Protein 5V8K (pdb70)

Foldseek 3Di:
DVLVQDDPVCSVPDQDALQLVVLVVLLVLLVVLLVLLDLLAPQQFPDQVAFWRAGPPSLVSLLVCQLQQHDSARPDPVSNVSSVVSNVSSCVSNVVSPDGDVVVRVVSVVDFPQNVVLVVLQVLLVVLLVVLVCCQPFRTQDPVSGGDRFHADCPCPDDDGSRNLSPVSNVSSVVSVVVSVVCVPVPQCDPVRVCCRVDPLQVLLVVLQVVLVVLVVLLVQLLFVLPCNSGNVSSLDSQCDPNHRPQSNVVCVQFSQLVSLLVSLVSNLSSLVSNLVSLLSNLSVVVVCLVPPVNCVVCVPPCQNVLLVDQVSVCVVLVVLLVQLPPLQCVLVVLQALQQLCQVCDPDDDDDSYPDDRDKDWDVVCCVPPPATAILQCSSLVSQQSSLVSQLCSLSVCSRRPAFHYVVCVVVVHPTRPHQQDAFDDCPPNTGGQSHNVSSSLVSLVSNCSNSVSVLCVLQQARSSYQAFGHDVCVVRVVVRQVRCVVGPSSCSRHRRHRGHNVHVCVVLQVVCCPRPVNVLVVLLVVLVVQLVVLCVLQDPCQVVLQVVLVVQLVVCVVVPNNVVSVVSVGGQDNRRSSVVSSVSNSVSVSSNSVSSSSD/DDPVVVVVVVVVVVVVVVCVVVVPD

Structure (mmCIF, N/CA/C/O backbone):
data_5V8K
#
_entry.id   5V8K
#
_cell.length_a   131.358
_cell.length_b   89.714
_cell.length_c   111.637
_cell.angle_alpha   90.00
_cell.angle_beta   108.15
_cell.angle_gamma   90.00
#
_symmetry.space_group_name_H-M   'C 1 2 1'
#
loop_
_entity.id
_entity.type
_entity.pdbx_description
1 polymer 'p800 reaction center core protein'
2 polymer 'proteinsubunit pshX'
3 non-polymer "Bacteriochlorophyll g'"
4 non-polymer 'Bacteriochlorophyll g'
5 non-polymer '8(1)-OH-Chlorophyll aF'
6 non-polymer 'IRON/SULFUR CLUSTER'
7 non-polymer 1-[GLYCEROLYLPHOSPHONYL]-2-[8-(2-HEXYL-CYCLOPROPYL)-OCTANAL-1-YL]-3-[HEXADECANAL-1-YL]-GLYCEROL
8 non-polymer 'CALCIUM ION'
9 non-polymer DODECYL-BETA-D-MALTOSIDE
10 non-polymer "4,4'-Diaponeurosporene"
11 water water
#
loop_
_atom_site.group_PDB
_atom_site.id
_atom_site.type_symbol
_atom_site.label_atom_id
_atom_site.label_alt_id
_atom_site.label_comp_id
_atom_site.label_asym_id
_atom_site.label_entity_id
_atom_site.label_seq_id
_atom_site.pdbx_PDB_ins_code
_atom_site.Cartn_x
_atom_site.Cartn_y
_atom_site.Cartn_z
_atom_site.occupancy
_atom_site.B_iso_or_equiv
_atom_site.auth_seq_id
_atom_site.auth_comp_id
_atom_site.auth_asym_id
_atom_site.auth_atom_id
_atom_site.pdbx_PDB_model_num
ATOM 1 N N . ASN A 1 1 ? 151.369 55.215 26.364 1.00 81.31 9 ASN A N 1
ATOM 2 C CA . ASN A 1 1 ? 151.795 54.707 25.067 1.00 76.63 9 ASN A CA 1
ATOM 3 C C . ASN A 1 1 ? 151.103 55.529 23.996 1.00 71.91 9 ASN A C 1
ATOM 4 O O . ASN A 1 1 ? 150.287 55.021 23.225 1.00 70.44 9 ASN A O 1
ATOM 14 N N . PRO A 1 2 ? 151.464 56.807 23.952 1.00 68.71 10 PRO A N 1
ATOM 15 C CA . PRO A 1 2 ? 150.756 57.758 23.086 1.00 63.38 10 PRO A CA 1
ATOM 16 C C . PRO A 1 2 ? 150.664 57.333 21.638 1.00 64.75 10 PRO A C 1
ATOM 17 O O . PRO A 1 2 ? 149.683 57.678 20.969 1.00 63.28 10 PRO A O 1
ATOM 28 N N . ARG A 1 3 ? 151.666 56.622 21.120 1.00 66.71 11 ARG A N 1
ATOM 29 C CA . ARG A 1 3 ? 151.652 56.251 19.712 1.00 67.82 11 ARG A CA 1
ATOM 30 C C . ARG A 1 3 ? 150.466 55.364 19.397 1.00 68.87 11 ARG A C 1
ATOM 31 O O . ARG A 1 3 ? 150.001 55.342 18.255 1.00 70.62 11 ARG A O 1
ATOM 52 N N . ALA A 1 4 ? 149.963 54.629 20.388 1.00 59.51 12 ALA A N 1
ATOM 53 C CA . ALA A 1 4 ? 148.787 53.806 20.203 1.00 57.40 12 ALA A CA 1
ATOM 54 C C . ALA A 1 4 ? 147.493 54.582 20.414 1.00 61.03 12 ALA A C 1
ATOM 55 O O . ALA A 1 4 ? 146.416 54.040 20.170 1.00 62.23 12 ALA A O 1
ATOM 62 N N . GLN A 1 5 ? 147.564 55.834 20.844 1.00 63.83 13 GLN A N 1
ATOM 63 C CA . GLN A 1 5 ? 146.382 56.536 21.311 1.00 64.40 13 GLN A CA 1
ATOM 64 C C . GLN A 1 5 ? 146.083 57.767 20.482 1.00 63.68 13 GLN A C 1
ATOM 65 O O . GLN A 1 5 ? 145.314 58.617 20.920 1.00 66.90 13 GLN A O 1
ATOM 79 N N . VAL A 1 6 ? 146.688 57.885 19.305 1.00 56.99 14 VAL A N 1
ATOM 80 C CA . VAL A 1 6 ? 146.449 58.996 18.401 1.00 52.85 14 VAL A CA 1
ATOM 81 C C . VAL A 1 6 ? 145.983 58.444 17.064 1.00 52.93 14 VAL A C 1
ATOM 82 O O . VAL A 1 6 ? 146.155 57.270 16.748 1.00 55.48 14 VAL A O 1
ATOM 95 N N . PHE A 1 7 ? 145.425 59.330 16.253 1.00 51.75 15 PHE A N 1
ATOM 96 C CA . PHE A 1 7 ? 145.039 58.944 14.908 1.00 52.25 15 PHE A CA 1
ATOM 97 C C . PHE A 1 7 ? 146.256 58.531 14.088 1.00 54.19 15 PHE A C 1
ATOM 98 O O . PHE A 1 7 ? 147.380 58.996 14.309 1.00 53.82 15 PHE A O 1
ATOM 115 N N . GLU A 1 8 ? 145.990 57.693 13.089 1.00 56.12 16 GLU A N 1
ATOM 116 C CA . GLU A 1 8 ? 147.032 56.991 12.351 1.00 58.09 16 GLU A CA 1
ATOM 117 C C . GLU A 1 8 ? 148.115 57.937 11.872 1.00 54.67 16 GLU A C 1
ATOM 118 O O . GLU A 1 8 ? 149.306 57.690 12.072 1.00 59.12 16 GLU A O 1
ATOM 122 N N . TYR A 1 9 ? 147.711 59.050 11.270 1.00 55.19 17 TYR A N 1
ATOM 123 C CA . TYR A 1 9 ? 148.646 59.994 10.676 1.00 53.18 17 TYR A CA 1
ATOM 124 C C . TYR A 1 9 ? 149.666 60.537 11.673 1.00 55.01 17 TYR A C 1
ATOM 125 O O . TYR A 1 9 ? 150.734 61.003 11.265 1.00 55.18 17 TYR A O 1
ATOM 143 N N . PHE A 1 10 ? 149.345 60.526 12.959 1.00 51.46 18 PHE A N 1
ATOM 144 C CA . PHE A 1 10 ? 150.184 61.138 13.971 1.00 50.60 18 PHE A CA 1
ATOM 145 C C . PHE A 1 10 ? 150.984 60.119 14.797 1.00 50.82 18 PHE A C 1
ATOM 146 O O . PHE A 1 10 ? 151.746 60.522 15.670 1.00 53.58 18 PHE A O 1
ATOM 163 N N . LYS A 1 11 ? 150.817 58.823 14.562 1.00 57.17 19 LYS A N 1
ATOM 164 C CA . LYS A 1 11 ? 151.530 57.835 15.376 1.00 63.01 19 LYS A CA 1
ATOM 165 C C . LYS A 1 11 ? 153.045 57.996 15.254 1.00 63.82 19 LYS A C 1
ATOM 166 O O . LYS A 1 11 ? 153.756 57.937 16.257 1.00 67.62 19 LYS A O 1
ATOM 185 N N . LEU A 1 12 ? 153.536 58.281 14.049 1.00 73.70 20 LEU A N 1
ATOM 186 C CA . LEU A 1 12 ? 154.944 58.523 13.756 1.00 76.51 20 LEU A CA 1
ATOM 187 C C . LEU A 1 12 ? 155.410 59.951 14.053 1.00 74.74 20 LEU A C 1
ATOM 188 O O . LEU A 1 12 ? 156.564 60.277 13.771 1.00 79.25 20 LEU A O 1
ATOM 204 N N . LYS A 1 13 ? 154.558 60.824 14.578 1.00 56.80 21 LYS A N 1
ATOM 205 C CA . LYS A 1 13 ? 154.923 62.214 14.819 1.00 55.98 21 LYS A CA 1
ATOM 206 C C . LYS A 1 13 ? 154.706 62.675 16.246 1.00 56.72 21 LYS A C 1
ATOM 207 O O . LYS A 1 13 ? 155.203 63.739 16.604 1.00 58.61 21 LYS A O 1
ATOM 226 N N . VAL A 1 14 ? 153.947 61.944 17.051 1.00 54.89 22 VAL A N 1
ATOM 227 C CA . VAL A 1 14 ? 153.640 62.370 18.416 1.00 52.96 22 VAL A CA 1
ATOM 228 C C . VAL A 1 14 ? 154.825 62.031 19.318 1.00 55.96 22 VAL A C 1
ATOM 229 O O . VAL A 1 14 ? 155.387 60.938 19.192 1.00 59.48 22 VAL A O 1
ATOM 242 N N . PRO A 1 15 ? 155.251 62.923 20.226 1.00 57.14 23 PRO A N 1
ATOM 243 C CA . PRO A 1 15 ? 156.260 62.524 21.221 1.00 56.39 23 PRO A CA 1
ATOM 244 C C . PRO A 1 15 ? 155.860 61.247 21.941 1.00 60.58 23 PRO A C 1
ATOM 245 O O . PRO A 1 15 ? 154.804 61.202 22.577 1.00 60.94 23 PRO A O 1
ATOM 256 N N . ALA A 1 16 ? 156.696 60.212 21.847 1.00 62.96 24 ALA A N 1
ATOM 257 C CA . ALA A 1 16 ? 156.318 58.849 22.196 1.00 64.02 24 ALA A CA 1
ATOM 258 C C . ALA A 1 16 ? 156.785 58.393 23.576 1.00 64.86 24 ALA A C 1
ATOM 259 O O . ALA A 1 16 ? 156.463 57.272 23.973 1.00 64.91 24 ALA A O 1
ATOM 266 N N . THR A 1 17 ? 157.530 59.217 24.312 1.00 60.71 25 THR A N 1
ATOM 267 C CA . THR A 1 17 ? 158.050 58.837 25.622 1.00 59.61 25 THR A CA 1
ATOM 268 C C . THR A 1 17 ? 157.952 60.021 26.569 1.00 57.05 25 THR A C 1
ATOM 269 O O . THR A 1 17 ? 157.817 61.171 26.141 1.00 58.87 25 THR A O 1
ATOM 280 N N . ARG A 1 18 ? 158.025 59.728 27.868 1.00 61.14 26 ARG A N 1
ATOM 281 C CA . ARG A 1 18 ? 158.121 60.789 28.866 1.00 63.28 26 ARG A CA 1
ATOM 282 C C . ARG A 1 18 ? 159.180 61.808 28.467 1.00 59.87 26 ARG A C 1
ATOM 283 O O . ARG A 1 18 ? 158.925 63.013 28.424 1.00 59.41 26 ARG A O 1
ATOM 304 N N . GLY A 1 19 ? 160.387 61.332 28.171 1.00 57.93 27 GLY A N 1
ATOM 305 C CA . GLY A 1 19 ? 161.466 62.253 27.867 1.00 57.52 27 GLY A CA 1
ATOM 306 C C . GLY A 1 19 ? 161.172 63.113 26.660 1.00 57.74 27 GLY A C 1
ATOM 307 O O . GLY A 1 19 ? 161.412 64.321 26.680 1.00 57.22 27 GLY A O 1
ATOM 311 N N . ALA A 1 20 ? 160.658 62.502 25.590 1.00 56.73 28 ALA A N 1
ATOM 312 C CA . ALA A 1 20 ? 160.360 63.252 24.373 1.00 55.13 28 ALA A CA 1
ATOM 313 C C . ALA A 1 20 ? 159.287 64.305 24.605 1.00 56.34 28 ALA A C 1
ATOM 314 O O . ALA A 1 20 ? 159.309 65.369 23.968 1.00 57.20 28 ALA A O 1
ATOM 321 N N . VAL A 1 21 ? 158.323 64.020 25.484 1.00 53.86 29 VAL A N 1
ATOM 322 C CA . VAL A 1 21 ? 157.290 65.002 25.784 1.00 53.39 29 VAL A CA 1
ATOM 323 C C . VAL A 1 21 ? 157.903 66.204 26.479 1.00 53.17 29 VAL A C 1
ATOM 324 O O . VAL A 1 21 ? 157.654 67.360 26.107 1.00 52.95 29 VAL A O 1
ATOM 337 N N . LEU A 1 22 ? 158.742 65.947 27.481 1.00 51.17 30 LEU A N 1
ATOM 338 C CA . LEU A 1 22 ? 159.430 67.037 28.167 1.00 51.00 30 LEU A CA 1
ATOM 339 C C . LEU A 1 22 ? 160.252 67.861 27.194 1.00 50.26 30 LEU A C 1
ATOM 340 O O . LEU A 1 22 ? 160.258 69.092 27.268 1.00 52.91 30 LEU A O 1
ATOM 356 N N . LYS A 1 23 ? 160.946 67.208 26.266 1.00 51.08 31 LYS A N 1
ATOM 357 C CA . LYS A 1 23 ? 161.731 67.948 25.284 1.00 52.15 31 LYS A CA 1
ATOM 358 C C . LYS A 1 23 ? 160.838 68.811 24.409 1.00 48.70 31 LYS A C 1
ATOM 359 O O . LYS A 1 23 ? 161.195 69.940 24.070 1.00 49.20 31 LYS A O 1
ATOM 378 N N . ALA A 1 24 ? 159.664 68.297 24.044 1.00 45.86 32 ALA A N 1
ATOM 379 C CA . ALA A 1 24 ? 158.731 69.101 23.269 1.00 44.28 32 ALA A CA 1
ATOM 380 C C . ALA A 1 24 ? 158.288 70.319 24.061 1.00 43.32 32 ALA A C 1
ATOM 381 O O . ALA A 1 24 ? 158.193 71.417 23.508 1.00 43.96 32 ALA A O 1
ATOM 388 N N . HIS A 1 25 ? 158.041 70.150 25.364 1.00 45.70 33 HIS A N 1
ATOM 389 C CA . HIS A 1 25 ? 157.663 71.283 26.197 1.00 47.74 33 HIS A CA 1
ATOM 390 C C . HIS A 1 25 ? 158.782 72.316 26.274 1.00 45.00 33 HIS A C 1
ATOM 391 O O . HIS A 1 25 ? 158.529 73.518 26.187 1.00 48.45 33 HIS A O 1
ATOM 405 N N . ILE A 1 26 ? 160.020 71.863 26.472 1.00 47.77 34 ILE A N 1
ATOM 406 C CA . ILE A 1 26 ? 161.166 72.769 26.459 1.00 49.09 34 ILE A CA 1
ATOM 407 C C . ILE A 1 26 ? 161.219 73.533 25.141 1.00 46.52 34 ILE A C 1
ATOM 408 O O . ILE A 1 26 ? 161.339 74.764 25.128 1.00 49.97 34 ILE A O 1
ATOM 424 N N . ASN A 1 27 ? 161.123 72.818 24.010 1.00 44.93 35 ASN A N 1
ATOM 425 C CA . ASN A 1 27 ? 161.214 73.492 22.720 1.00 49.16 35 ASN A CA 1
ATOM 426 C C . ASN A 1 27 ? 160.064 74.461 22.541 1.00 47.16 35 ASN A C 1
ATOM 427 O O . ASN A 1 27 ? 160.224 75.509 21.909 1.00 45.98 35 ASN A O 1
ATOM 438 N N . HIS A 1 28 ? 158.900 74.145 23.109 1.00 47.08 36 HIS A N 1
ATOM 439 C CA . HIS A 1 28 ? 157.812 75.101 23.028 1.00 42.97 36 HIS A CA 1
ATOM 440 C C . HIS A 1 28 ? 158.144 76.383 23.793 1.00 43.82 36 HIS A C 1
ATOM 441 O O . HIS A 1 28 ? 157.820 77.477 23.334 1.00 41.94 36 HIS A O 1
ATOM 455 N N . LEU A 1 29 ? 158.790 76.272 24.958 1.00 45.03 37 LEU A N 1
ATOM 456 C CA . LEU A 1 29 ? 159.264 77.469 25.651 1.00 44.66 37 LEU A CA 1
ATOM 457 C C . LEU A 1 29 ? 160.249 78.260 24.784 1.00 46.41 37 LEU A C 1
ATOM 458 O O . LEU A 1 29 ? 160.174 79.494 24.713 1.00 50.29 37 LEU A O 1
ATOM 474 N N . GLY A 1 30 ? 161.162 77.563 24.103 1.00 45.10 38 GLY A N 1
ATOM 475 C CA . GLY A 1 30 ? 162.005 78.211 23.101 1.00 46.07 38 GLY A CA 1
ATOM 476 C C . GLY A 1 30 ? 161.218 78.983 22.045 1.00 47.99 38 GLY A C 1
ATOM 477 O O . GLY A 1 30 ? 161.618 80.072 21.620 1.00 47.33 38 GLY A O 1
ATOM 481 N N . ASN A 1 31 ? 160.096 78.428 21.596 1.00 48.31 39 ASN A N 1
ATOM 482 C CA . ASN A 1 31 ? 159.278 79.133 20.617 1.00 47.75 39 ASN A CA 1
ATOM 483 C C . ASN A 1 31 ? 158.706 80.417 21.204 1.00 46.26 39 ASN A C 1
ATOM 484 O O . ASN A 1 31 ? 158.636 81.449 20.528 1.00 45.95 39 ASN A O 1
ATOM 495 N N . VAL A 1 32 ? 158.276 80.363 22.459 1.00 41.48 40 VAL A N 1
ATOM 496 C CA . VAL A 1 32 ? 157.696 81.525 23.106 1.00 42.53 40 VAL A CA 1
ATOM 497 C C . VAL A 1 32 ? 158.739 82.628 23.193 1.00 43.36 40 VAL A C 1
ATOM 498 O O . VAL A 1 32 ? 158.539 83.747 22.710 1.00 43.39 40 VAL A O 1
ATOM 511 N N . ALA A 1 33 ? 159.891 82.317 23.785 1.00 43.51 41 ALA A N 1
ATOM 512 C CA . ALA A 1 33 ? 160.933 83.329 23.881 1.00 45.77 41 ALA A CA 1
ATOM 513 C C . ALA A 1 33 ? 161.340 83.835 22.496 1.00 45.21 41 ALA A C 1
ATOM 514 O O . ALA A 1 33 ? 161.624 85.025 22.323 1.00 48.17 41 ALA A O 1
ATOM 521 N N . ALA A 1 34 ? 161.365 82.957 21.494 1.00 45.67 42 ALA A N 1
ATOM 522 C CA . ALA A 1 34 ? 161.849 83.370 20.178 1.00 46.16 42 ALA A CA 1
ATOM 523 C C . ALA A 1 34 ? 160.887 84.347 19.498 1.00 46.57 42 ALA A C 1
ATOM 524 O O . ALA A 1 34 ? 161.320 85.287 18.810 1.00 45.86 42 ALA A O 1
ATOM 531 N N . MET A 1 35 ? 159.579 84.127 19.656 1.00 45.29 43 MET A N 1
ATOM 532 C CA . MET A 1 35 ? 158.611 85.040 19.064 1.00 47.54 43 MET A CA 1
ATOM 533 C C . MET A 1 35 ? 158.760 86.436 19.641 1.00 45.44 43 MET A C 1
ATOM 534 O O . MET A 1 35 ? 158.669 87.420 18.907 1.00 42.30 43 MET A O 1
ATOM 548 N N . VAL A 1 36 ? 158.959 86.532 20.957 1.00 44.59 44 VAL A N 1
ATOM 549 C CA . VAL A 1 36 ? 159.193 87.820 21.603 1.00 44.86 44 VAL A CA 1
ATOM 550 C C . VAL A 1 36 ? 160.417 88.507 21.005 1.00 43.67 44 VAL A C 1
ATOM 551 O O . VAL A 1 36 ? 160.385 89.705 20.713 1.00 46.76 44 VAL A O 1
ATOM 564 N N . SER A 1 37 ? 161.521 87.766 20.828 1.00 45.31 45 SER A N 1
ATOM 565 C CA . SER A 1 37 ? 162.737 88.382 20.303 1.00 45.85 45 SER A CA 1
ATOM 566 C C . SER A 1 37 ? 162.553 88.805 18.854 1.00 47.66 45 SER A C 1
ATOM 567 O O . SER A 1 37 ? 162.996 89.889 18.467 1.00 47.36 45 SER A O 1
ATOM 575 N N . PHE A 1 38 ? 161.848 87.989 18.054 1.00 44.60 46 PHE A N 1
ATOM 576 C CA . PHE A 1 38 ? 161.652 88.318 16.647 1.00 43.12 46 PHE A CA 1
ATOM 577 C C . PHE A 1 38 ? 160.810 89.587 16.493 1.00 46.35 46 PHE A C 1
ATOM 578 O O . PHE A 1 38 ? 161.168 90.506 15.740 1.00 46.42 46 PHE A O 1
ATOM 595 N N . ILE A 1 39 ? 159.696 89.664 17.231 1.00 46.04 47 ILE A N 1
ATOM 596 C CA . ILE A 1 39 ? 158.685 90.679 16.961 1.00 44.49 47 ILE A CA 1
ATOM 597 C C . ILE A 1 39 ? 159.038 92.040 17.551 1.00 44.75 47 ILE A C 1
ATOM 598 O O . ILE A 1 39 ? 158.451 93.047 17.144 1.00 45.04 47 ILE A O 1
ATOM 614 N N . LEU A 1 40 ? 160.009 92.122 18.465 1.00 41.02 48 LEU A N 1
ATOM 615 C CA . LEU A 1 40 ? 160.545 93.422 18.884 1.00 40.71 48 LEU A CA 1
ATOM 616 C C . LEU A 1 40 ? 161.511 94.036 17.872 1.00 42.60 48 LEU A C 1
ATOM 617 O O . LEU A 1 40 ? 161.826 95.229 17.983 1.00 42.27 48 LEU A O 1
ATOM 633 N N . VAL A 1 41 ? 161.951 93.276 16.874 1.00 44.69 49 VAL A N 1
ATOM 634 C CA . VAL A 1 41 ? 163.019 93.686 15.972 1.00 47.33 49 VAL A CA 1
ATOM 635 C C . VAL A 1 41 ? 162.551 93.764 14.525 1.00 48.33 49 VAL A C 1
ATOM 636 O O . VAL A 1 41 ? 162.938 94.680 13.800 1.00 50.73 49 VAL A O 1
ATOM 649 N N . HIS A 1 42 ? 161.763 92.794 14.073 1.00 40.54 50 HIS A N 1
ATOM 650 C CA . HIS A 1 42 ? 161.323 92.696 12.692 1.00 43.15 50 HIS A CA 1
ATOM 651 C C . HIS A 1 42 ? 159.812 92.926 12.605 1.00 41.66 50 HIS A C 1
ATOM 652 O O . HIS A 1 42 ? 159.096 92.858 13.600 1.00 38.89 50 HIS A O 1
ATOM 666 N N . HIS A 1 43 ? 159.334 93.211 11.402 1.00 39.16 51 HIS A N 1
ATOM 667 C CA . HIS A 1 43 ? 157.905 93.454 11.178 1.00 40.98 51 HIS A CA 1
ATOM 668 C C . HIS A 1 43 ? 157.381 94.605 12.034 1.00 40.02 51 HIS A C 1
ATOM 669 O O . HIS A 1 43 ? 156.310 94.507 12.634 1.00 36.08 51 HIS A O 1
ATOM 683 N N . LEU A 1 44 ? 158.154 95.682 12.129 1.00 37.34 52 LEU A N 1
ATOM 684 C CA . LEU A 1 44 ? 157.711 96.890 12.807 1.00 38.58 52 LEU A CA 1
ATOM 685 C C . LEU A 1 44 ? 157.008 97.838 11.840 1.00 39.38 52 LEU A C 1
ATOM 686 O O . LEU A 1 44 ? 155.906 98.321 12.114 1.00 38.86 52 LEU A O 1
ATOM 702 N N . SER A 1 45 ? 157.676 98.119 10.725 1.00 39.55 53 SER A N 1
ATOM 703 C CA . SER A 1 45 ? 157.232 99.005 9.650 1.00 39.65 53 SER A CA 1
ATOM 704 C C . SER A 1 45 ? 158.313 98.971 8.566 1.00 40.36 53 SER A C 1
ATOM 705 O O . SER A 1 45 ? 159.344 98.296 8.721 1.00 41.77 53 SER A O 1
ATOM 713 N N . TRP A 1 46 ? 158.084 99.642 7.444 1.00 42.15 54 TRP A N 1
ATOM 714 C CA . TRP A 1 46 ? 159.113 99.701 6.412 1.00 43.76 54 TRP A CA 1
ATOM 715 C C . TRP A 1 46 ? 160.298 100.548 6.861 1.00 45.04 54 TRP A C 1
ATOM 716 O O . TRP A 1 46 ? 161.423 100.305 6.429 1.00 46.09 54 TRP A O 1
ATOM 737 N N . ASP A 1 47 ? 160.064 101.563 7.690 1.00 45.38 55 ASP A N 1
ATOM 738 C CA . ASP A 1 47 ? 161.130 102.472 8.115 1.00 43.96 55 ASP A CA 1
ATOM 739 C C . ASP A 1 47 ? 160.853 102.935 9.523 1.00 43.81 55 ASP A C 1
ATOM 740 O O . ASP A 1 47 ? 160.257 104.001 9.741 1.00 43.93 55 ASP A O 1
ATOM 749 N N . PRO A 1 48 ? 161.281 102.163 10.518 1.00 46.50 56 PRO A N 1
ATOM 750 C CA . PRO A 1 48 ? 160.893 102.477 11.894 1.00 46.57 56 PRO A CA 1
ATOM 751 C C . PRO A 1 48 ? 161.376 103.829 12.403 1.00 49.93 56 PRO A C 1
ATOM 752 O O . PRO A 1 48 ? 160.669 104.424 13.228 1.00 49.87 56 PRO A O 1
ATOM 763 N N . ALA A 1 49 ? 162.500 104.378 11.901 1.00 49.47 57 ALA A N 1
ATOM 764 C CA . ALA A 1 49 ? 162.984 105.645 12.440 1.00 48.94 57 ALA A CA 1
ATOM 765 C C . ALA A 1 49 ? 161.972 106.754 12.224 1.00 51.04 57 ALA A C 1
ATOM 766 O O . ALA A 1 49 ? 161.919 107.720 13.004 1.00 50.32 57 ALA A O 1
ATOM 773 N N . THR A 1 50 ? 161.199 106.661 11.147 1.00 51.04 58 THR A N 1
ATOM 774 C CA . THR A 1 50 ? 160.185 107.654 10.845 1.00 51.03 58 THR A CA 1
ATOM 775 C C . THR A 1 50 ? 158.769 107.151 11.046 1.00 51.95 58 THR A C 1
ATOM 776 O O . THR A 1 50 ? 157.899 107.947 11.359 1.00 52.51 58 THR A O 1
ATOM 787 N N . GLN A 1 51 ? 158.510 105.856 10.900 1.00 47.61 59 GLN A N 1
ATOM 788 C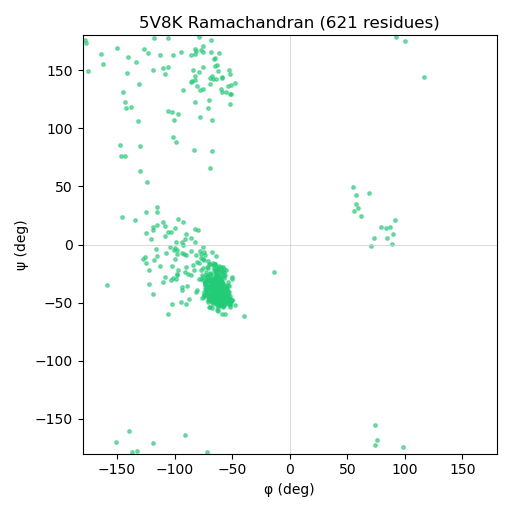 CA . GLN A 1 51 ? 157.143 105.372 10.967 1.00 47.86 59 GLN A CA 1
ATOM 789 C C . GLN A 1 51 ? 156.773 104.767 12.313 1.00 46.35 59 GLN A C 1
ATOM 790 O O . GLN A 1 51 ? 155.586 104.552 12.568 1.00 47.46 59 GLN A O 1
ATOM 804 N N . GLY A 1 52 ? 157.740 104.500 13.172 1.00 42.98 60 GLY A N 1
ATOM 805 C CA . GLY A 1 52 ? 157.478 103.886 14.456 1.00 44.68 60 GLY A CA 1
ATOM 806 C C . GLY A 1 52 ? 157.147 102.409 14.261 1.00 44.96 60 GLY A C 1
ATOM 807 O O . GLY A 1 52 ? 157.560 101.777 13.286 1.00 43.36 60 GLY A O 1
ATOM 811 N N . VAL A 1 53 ? 156.411 101.854 15.214 1.00 43.77 61 VAL A N 1
ATOM 812 C CA . VAL A 1 53 ? 155.883 100.501 15.124 1.00 44.18 61 VAL A CA 1
ATOM 813 C C . VAL A 1 53 ? 154.445 100.605 14.633 1.00 43.50 61 VAL A C 1
ATOM 814 O O . VAL A 1 53 ? 153.585 101.146 15.326 1.00 43.09 61 VAL A O 1
ATOM 827 N N . LEU A 1 54 ? 154.189 100.131 13.421 1.00 41.62 62 LEU A N 1
ATOM 828 C CA . LEU A 1 54 ? 152.882 100.247 12.781 1.00 42.70 62 LEU A CA 1
ATOM 829 C C . LEU A 1 54 ? 152.149 98.934 12.585 1.00 42.65 62 LEU A C 1
ATOM 830 O O . LEU A 1 54 ? 150.931 98.951 12.407 1.00 42.43 62 LEU A O 1
ATOM 846 N N . TRP A 1 55 ? 152.833 97.800 12.631 1.00 38.69 63 TRP A N 1
ATOM 847 C CA . TRP A 1 55 ? 152.264 96.568 12.122 1.00 37.51 63 TRP A CA 1
ATOM 848 C C . TRP A 1 55 ? 151.870 95.676 13.277 1.00 37.91 63 TRP A C 1
ATOM 849 O O . TRP A 1 55 ? 152.370 95.798 14.388 1.00 39.44 63 TRP A O 1
ATOM 870 N N . ALA A 1 56 ? 150.893 94.842 13.017 1.00 29.54 64 ALA A N 1
ATOM 871 C CA . ALA A 1 56 ? 150.392 93.911 13.996 1.00 38.98 64 ALA A CA 1
ATOM 872 C C . ALA A 1 56 ? 151.316 92.724 13.987 1.00 48.66 64 ALA A C 1
ATOM 873 O O . ALA A 1 56 ? 151.788 92.351 12.912 1.00 62.87 64 ALA A O 1
ATOM 880 N N . PRO A 1 57 ? 151.202 91.934 15.038 1.00 49.68 65 PRO A N 1
ATOM 881 C CA . PRO A 1 57 ? 151.514 91.798 16.452 1.00 42.05 65 PRO A CA 1
ATOM 882 C C . PRO A 1 57 ? 152.531 92.782 17.053 1.00 41.48 65 PRO A C 1
ATOM 883 O O . PRO A 1 57 ? 152.407 92.953 18.267 1.00 41.29 65 PRO A O 1
ATOM 894 N N . ALA A 1 58 ? 153.455 93.406 16.309 1.00 36.44 66 ALA A N 1
ATOM 895 C CA . ALA A 1 58 ? 154.525 94.157 16.975 1.00 37.10 66 ALA A CA 1
ATOM 896 C C . ALA A 1 58 ? 153.975 95.269 17.858 1.00 37.22 66 ALA A C 1
ATOM 897 O O . ALA A 1 58 ? 154.503 95.531 18.944 1.00 40.04 66 ALA A O 1
ATOM 904 N N . THR A 1 59 ? 152.912 95.935 17.408 1.00 36.48 67 THR A N 1
ATOM 905 C CA . THR A 1 59 ? 152.317 97.029 18.170 1.00 35.70 67 THR A CA 1
ATOM 906 C C . THR A 1 59 ? 151.932 96.605 19.578 1.00 39.37 67 THR A C 1
ATOM 907 O O . THR A 1 59 ? 152.070 97.387 20.531 1.00 39.11 67 THR A O 1
ATOM 918 N N . MET A 1 60 ? 151.400 95.392 19.730 1.00 42.46 68 MET A N 1
ATOM 919 C CA . MET A 1 60 ? 150.939 94.978 21.053 1.00 43.17 68 MET A CA 1
ATOM 920 C C . MET A 1 60 ? 152.120 94.763 21.987 1.00 43.41 68 MET A C 1
ATOM 921 O O . MET A 1 60 ? 152.048 95.073 23.179 1.00 43.41 68 MET A O 1
ATOM 935 N N . PHE A 1 61 ? 153.210 94.235 21.453 1.00 37.59 69 PHE A N 1
ATOM 936 C CA . PHE A 1 61 ? 154.387 93.949 22.270 1.00 38.44 69 PHE A CA 1
ATOM 937 C C . PHE A 1 61 ? 155.126 95.234 22.641 1.00 38.95 69 PHE A C 1
ATOM 938 O O . PHE A 1 61 ? 155.704 95.335 23.735 1.00 41.88 69 PHE A O 1
ATOM 955 N N . TYR A 1 62 ? 155.099 96.229 21.756 1.00 37.12 70 TYR A N 1
ATOM 956 C CA . TYR A 1 62 ? 155.671 97.522 22.114 1.00 37.80 70 TYR A CA 1
ATOM 957 C C . TYR A 1 62 ? 154.781 98.246 23.110 1.00 41.45 70 TYR A C 1
ATOM 958 O O . TYR A 1 62 ? 155.294 98.962 23.983 1.00 38.73 70 TYR A O 1
ATOM 976 N N . ALA A 1 63 ? 153.454 98.063 23.012 1.00 37.31 71 ALA A N 1
ATOM 977 C CA . ALA A 1 63 ? 152.576 98.585 24.052 1.00 37.56 71 ALA A CA 1
ATOM 978 C C . ALA A 1 63 ? 152.930 97.990 25.409 1.00 38.10 71 ALA A C 1
ATOM 979 O O . ALA A 1 63 ? 152.841 98.686 26.424 1.00 38.75 71 ALA A O 1
ATOM 986 N N . ARG A 1 64 ? 153.374 96.730 25.446 1.00 39.12 72 ARG A N 1
ATOM 987 C CA . ARG A 1 64 ? 153.845 96.162 26.704 1.00 39.78 72 ARG A CA 1
ATOM 988 C C . ARG A 1 64 ? 155.107 96.860 27.197 1.00 41.52 72 ARG A C 1
ATOM 989 O O . ARG A 1 64 ? 155.232 97.155 28.396 1.00 41.45 72 ARG A O 1
ATOM 1010 N N . LEU A 1 65 ? 156.065 97.138 26.295 1.00 44.77 73 LEU A N 1
ATOM 1011 C CA . LEU A 1 65 ? 157.280 97.833 26.726 1.00 45.53 73 LEU A CA 1
ATOM 1012 C C . LEU A 1 65 ? 156.908 99.140 27.392 1.00 46.05 73 LEU A C 1
ATOM 1013 O O . LEU A 1 65 ? 157.465 99.510 28.437 1.00 48.04 73 LEU A O 1
ATOM 1029 N N . TYR A 1 66 ? 155.985 99.864 26.760 1.00 44.62 74 TYR A N 1
ATOM 1030 C CA . TYR A 1 66 ? 155.468 101.113 27.288 1.00 45.11 74 TYR A CA 1
ATOM 1031 C C . TYR A 1 66 ? 154.921 100.943 28.698 1.00 49.91 74 TYR A C 1
ATOM 1032 O O . TYR A 1 66 ? 155.253 101.713 29.603 1.00 46.51 74 TYR A O 1
ATOM 1050 N N . GLN A 1 67 ? 154.066 99.942 28.897 1.00 44.64 75 GLN A N 1
ATOM 1051 C CA . GLN A 1 67 ? 153.476 99.710 30.209 1.00 45.12 75 GLN A CA 1
ATOM 1052 C C . GLN A 1 67 ? 154.539 99.351 31.243 1.00 46.05 75 GLN A C 1
ATOM 1053 O O . GLN A 1 67 ? 154.367 99.628 32.430 1.00 48.58 75 GLN A O 1
ATOM 1067 N N . LEU A 1 68 ? 155.638 98.729 30.824 1.00 44.12 76 LEU A N 1
ATOM 1068 C CA . LEU A 1 68 ? 156.704 98.402 31.766 1.00 45.11 76 LEU A CA 1
ATOM 1069 C C . LEU A 1 68 ? 157.543 99.611 32.166 1.00 49.42 76 LEU A C 1
ATOM 1070 O O . LEU A 1 68 ? 158.418 99.482 33.031 1.00 47.12 76 LEU A O 1
ATOM 1086 N N . GLY A 1 69 ? 157.265 100.779 31.615 1.00 46.43 77 GLY A N 1
ATOM 1087 C CA . GLY A 1 69 ? 158.084 101.944 31.905 1.00 47.98 77 GLY A CA 1
ATOM 1088 C C . GLY A 1 69 ? 159.388 102.019 31.143 1.00 48.15 77 GLY A C 1
ATOM 1089 O O . GLY A 1 69 ? 160.252 102.825 31.505 1.00 50.63 77 GLY A O 1
ATOM 1093 N N . LEU A 1 70 ? 159.543 101.240 30.087 1.00 52.30 78 LEU A N 1
ATOM 1094 C CA . LEU A 1 70 ? 160.743 101.245 29.277 1.00 52.58 78 LEU A CA 1
ATOM 1095 C C . LEU A 1 70 ? 160.576 102.189 28.089 1.00 51.56 78 LEU A C 1
ATOM 1096 O O . LEU A 1 70 ? 159.478 102.622 27.759 1.00 49.74 78 LEU A O 1
ATOM 1112 N N . ASP A 1 71 ? 161.693 102.518 27.445 1.00 48.21 79 ASP A N 1
ATOM 1113 C CA . ASP A 1 71 ? 161.676 103.301 26.217 1.00 47.96 79 ASP A CA 1
ATOM 1114 C C . ASP A 1 71 ? 161.036 102.454 25.136 1.00 46.72 79 ASP A C 1
ATOM 1115 O O . ASP A 1 71 ? 161.633 101.476 24.682 1.00 46.52 79 ASP A O 1
ATOM 1124 N N . ALA A 1 72 ? 159.805 102.792 24.748 1.00 43.57 80 ALA A N 1
ATOM 1125 C CA . ALA A 1 72 ? 159.077 102.001 23.761 1.00 42.43 80 ALA A CA 1
ATOM 1126 C C . ALA A 1 72 ? 159.198 102.575 22.362 1.00 42.44 80 ALA A C 1
ATOM 1127 O O . ALA A 1 72 ? 158.349 102.297 21.520 1.00 41.38 80 ALA A O 1
ATOM 1134 N N . VAL A 1 73 ? 160.237 103.370 22.103 1.00 40.98 81 VAL A N 1
ATOM 1135 C CA . VAL A 1 73 ? 160.574 103.740 20.734 1.00 40.96 81 VAL A CA 1
ATOM 1136 C C . VAL A 1 73 ? 160.973 102.496 19.952 1.00 40.44 81 VAL A C 1
ATOM 1137 O O . VAL A 1 73 ? 161.637 101.595 20.479 1.00 40.64 81 VAL A O 1
ATOM 1150 N N . ALA A 1 74 ? 160.581 102.450 18.678 1.00 41.49 82 ALA A N 1
ATOM 1151 C CA . ALA A 1 74 ? 160.993 101.353 17.825 1.00 41.14 82 ALA A CA 1
ATOM 1152 C C . ALA A 1 74 ? 162.498 101.158 17.887 1.00 42.62 82 ALA A C 1
ATOM 1153 O O . ALA A 1 74 ? 163.276 102.116 17.762 1.00 43.01 82 ALA A O 1
ATOM 1160 N N . LEU A 1 75 ? 162.902 99.914 18.126 1.00 44.04 83 LEU A N 1
ATOM 1161 C CA . LEU A 1 75 ? 164.301 99.509 18.124 1.00 46.56 83 LEU A CA 1
ATOM 1162 C C . LEU A 1 75 ? 165.124 100.288 19.148 1.00 46.04 83 LEU A C 1
ATOM 1163 O O . LEU A 1 75 ? 166.311 100.524 18.944 1.00 47.05 83 LEU A O 1
ATOM 1179 N N . SER A 1 76 ? 164.520 100.691 20.273 1.00 46.63 84 SER A N 1
ATOM 1180 C CA . SER A 1 76 ? 165.276 101.409 21.299 1.00 47.75 84 SER A CA 1
ATOM 1181 C C . SER A 1 76 ? 166.295 100.494 21.956 1.00 50.46 84 SER A C 1
ATOM 1182 O O . SER A 1 76 ? 166.222 99.268 21.824 1.00 47.95 84 SER A O 1
ATOM 1190 N N . PRO A 1 77 ? 167.261 101.068 22.692 1.00 47.99 85 PRO A N 1
ATOM 1191 C CA . PRO A 1 77 ? 168.185 100.205 23.439 1.00 48.75 85 PRO A CA 1
ATOM 1192 C C . PRO A 1 77 ? 167.466 99.268 24.399 1.00 48.19 85 PRO A C 1
ATOM 1193 O O . PRO A 1 77 ? 167.866 98.110 24.524 1.00 48.28 85 PRO A O 1
ATOM 1204 N N . ASP A 1 78 ? 166.384 99.704 25.048 1.00 51.91 86 ASP A N 1
ATOM 1205 C CA . ASP A 1 78 ? 165.630 98.798 25.909 1.00 51.83 86 ASP A CA 1
ATOM 1206 C C . ASP A 1 78 ? 165.019 97.649 25.102 1.00 52.50 86 ASP A C 1
ATOM 1207 O O . ASP A 1 78 ? 165.123 96.478 25.486 1.00 50.29 86 ASP A O 1
ATOM 1216 N N . ALA A 1 79 ? 164.357 97.982 23.986 1.00 47.53 87 ALA A N 1
ATOM 1217 C CA . ALA A 1 79 ? 163.714 96.966 23.162 1.00 48.36 87 ALA A CA 1
ATOM 1218 C C . ALA A 1 79 ? 164.727 95.942 22.664 1.00 50.01 87 ALA A C 1
ATOM 1219 O O . ALA A 1 79 ? 164.468 94.731 22.698 1.00 46.54 87 ALA A O 1
ATOM 1226 N N . LEU A 1 80 ? 165.895 96.412 22.211 1.00 46.83 88 LEU A N 1
ATOM 1227 C CA . LEU A 1 80 ? 166.920 95.498 21.709 1.00 48.66 88 LEU A CA 1
ATOM 1228 C C . LEU A 1 80 ? 167.487 94.641 22.832 1.00 48.13 88 LEU A C 1
ATOM 1229 O O . LEU A 1 80 ? 167.693 93.443 22.655 1.00 48.14 88 LEU A O 1
ATOM 1245 N N . PHE A 1 81 ? 167.745 95.220 23.996 1.00 51.20 89 PHE A N 1
ATOM 1246 C CA . PHE A 1 81 ? 168.233 94.391 25.086 1.00 51.97 89 PHE A CA 1
ATOM 1247 C C . PHE A 1 81 ? 167.221 93.309 25.433 1.00 51.14 89 PHE A C 1
ATOM 1248 O O . PHE A 1 81 ? 167.581 92.145 25.619 1.00 51.49 89 PHE A O 1
ATOM 1265 N N . VAL A 1 82 ? 165.944 93.668 25.515 1.00 47.90 90 VAL A N 1
ATOM 1266 C CA . VAL A 1 82 ? 164.918 92.662 25.786 1.00 47.13 90 VAL A CA 1
ATOM 1267 C C . VAL A 1 82 ? 164.892 91.617 24.676 1.00 51.72 90 VAL A C 1
ATOM 1268 O O . VAL A 1 82 ? 164.810 90.408 24.937 1.00 50.15 90 VAL A O 1
ATOM 1281 N N . ALA A 1 83 ? 164.953 92.052 23.422 1.00 46.26 91 ALA A N 1
ATOM 1282 C CA . ALA A 1 83 ? 164.832 91.092 22.333 1.00 49.22 91 ALA A CA 1
ATOM 1283 C C . ALA A 1 83 ? 166.017 90.134 22.306 1.00 50.27 91 ALA A C 1
ATOM 1284 O O . ALA A 1 83 ? 165.839 88.933 22.078 1.00 46.78 91 ALA A O 1
ATOM 1291 N N . ARG A 1 84 ? 167.228 90.639 22.565 1.00 50.14 92 ARG A N 1
ATOM 1292 C CA . ARG A 1 84 ? 168.430 89.815 22.486 1.00 51.84 92 ARG A CA 1
ATOM 1293 C C . ARG A 1 84 ? 168.528 88.847 23.650 1.00 50.25 92 ARG A C 1
ATOM 1294 O O . ARG A 1 84 ? 169.016 87.727 23.487 1.00 50.79 92 ARG A O 1
ATOM 1315 N N . MET A 1 85 ? 168.079 89.249 24.831 1.00 50.07 93 MET A N 1
ATOM 1316 C CA . MET A 1 85 ? 168.060 88.303 25.937 1.00 50.64 93 MET A CA 1
ATOM 1317 C C . MET A 1 85 ? 167.043 87.190 25.715 1.00 53.50 93 MET A C 1
ATOM 1318 O O . MET A 1 85 ? 167.278 86.053 26.125 1.00 50.41 93 MET A O 1
ATOM 1332 N N . HIS A 1 86 ? 165.902 87.492 25.096 1.00 46.33 94 HIS A N 1
ATOM 1333 C CA . HIS A 1 86 ? 164.936 86.430 24.833 1.00 45.61 94 HIS A CA 1
ATOM 1334 C C . HIS A 1 86 ? 165.413 85.495 23.743 1.00 50.28 94 HIS A C 1
ATOM 1335 O O . HIS A 1 86 ? 165.053 84.309 23.752 1.00 45.75 94 HIS A O 1
ATOM 1349 N N . LEU A 1 87 ? 166.188 86.014 22.790 1.00 49.16 95 LEU A N 1
ATOM 1350 C CA . LEU A 1 87 ? 166.797 85.161 21.782 1.00 51.40 95 LEU A CA 1
ATOM 1351 C C . LEU A 1 87 ? 167.806 84.219 22.423 1.00 52.88 95 LEU A C 1
ATOM 1352 O O . LEU A 1 87 ? 167.826 83.020 22.126 1.00 52.86 95 LEU A O 1
ATOM 1368 N N . LEU A 1 88 ? 168.672 84.758 23.290 1.00 51.76 96 LEU A N 1
ATOM 1369 C CA . LEU A 1 88 ? 169.588 83.923 24.051 1.00 52.80 96 LEU A CA 1
ATOM 1370 C C . LEU A 1 88 ? 168.838 82.800 24.750 1.00 54.37 96 LEU A C 1
ATOM 1371 O O . LEU A 1 88 ? 169.219 81.628 24.654 1.00 53.46 96 LEU A O 1
ATOM 1387 N N . ALA A 1 89 ? 167.756 83.152 25.460 1.00 48.77 97 ALA A N 1
ATOM 1388 C CA . ALA A 1 89 ? 166.931 82.154 26.144 1.00 49.52 97 ALA A CA 1
ATOM 1389 C C . ALA A 1 89 ? 166.379 81.124 25.164 1.00 48.14 97 ALA A C 1
ATOM 1390 O O . ALA A 1 89 ? 166.403 79.921 25.437 1.00 52.31 97 ALA A O 1
ATOM 1397 N N . ALA A 1 90 ? 165.913 81.575 24.001 1.00 51.38 98 ALA A N 1
ATOM 1398 C CA . ALA A 1 90 ? 165.382 80.642 23.012 1.00 54.21 98 ALA A CA 1
ATOM 1399 C C . ALA A 1 90 ? 166.448 79.650 22.554 1.00 56.71 98 ALA A C 1
ATOM 1400 O O . ALA A 1 90 ? 166.177 78.447 22.426 1.00 53.43 98 ALA A O 1
ATOM 1407 N N . ILE A 1 91 ? 167.660 80.136 22.292 1.00 57.02 99 ILE A N 1
ATOM 1408 C CA . ILE A 1 91 ? 168.712 79.257 21.794 1.00 58.80 99 ILE A CA 1
ATOM 1409 C C . ILE A 1 91 ? 169.114 78.252 22.863 1.00 59.24 99 ILE A C 1
ATOM 1410 O O . ILE A 1 91 ? 169.392 77.088 22.558 1.00 61.00 99 ILE A O 1
ATOM 1426 N N . ILE A 1 92 ? 169.159 78.685 24.128 1.00 56.59 100 ILE A N 1
ATOM 1427 C CA . ILE A 1 92 ? 169.506 77.785 25.225 1.00 55.92 100 ILE A CA 1
ATOM 1428 C C . ILE A 1 92 ? 168.429 76.717 25.393 1.00 58.74 100 ILE A C 1
ATOM 1429 O O . ILE A 1 92 ? 168.735 75.544 25.624 1.00 59.39 100 ILE A O 1
ATOM 1445 N N . LEU A 1 93 ? 167.149 77.117 25.300 1.00 54.02 101 LEU A N 1
ATOM 1446 C CA . LEU A 1 93 ? 166.038 76.179 25.447 1.00 53.74 101 LEU A CA 1
ATOM 1447 C C . LEU A 1 93 ? 165.977 75.208 24.280 1.00 55.12 101 LEU A C 1
ATOM 1448 O O . LEU A 1 93 ? 165.773 74.003 24.479 1.00 53.82 101 LEU A O 1
ATOM 1464 N N . TRP A 1 94 ? 166.109 75.713 23.049 1.00 55.18 102 TRP A N 1
ATOM 1465 C CA . TRP A 1 94 ? 166.123 74.804 21.905 1.00 56.92 102 TRP A CA 1
ATOM 1466 C C . TRP A 1 94 ? 167.355 73.902 21.931 1.00 57.27 102 TRP A C 1
ATOM 1467 O O . TRP A 1 94 ? 167.306 72.760 21.454 1.00 55.97 102 TRP A O 1
ATOM 1488 N N . GLY A 1 95 ? 168.471 74.414 22.429 1.00 55.27 103 GLY A N 1
ATOM 1489 C CA . GLY A 1 95 ? 169.679 73.628 22.545 1.00 57.04 103 GLY A CA 1
ATOM 1490 C C . GLY A 1 95 ? 169.414 72.421 23.406 1.00 64.79 103 GLY A C 1
ATOM 1491 O O . GLY A 1 95 ? 169.580 71.280 22.962 1.00 66.85 103 GLY A O 1
ATOM 1495 N N . PHE A 1 96 ? 169.003 72.673 24.650 1.00 62.39 104 PHE A N 1
ATOM 1496 C CA . PHE A 1 96 ? 168.653 71.589 25.558 1.00 62.33 104 PHE A CA 1
ATOM 1497 C C . PHE A 1 96 ? 167.518 70.735 24.993 1.00 63.23 104 PHE A C 1
ATOM 1498 O O . PHE A 1 96 ? 167.491 69.514 25.201 1.00 62.93 104 PHE A O 1
ATOM 1515 N N . GLY A 1 97 ? 166.585 71.356 24.262 1.00 59.82 105 GLY A N 1
ATOM 1516 C CA . GLY A 1 97 ? 165.422 70.647 23.752 1.00 58.08 105 GLY A CA 1
ATOM 1517 C C . GLY A 1 97 ? 165.726 69.649 22.649 1.00 59.33 105 GLY A C 1
ATOM 1518 O O . GLY A 1 97 ? 164.904 68.770 22.382 1.00 57.79 105 GLY A O 1
ATOM 1522 N N . HIS A 1 98 ? 166.897 69.743 22.023 1.00 63.23 106 HIS A N 1
ATOM 1523 C CA . HIS A 1 98 ? 167.244 68.857 20.922 1.00 64.60 106 HIS A CA 1
ATOM 1524 C C . HIS A 1 98 ? 168.420 67.947 21.243 1.00 67.90 106 HIS A C 1
ATOM 1525 O O . HIS A 1 98 ? 169.018 67.384 20.318 1.00 71.47 106 HIS A O 1
ATOM 1539 N N . VAL A 1 99 ? 168.776 67.798 22.514 1.00 72.40 107 VAL A N 1
ATOM 1540 C CA . VAL A 1 99 ? 169.746 66.800 22.951 1.00 75.66 107 VAL A CA 1
ATOM 1541 C C . VAL A 1 99 ? 169.045 65.848 23.908 1.00 80.36 107 VAL A C 1
ATOM 1542 O O . VAL A 1 99 ? 168.115 66.229 24.629 1.00 82.19 107 VAL A O 1
ATOM 1555 N N . LYS A 1 100 ? 169.502 64.606 23.926 1.00 83.44 108 LYS A N 1
ATOM 1556 C CA . LYS A 1 100 ? 168.917 63.603 24.793 1.00 83.22 108 LYS A CA 1
ATOM 1557 C C . LYS A 1 100 ? 169.562 63.705 26.169 1.00 82.25 108 LYS A C 1
ATOM 1558 O O . LYS A 1 100 ? 170.762 63.968 26.289 1.00 83.44 108 LYS A O 1
ATOM 1577 N N . SER A 1 101 ? 168.753 63.534 27.212 1.00 73.87 109 SER A N 1
ATOM 1578 C CA . SER A 1 101 ? 169.205 63.662 28.600 1.00 74.31 109 SER A CA 1
ATOM 1579 C C . SER A 1 101 ? 168.747 62.426 29.374 1.00 75.70 109 SER A C 1
ATOM 1580 O O . SER A 1 101 ? 167.703 62.435 30.043 1.00 71.71 109 SER A O 1
ATOM 1588 N N . PRO A 1 102 ? 169.528 61.344 29.323 1.00 86.72 110 PRO A N 1
ATOM 1589 C CA . PRO A 1 102 ? 169.088 60.081 29.954 1.00 87.34 110 PRO A CA 1
ATOM 1590 C C . PRO A 1 102 ? 168.831 60.181 31.449 1.00 85.01 110 PRO A C 1
ATOM 1591 O O . PRO A 1 102 ? 167.890 59.551 31.942 1.00 85.81 110 PRO A O 1
ATOM 1602 N N . ALA A 1 103 ? 169.643 60.929 32.200 1.00 75.67 111 ALA A N 1
ATOM 1603 C CA . ALA A 1 103 ? 169.359 61.100 33.624 1.00 76.75 111 ALA A CA 1
ATOM 1604 C C . ALA A 1 103 ? 168.030 61.817 33.830 1.00 75.63 111 ALA A C 1
ATOM 1605 O O . ALA A 1 103 ? 167.216 61.418 34.672 1.00 77.04 111 ALA A O 1
ATOM 1612 N N . GLU A 1 104 ? 167.787 62.873 33.060 1.00 71.65 112 GLU A N 1
ATOM 1613 C CA . GLU A 1 104 ? 166.487 63.530 33.105 1.00 66.69 112 GLU A CA 1
ATOM 1614 C C . GLU A 1 104 ? 165.369 62.530 32.829 1.00 67.67 112 GLU A C 1
ATOM 1615 O O . GLU A 1 104 ? 164.353 62.513 33.537 1.00 66.25 112 GLU A O 1
ATOM 1627 N N . GLU A 1 105 ? 165.552 61.653 31.840 1.00 79.31 113 GLU A N 1
ATOM 1628 C CA . GLU A 1 105 ? 164.515 60.668 31.552 1.00 81.02 113 GLU A CA 1
ATOM 1629 C C . GLU A 1 105 ? 164.319 59.717 32.721 1.00 85.80 113 GLU A C 1
ATOM 1630 O O . GLU A 1 105 ? 163.184 59.461 33.138 1.00 87.91 113 GLU A O 1
ATOM 1642 N N . LYS A 1 106 ? 165.415 59.172 33.258 1.00 74.22 114 LYS A N 1
ATOM 1643 C CA . LYS A 1 106 ? 165.293 58.223 34.358 1.00 75.61 114 LYS A CA 1
ATOM 1644 C C . LYS A 1 106 ? 164.467 58.823 35.483 1.00 73.04 114 LYS A C 1
ATOM 1645 O O . LYS A 1 106 ? 163.579 58.171 36.037 1.00 73.78 114 LYS A O 1
ATOM 1649 N N . PHE A 1 107 ? 164.710 60.084 35.798 1.00 75.91 115 PHE A N 1
ATOM 1650 C CA . PHE A 1 107 ? 163.945 60.739 36.850 1.00 74.08 115 PHE A CA 1
ATOM 1651 C C . PHE A 1 107 ? 162.471 60.898 36.469 1.00 73.22 115 PHE A C 1
ATOM 1652 O O . PHE A 1 107 ? 161.587 60.743 37.321 1.00 72.46 115 PHE A O 1
ATOM 1669 N N . LEU A 1 108 ? 162.182 61.206 35.196 1.00 72.06 116 LEU A N 1
ATOM 1670 C CA . LEU A 1 108 ? 160.795 61.404 34.768 1.00 72.63 116 LEU A CA 1
ATOM 1671 C C . LEU A 1 108 ? 159.953 60.147 34.953 1.00 76.54 116 LEU A C 1
ATOM 1672 O O . LEU A 1 108 ? 158.727 60.233 35.111 1.00 72.07 116 LEU A O 1
ATOM 1688 N N . GLU A 1 109 ? 160.577 58.973 34.897 1.00 87.93 117 GLU A N 1
ATOM 1689 C CA . GLU A 1 109 ? 159.821 57.747 35.107 1.00 92.91 117 GLU A CA 1
ATOM 1690 C C . GLU A 1 109 ? 159.194 57.716 36.495 1.00 88.12 117 GLU A C 1
ATOM 1691 O O . GLU A 1 109 ? 158.224 56.987 36.711 1.00 87.22 117 GLU A O 1
ATOM 1703 N N . LYS A 1 110 ? 159.689 58.538 37.414 1.00 85.10 118 LYS A N 1
ATOM 1704 C CA . LYS A 1 110 ? 159.216 58.591 38.786 1.00 86.48 118 LYS A CA 1
ATOM 1705 C C . LYS A 1 110 ? 158.215 59.712 39.018 1.00 86.96 118 LYS A C 1
ATOM 1706 O O . LYS A 1 110 ? 157.665 59.817 40.117 1.00 89.65 118 LYS A O 1
ATOM 1725 N N . VAL A 1 111 ? 157.966 60.549 38.020 1.00 79.49 119 VAL A N 1
ATOM 1726 C CA . VAL A 1 111 ? 157.097 61.708 38.183 1.00 78.87 119 VAL A CA 1
ATOM 1727 C C . VAL A 1 111 ? 155.676 61.323 37.784 1.00 77.62 119 VAL A C 1
ATOM 1728 O O . VAL A 1 111 ? 155.456 60.708 36.733 1.00 78.43 119 VAL A O 1
ATOM 1741 N N . THR A 1 112 ? 154.717 61.696 38.621 1.00 70.29 120 THR A N 1
ATOM 1742 C CA . THR A 1 112 ? 153.296 61.609 38.318 1.00 67.20 120 THR A CA 1
ATOM 1743 C C . THR A 1 112 ? 152.768 62.983 37.918 1.00 68.01 120 THR A C 1
ATOM 1744 O O . THR A 1 112 ? 153.389 64.017 38.175 1.00 64.54 120 THR A O 1
ATOM 1755 N N . MET A 1 113 ? 151.596 62.986 37.285 1.00 72.27 121 MET A N 1
ATOM 1756 C CA . MET A 1 113 ? 150.975 64.245 36.890 1.00 68.33 121 MET A CA 1
ATOM 1757 C C . MET A 1 113 ? 150.455 65.018 38.100 1.00 70.09 121 MET A C 1
ATOM 1758 O O . MET A 1 113 ? 150.467 66.251 38.093 1.00 70.17 121 MET A O 1
ATOM 1772 N N . GLY A 1 114 ? 150.027 64.320 39.156 1.00 68.81 122 GLY A N 1
ATOM 1773 C CA . GLY A 1 114 ? 149.733 64.999 40.411 1.00 67.25 122 GLY A CA 1
ATOM 1774 C C . GLY A 1 114 ? 150.944 65.700 41.003 1.00 66.46 122 GLY A C 1
ATOM 1775 O O . GLY A 1 114 ? 150.839 66.831 41.487 1.00 68.04 122 GLY A O 1
ATOM 1779 N N . LYS A 1 115 ? 152.109 65.045 40.972 1.00 66.19 123 LYS A N 1
ATOM 1780 C CA . LYS A 1 115 ? 153.335 65.692 41.448 1.00 66.53 123 LYS A CA 1
ATOM 1781 C C . LYS A 1 115 ? 153.679 66.910 40.605 1.00 64.66 123 LYS A C 1
ATOM 1782 O O . LYS A 1 115 ? 154.017 67.975 41.135 1.00 64.38 123 LYS A O 1
ATOM 1801 N N . ALA A 1 116 ? 153.673 66.744 39.283 1.00 59.81 124 ALA A N 1
ATOM 1802 C CA . ALA A 1 116 ? 153.911 67.875 38.397 1.00 62.07 124 ALA A CA 1
ATOM 1803 C C . ALA A 1 116 ? 152.970 69.029 38.715 1.00 56.96 124 ALA A C 1
ATOM 1804 O O . ALA A 1 116 ? 153.350 70.196 38.609 1.00 56.60 124 ALA A O 1
ATOM 1811 N N . LEU A 1 117 ? 151.736 68.731 39.116 1.00 60.75 125 LEU A N 1
ATOM 1812 C CA . LEU A 1 117 ? 150.813 69.832 39.369 1.00 60.25 125 LEU A CA 1
ATOM 1813 C C . LEU A 1 117 ? 151.175 70.551 40.661 1.00 59.82 125 LEU A C 1
ATOM 1814 O O . LEU A 1 117 ? 151.067 71.784 40.737 1.00 58.58 125 LEU A O 1
ATOM 1830 N N . VAL A 1 118 ? 151.621 69.799 41.678 1.00 59.39 126 VAL A N 1
ATOM 1831 C CA . VAL A 1 118 ? 152.170 70.409 42.894 1.00 60.39 126 VAL A CA 1
ATOM 1832 C C . VAL A 1 118 ? 153.291 71.369 42.529 1.00 59.68 126 VAL A C 1
ATOM 1833 O O . VAL A 1 118 ? 153.324 72.520 42.984 1.00 62.41 126 VAL A O 1
ATOM 1846 N N . ALA A 1 119 ? 154.225 70.904 41.692 1.00 63.10 127 ALA A N 1
ATOM 1847 C CA . ALA A 1 119 ? 155.365 71.727 41.301 1.00 64.19 127 ALA A CA 1
ATOM 1848 C C . ALA A 1 119 ? 154.910 72.966 40.551 1.00 60.02 127 ALA A C 1
ATOM 1849 O O . ALA A 1 119 ? 155.481 74.049 40.719 1.00 59.85 127 ALA A O 1
ATOM 1856 N N . GLN A 1 120 ? 153.894 72.826 39.706 1.00 57.84 128 GLN A N 1
ATOM 1857 C CA . GLN A 1 120 ? 153.381 73.988 38.978 1.00 57.38 128 GLN A CA 1
ATOM 1858 C C . GLN A 1 120 ? 152.757 75.015 39.918 1.00 54.27 128 GLN A C 1
ATOM 1859 O O . GLN A 1 120 ? 152.928 76.217 39.719 1.00 53.72 128 GLN A O 1
ATOM 1873 N N . PHE A 1 121 ? 152.030 74.565 40.943 1.00 55.09 129 PHE A N 1
ATOM 1874 C CA . PHE A 1 121 ? 151.512 75.488 41.950 1.00 55.39 129 PHE A CA 1
ATOM 1875 C C . PHE A 1 121 ? 152.612 76.363 42.552 1.00 56.96 129 PHE A C 1
ATOM 1876 O O . PHE A 1 121 ? 152.402 77.563 42.776 1.00 55.83 129 PHE A O 1
ATOM 1893 N N . HIS A 1 122 ? 153.774 75.779 42.865 1.00 56.48 130 HIS A N 1
ATOM 1894 C CA . HIS A 1 122 ? 154.818 76.550 43.538 1.00 59.09 130 HIS A CA 1
ATOM 1895 C C . HIS A 1 122 ? 155.704 77.317 42.566 1.00 56.12 130 HIS A C 1
ATOM 1896 O O . HIS A 1 122 ? 156.251 78.358 42.940 1.00 56.23 130 HIS A O 1
ATOM 1910 N N . PHE A 1 123 ? 155.834 76.860 41.322 1.00 59.45 131 PHE A N 1
ATOM 1911 C CA . PHE A 1 123 ? 156.423 77.710 40.297 1.00 58.26 131 PHE A CA 1
ATOM 1912 C C . PHE A 1 123 ? 155.553 78.946 40.043 1.00 61.04 131 PHE A C 1
ATOM 1913 O O . PHE A 1 123 ? 156.058 80.074 39.976 1.00 59.18 131 PHE A O 1
ATOM 1930 N N . PHE A 1 124 ? 154.235 78.755 39.884 1.00 60.98 132 PHE A N 1
ATOM 1931 C CA . PHE A 1 124 ? 153.351 79.911 39.748 1.00 58.38 132 PHE A CA 1
ATOM 1932 C C . PHE A 1 124 ? 153.422 80.805 40.981 1.00 59.68 132 PHE A C 1
ATOM 1933 O O . PHE A 1 124 ? 153.354 82.030 40.869 1.00 56.56 132 PHE A O 1
ATOM 1950 N N . ALA A 1 125 ? 153.523 80.212 42.171 1.00 51.67 133 ALA A N 1
ATOM 1951 C CA . ALA A 1 125 ? 153.670 81.027 43.371 1.00 52.66 133 ALA A CA 1
ATOM 1952 C C . ALA A 1 125 ? 154.925 81.881 43.288 1.00 52.74 133 ALA A C 1
ATOM 1953 O O . ALA A 1 125 ? 154.899 83.071 43.619 1.00 52.68 133 ALA A O 1
ATOM 1960 N N . LEU A 1 126 ? 156.026 81.301 42.815 1.00 59.17 134 LEU A N 1
ATOM 1961 C CA . LEU A 1 126 ? 157.255 82.067 42.676 1.00 59.33 134 LEU A CA 1
ATOM 1962 C C . LEU A 1 126 ? 157.049 83.233 41.722 1.00 60.46 134 LEU A C 1
ATOM 1963 O O . LEU A 1 126 ? 157.330 84.383 42.069 1.00 57.99 134 LEU A O 1
ATOM 1979 N N . ILE A 1 127 ? 156.533 82.956 40.520 1.00 56.20 135 ILE A N 1
ATOM 1980 C CA . ILE A 1 127 ? 156.341 84.016 39.531 1.00 53.16 135 ILE A CA 1
ATOM 1981 C C . ILE A 1 127 ? 155.455 85.122 40.089 1.00 53.00 135 ILE A C 1
ATOM 1982 O O . ILE A 1 127 ? 155.751 86.312 39.936 1.00 52.72 135 ILE A O 1
ATOM 1998 N N . ALA A 1 128 ? 154.337 84.758 40.721 1.00 53.68 136 ALA A N 1
ATOM 1999 C CA . ALA A 1 128 ? 153.434 85.801 41.198 1.00 53.98 136 ALA A CA 1
ATOM 2000 C C . ALA A 1 128 ? 154.114 86.681 42.240 1.00 54.71 136 ALA A C 1
ATOM 2001 O O . ALA A 1 128 ? 153.964 87.909 42.214 1.00 54.43 136 ALA A O 1
ATOM 2008 N N . THR A 1 129 ? 154.864 86.066 43.166 1.00 54.28 137 THR A N 1
ATOM 2009 C CA . THR A 1 129 ? 155.524 86.817 44.237 1.00 55.56 137 THR A CA 1
ATOM 2010 C C . THR A 1 129 ? 156.616 87.717 43.680 1.00 55.29 137 THR A C 1
ATOM 2011 O O . THR A 1 129 ? 156.680 88.906 44.005 1.00 55.51 137 THR A O 1
ATOM 2022 N N . LEU A 1 130 ? 157.474 87.170 42.821 1.00 56.77 138 LEU A N 1
ATOM 2023 C CA . LEU A 1 130 ? 158.568 87.962 42.275 1.00 54.38 138 LEU A CA 1
ATOM 2024 C C . LEU A 1 130 ? 158.047 89.128 41.444 1.00 54.26 138 LEU A C 1
ATOM 2025 O O . LEU A 1 130 ? 158.640 90.216 41.444 1.00 53.36 138 LEU A O 1
ATOM 2041 N N . TRP A 1 131 ? 156.936 88.938 40.735 1.00 53.05 139 TRP A N 1
ATOM 2042 C CA . TRP A 1 131 ? 156.442 90.052 39.929 1.00 54.28 139 TRP A CA 1
ATOM 2043 C C . TRP A 1 131 ? 155.845 91.143 40.808 1.00 52.49 139 TRP A C 1
ATOM 2044 O O . TRP A 1 131 ? 156.040 92.332 40.538 1.00 52.32 139 TRP A O 1
ATOM 2065 N N . GLY A 1 132 ? 155.084 90.756 41.840 1.00 51.50 140 GLY A N 1
ATOM 2066 C CA . GLY A 1 132 ? 154.675 91.720 42.847 1.00 52.35 140 GLY A CA 1
ATOM 2067 C C . GLY A 1 132 ? 155.849 92.500 43.430 1.00 53.45 140 GLY A C 1
ATOM 2068 O O . GLY A 1 132 ? 155.749 93.708 43.661 1.00 53.71 140 GLY A O 1
ATOM 2072 N N . LEU A 1 133 ? 156.974 91.812 43.688 1.00 57.50 141 LEU A N 1
ATOM 2073 C CA . LEU A 1 133 ? 158.154 92.463 44.262 1.00 59.71 141 LEU A CA 1
ATOM 2074 C C . LEU A 1 133 ? 158.838 93.363 43.241 1.00 60.35 141 LEU A C 1
ATOM 2075 O O . LEU A 1 133 ? 159.384 94.418 43.595 1.00 58.73 141 LEU A O 1
ATOM 2091 N N . HIS A 1 134 ? 158.833 92.957 41.970 1.00 57.76 142 HIS A N 1
ATOM 2092 C CA . HIS A 1 134 ? 159.388 93.828 40.940 1.00 54.77 142 HIS A CA 1
ATOM 2093 C C . HIS A 1 134 ? 158.580 95.115 40.828 1.00 53.88 142 HIS A C 1
ATOM 2094 O O . HIS A 1 134 ? 159.141 96.222 40.776 1.00 54.28 142 HIS A O 1
ATOM 2108 N N . MET A 1 135 ? 157.261 94.976 40.727 1.00 54.08 143 MET A N 1
ATOM 2109 C CA . MET A 1 135 ? 156.378 96.136 40.729 1.00 56.92 143 MET A CA 1
ATOM 2110 C C . MET A 1 135 ? 156.674 97.020 41.931 1.00 58.53 143 MET A C 1
ATOM 2111 O O . MET A 1 135 ? 156.834 98.241 41.804 1.00 56.54 143 MET A O 1
ATOM 2125 N N . ALA A 1 136 ? 156.787 96.392 43.106 1.00 59.29 144 ALA A N 1
ATOM 2126 C CA . ALA A 1 136 ? 156.854 97.111 44.374 1.00 60.79 144 ALA A CA 1
ATOM 2127 C C . ALA A 1 136 ? 158.085 97.990 44.441 1.00 61.62 144 ALA A C 1
ATOM 2128 O O . ALA A 1 136 ? 157.999 99.169 44.793 1.00 62.25 144 ALA A O 1
ATOM 2135 N N . PHE A 1 137 ? 159.243 97.430 44.112 1.00 67.63 145 PHE A N 1
ATOM 2136 C CA . PHE A 1 137 ? 160.518 98.093 44.354 1.00 69.05 145 PHE A CA 1
ATOM 2137 C C . PHE A 1 137 ? 161.125 98.732 43.110 1.00 66.79 145 PHE A C 1
ATOM 2138 O O . PHE A 1 137 ? 161.840 99.730 43.236 1.00 67.22 145 PHE A O 1
ATOM 2155 N N . TYR A 1 138 ? 160.854 98.203 41.915 1.00 65.14 146 TYR A N 1
ATOM 2156 C CA . TYR A 1 138 ? 161.407 98.760 40.682 1.00 64.50 146 TYR A CA 1
ATOM 2157 C C . TYR A 1 138 ? 160.370 99.442 39.809 1.00 63.75 146 TYR A C 1
ATOM 2158 O O . TYR A 1 138 ? 160.698 100.410 39.131 1.00 64.28 146 TYR A O 1
ATOM 2176 N N . GLY A 1 139 ? 159.130 98.971 39.815 1.00 60.92 147 GLY A N 1
ATOM 2177 C CA . GLY A 1 139 ? 158.025 99.750 39.312 1.00 60.05 147 GLY A CA 1
ATOM 2178 C C . GLY A 1 139 ? 157.608 99.363 37.911 1.00 58.88 147 GLY A C 1
ATOM 2179 O O . GLY A 1 139 ? 158.194 98.500 37.256 1.00 57.32 147 GLY A O 1
ATOM 2183 N N . ILE A 1 140 ? 156.528 100.009 37.485 1.00 59.82 148 ILE A N 1
ATOM 2184 C CA . ILE A 1 140 ? 156.046 99.985 36.128 1.00 58.40 148 ILE A CA 1
ATOM 2185 C C . ILE A 1 140 ? 155.755 101.425 35.735 1.00 59.62 148 ILE A C 1
ATOM 2186 O O . ILE A 1 140 ? 155.936 102.343 36.528 1.00 61.20 148 ILE A O 1
ATOM 2202 N N . LEU A 1 141 ? 155.257 101.617 34.522 1.00 53.32 149 LEU A N 1
ATOM 2203 C CA . LEU A 1 141 ? 154.844 102.955 34.136 1.00 53.80 149 LEU A CA 1
ATOM 2204 C C . LEU A 1 141 ? 153.835 103.489 35.149 1.00 56.40 149 LEU A C 1
ATOM 2205 O O . LEU A 1 141 ? 152.895 102.791 35.545 1.00 53.93 149 LEU A O 1
ATOM 2221 N N . GLY A 1 142 ? 154.073 104.710 35.617 1.00 60.22 150 GLY A N 1
ATOM 2222 C CA . GLY A 1 142 ? 153.203 105.357 36.569 1.00 58.83 150 GLY A CA 1
ATOM 2223 C C . GLY A 1 142 ? 152.357 106.447 35.926 1.00 65.26 150 GLY A C 1
ATOM 2224 O O . GLY A 1 142 ? 152.475 106.748 34.729 1.00 62.96 150 GLY A O 1
ATOM 2228 N N . PRO A 1 143 ? 151.482 107.068 36.719 1.00 71.32 151 PRO A N 1
ATOM 2229 C CA . PRO A 1 143 ? 150.545 108.049 36.143 1.00 72.00 151 PRO A CA 1
ATOM 2230 C C . PRO A 1 143 ? 151.231 109.259 35.573 1.00 78.45 151 PRO A C 1
ATOM 2231 O O . PRO A 1 143 ? 150.624 109.990 34.784 1.00 82.30 151 PRO A O 1
ATOM 2242 N N . SER A 1 144 ? 152.476 109.499 35.956 1.00 75.86 152 SER A N 1
ATOM 2243 C CA . SER A 1 144 ? 153.234 110.656 35.519 1.00 76.15 152 SER A CA 1
ATOM 2244 C C . SER A 1 144 ? 154.030 110.398 34.251 1.00 75.32 152 SER A C 1
ATOM 2245 O O . SER A 1 144 ? 154.853 111.230 33.874 1.00 78.72 152 SER A O 1
ATOM 2253 N N . GLY A 1 145 ? 153.819 109.264 33.593 1.00 82.78 153 GLY A N 1
ATOM 2254 C CA . GLY A 1 145 ? 154.611 108.913 32.437 1.00 79.81 153 GLY A CA 1
ATOM 2255 C C . GLY A 1 145 ? 156.025 108.484 32.741 1.00 81.53 153 GLY A C 1
ATOM 2256 O O . GLY A 1 145 ? 156.804 108.270 31.808 1.00 84.88 153 GLY A O 1
ATOM 2260 N N . LYS A 1 146 ? 156.384 108.356 34.008 1.00 78.92 154 LYS A N 1
ATOM 2261 C CA . LYS A 1 146 ? 157.670 107.815 34.399 1.00 79.69 154 LYS A CA 1
ATOM 2262 C C . LYS A 1 146 ? 157.476 106.440 35.029 1.00 76.16 154 LYS A C 1
ATOM 2263 O O . LYS A 1 146 ? 156.412 106.125 35.570 1.00 71.45 154 LYS A O 1
ATOM 2282 N N . LEU A 1 147 ? 158.503 105.608 34.899 1.00 64.02 155 LEU A N 1
ATOM 2283 C CA . LEU A 1 147 ? 158.625 104.416 35.719 1.00 62.97 155 LEU A CA 1
ATOM 2284 C C . LEU A 1 147 ? 158.484 104.808 37.186 1.00 65.38 155 LEU A C 1
ATOM 2285 O O . LEU A 1 147 ? 159.108 105.762 37.637 1.00 66.96 155 LEU A O 1
ATOM 2301 N N . GLU A 1 148 ? 157.615 104.103 37.919 1.00 68.22 156 GLU A N 1
ATOM 2302 C CA . GLU A 1 148 ? 157.416 104.418 39.333 1.00 73.47 156 GLU A CA 1
ATOM 2303 C C . GLU A 1 148 ? 157.224 103.143 40.153 1.00 73.15 156 GLU A C 1
ATOM 2304 O O . GLU A 1 148 ? 156.242 102.413 39.935 1.00 71.52 156 GLU A O 1
ATOM 2316 N N . PRO A 1 149 ? 158.117 102.844 41.103 1.00 66.50 157 PRO A N 1
ATOM 2317 C CA . PRO A 1 149 ? 157.855 101.740 42.037 1.00 63.87 157 PRO A CA 1
ATOM 2318 C C . PRO A 1 149 ? 156.472 101.885 42.653 1.00 64.29 157 PRO A C 1
ATOM 2319 O O . PRO A 1 149 ? 156.045 102.982 43.011 1.00 66.86 157 PRO A O 1
ATOM 2330 N N . THR A 1 150 ? 155.750 100.773 42.745 1.00 64.20 158 THR A N 1
ATOM 2331 C CA . THR A 1 150 ? 154.359 100.843 43.167 1.00 63.97 158 THR A CA 1
ATOM 2332 C C . THR A 1 150 ? 154.199 100.885 44.689 1.00 70.56 158 THR A C 1
ATOM 2333 O O . THR A 1 150 ? 153.176 101.381 45.181 1.00 69.87 158 THR A O 1
ATOM 2344 N N . GLY A 1 151 ? 155.191 100.416 45.441 1.00 63.91 159 GLY A N 1
ATOM 2345 C CA . GLY A 1 151 ? 154.968 100.071 46.828 1.00 65.95 159 GLY A CA 1
ATOM 2346 C C . GLY A 1 151 ? 154.191 98.762 46.920 1.00 66.02 159 GLY A C 1
ATOM 2347 O O . GLY A 1 151 ? 153.963 98.070 45.930 1.00 64.48 159 GLY A O 1
ATOM 2351 N N . LEU A 1 152 ? 153.785 98.428 48.143 1.00 67.88 160 LEU A N 1
ATOM 2352 C CA . LEU A 1 152 ? 153.123 97.164 48.442 1.00 67.22 160 LEU A CA 1
ATOM 2353 C C . LEU A 1 152 ? 152.062 97.423 49.499 1.00 68.51 160 LEU A C 1
ATOM 2354 O O . LEU A 1 152 ? 152.375 97.929 50.575 1.00 71.61 160 LEU A O 1
ATOM 2370 N N . SER A 1 153 ? 150.812 97.083 49.195 1.00 67.06 161 SER A N 1
ATOM 2371 C CA . SER A 1 153 ? 149.723 97.240 50.150 1.00 70.86 161 SER A CA 1
ATOM 2372 C C . SER A 1 153 ? 148.786 96.048 50.034 1.00 70.61 161 SER A C 1
ATOM 2373 O O . SER A 1 153 ? 148.611 95.484 48.954 1.00 65.17 161 SER A O 1
ATOM 2381 N N . PHE A 1 154 ? 148.188 95.662 51.158 1.00 70.53 162 PHE A N 1
ATOM 2382 C CA . PHE A 1 154 ? 147.247 94.549 51.179 1.00 69.86 162 PHE A CA 1
ATOM 2383 C C . PHE A 1 154 ? 145.842 95.000 51.553 1.00 71.15 162 PHE A C 1
ATOM 2384 O O . PHE A 1 154 ? 145.058 94.212 52.075 1.00 72.39 162 PHE A O 1
ATOM 2401 N N . ASP A 1 155 ? 145.495 96.253 51.254 1.00 74.88 163 ASP A N 1
ATOM 2402 C CA . ASP A 1 155 ? 144.141 96.753 51.495 1.00 78.70 163 ASP A CA 1
ATOM 2403 C C . ASP A 1 155 ? 143.255 96.349 50.319 1.00 74.32 163 ASP A C 1
ATOM 2404 O O . ASP A 1 155 ? 142.968 97.128 49.409 1.00 76.46 163 ASP A O 1
ATOM 2413 N N . MET A 1 156 ? 142.797 95.098 50.362 1.00 78.21 164 MET A N 1
ATOM 2414 C CA . MET A 1 156 ? 142.077 94.519 49.233 1.00 82.91 164 MET A CA 1
ATOM 2415 C C . MET A 1 156 ? 140.811 95.300 48.885 1.00 83.66 164 MET A C 1
ATOM 2416 O O . MET A 1 156 ? 140.441 95.392 47.707 1.00 82.81 164 MET A O 1
ATOM 2430 N N . PHE A 1 157 ? 140.134 95.864 49.878 1.00 86.12 165 PHE A N 1
ATOM 2431 C CA . PHE A 1 157 ? 138.843 96.499 49.655 1.00 89.29 165 PHE A CA 1
ATOM 2432 C C . PHE A 1 157 ? 138.922 98.015 49.563 1.00 88.58 165 PHE A C 1
ATOM 2433 O O . PHE A 1 157 ? 137.907 98.657 49.287 1.00 92.89 165 PHE A O 1
ATOM 2450 N N . GLY A 1 158 ? 140.095 98.601 49.778 1.00 74.11 166 GLY A N 1
ATOM 2451 C CA . GLY A 1 158 ? 140.292 99.993 49.485 1.00 76.12 166 GLY A CA 1
ATOM 2452 C C . GLY A 1 158 ? 140.329 100.241 47.986 1.00 73.37 166 GLY A C 1
ATOM 2453 O O . GLY A 1 158 ? 140.158 99.317 47.175 1.00 69.40 166 GLY A O 1
ATOM 2457 N N . PRO A 1 159 ? 140.547 101.500 47.598 1.00 71.49 167 PRO A N 1
ATOM 2458 C CA . PRO A 1 159 ? 140.661 101.806 46.168 1.00 70.84 167 PRO A CA 1
ATOM 2459 C C . PRO A 1 159 ? 141.852 101.081 45.559 1.00 69.02 167 PRO A C 1
ATOM 2460 O O . PRO A 1 159 ? 142.856 100.812 46.224 1.00 66.31 167 PRO A O 1
ATOM 2471 N N . ILE A 1 160 ? 141.722 100.740 44.280 1.00 70.59 168 ILE A N 1
ATOM 2472 C CA . ILE A 1 160 ? 142.828 100.112 43.574 1.00 65.74 168 ILE A CA 1
ATOM 2473 C C . ILE A 1 160 ? 143.927 101.136 43.360 1.00 65.60 168 ILE A C 1
ATOM 2474 O O . ILE A 1 160 ? 143.696 102.220 42.806 1.00 65.62 168 ILE A O 1
ATOM 2490 N N . THR A 1 161 ? 145.137 100.818 43.822 1.00 59.97 169 THR A N 1
ATOM 2491 C CA . THR A 1 161 ? 146.325 101.596 43.639 1.00 62.22 169 THR A CA 1
ATOM 2492 C C . THR A 1 161 ? 147.391 100.689 43.046 1.00 59.28 169 THR A C 1
ATOM 2493 O O . THR A 1 161 ? 147.204 99.463 43.002 1.00 60.85 169 THR A O 1
ATOM 2504 N N . PRO A 1 162 ? 148.503 101.236 42.561 1.00 57.99 170 PRO A N 1
ATOM 2505 C CA . PRO A 1 162 ? 149.620 100.352 42.184 1.00 59.01 170 PRO A CA 1
ATOM 2506 C C . PRO A 1 162 ? 150.067 99.457 43.323 1.00 59.93 170 PRO A C 1
ATOM 2507 O O . PRO A 1 162 ? 150.379 98.282 43.094 1.00 57.28 170 PRO A O 1
ATOM 2518 N N . ALA A 1 163 ? 150.075 99.974 44.554 1.00 61.57 171 ALA A N 1
ATOM 2519 C CA . ALA A 1 163 ? 150.535 99.192 45.696 1.00 62.44 171 ALA A CA 1
ATOM 2520 C C . ALA A 1 163 ? 149.630 98.002 46.001 1.00 61.80 171 ALA A C 1
ATOM 2521 O O . ALA A 1 163 ? 150.128 96.942 46.393 1.00 61.90 171 ALA A O 1
ATOM 2528 N N . THR A 1 164 ? 148.300 98.158 45.885 1.00 59.39 172 THR A N 1
ATOM 2529 C CA . THR A 1 164 ? 147.416 97.024 46.163 1.00 60.02 172 THR A CA 1
ATOM 2530 C C . THR A 1 164 ? 147.435 96.024 45.027 1.00 58.27 172 THR A C 1
ATOM 2531 O O . THR A 1 164 ? 147.193 94.834 45.251 1.00 56.47 172 THR A O 1
ATOM 2542 N N . MET A 1 165 ? 147.706 96.485 43.809 1.00 57.91 173 MET A N 1
ATOM 2543 C CA . MET A 1 165 ? 147.833 95.553 42.699 1.00 55.98 173 MET A CA 1
ATOM 2544 C C . MET A 1 165 ? 149.095 94.718 42.851 1.00 57.38 173 MET A C 1
ATOM 2545 O O . MET A 1 165 ? 149.110 93.536 42.496 1.00 56.74 173 MET A O 1
ATOM 2559 N N . ALA A 1 166 ? 150.167 95.325 43.371 1.00 56.87 174 ALA A N 1
ATOM 2560 C CA . ALA A 1 166 ? 151.322 94.547 43.793 1.00 57.51 174 ALA A CA 1
ATOM 2561 C C . ALA A 1 166 ? 150.949 93.575 44.904 1.00 57.93 174 ALA A C 1
ATOM 2562 O O . ALA A 1 166 ? 151.335 92.404 44.865 1.00 57.58 174 ALA A O 1
ATOM 2569 N N . GLY A 1 167 ? 150.219 94.045 45.916 1.00 56.96 175 GLY A N 1
ATOM 2570 C CA . GLY A 1 167 ? 149.769 93.143 46.963 1.00 57.80 175 GLY A CA 1
ATOM 2571 C C . GLY A 1 167 ? 148.955 91.980 46.419 1.00 56.37 175 GLY A C 1
ATOM 2572 O O . GLY A 1 167 ? 149.064 90.851 46.910 1.00 56.78 175 GLY A O 1
ATOM 2576 N N . ASN A 1 168 ? 148.133 92.241 45.393 1.00 58.32 176 ASN A N 1
ATOM 2577 C CA . ASN A 1 168 ? 147.338 91.177 44.780 1.00 57.37 176 ASN A CA 1
ATOM 2578 C C . ASN A 1 168 ? 148.232 90.061 44.256 1.00 56.16 176 ASN A C 1
ATOM 2579 O O . ASN A 1 168 ? 147.912 88.878 44.405 1.00 56.91 176 ASN A O 1
ATOM 2590 N N . HIS A 1 169 ? 149.378 90.415 43.668 1.00 56.01 177 HIS A N 1
ATOM 2591 C CA . HIS A 1 169 ? 150.273 89.389 43.138 1.00 55.37 177 HIS A CA 1
ATOM 2592 C C . HIS A 1 169 ? 150.927 88.596 44.256 1.00 56.92 177 HIS A C 1
ATOM 2593 O O . HIS A 1 169 ? 150.941 87.358 44.226 1.00 58.52 177 HIS A O 1
ATOM 2607 N N . VAL A 1 170 ? 151.454 89.293 45.257 1.00 57.97 178 VAL A N 1
ATOM 2608 C CA . VAL A 1 170 ? 152.074 88.631 46.398 1.00 59.48 178 VAL A CA 1
ATOM 2609 C C . VAL A 1 170 ? 151.070 87.720 47.085 1.00 59.97 178 VAL A C 1
ATOM 2610 O O . VAL A 1 170 ? 151.414 86.618 47.537 1.00 60.64 178 VAL A O 1
ATOM 2623 N N . ALA A 1 171 ? 149.805 88.151 47.161 1.00 62.91 179 ALA A N 1
ATOM 2624 C CA . ALA A 1 171 ? 148.800 87.321 47.816 1.00 63.52 179 ALA A CA 1
ATOM 2625 C C . ALA A 1 171 ? 148.575 86.053 47.016 1.00 63.57 179 ALA A C 1
ATOM 2626 O O . ALA A 1 171 ? 148.504 84.960 47.580 1.00 63.01 179 ALA A O 1
ATOM 2633 N N . PHE A 1 172 ? 148.520 86.170 45.693 1.00 58.53 180 PHE A N 1
ATOM 2634 C CA . PHE A 1 172 ? 148.415 84.978 44.866 1.00 58.76 180 PHE A CA 1
ATOM 2635 C C . PHE A 1 172 ? 149.619 84.075 45.064 1.00 57.92 180 PHE A C 1
ATOM 2636 O O . PHE A 1 172 ? 149.487 82.852 45.037 1.00 58.45 180 PHE A O 1
ATOM 2653 N N . GLY A 1 173 ? 150.793 84.650 45.293 1.00 58.21 181 GLY A N 1
ATOM 2654 C CA . GLY A 1 173 ? 151.945 83.830 45.617 1.00 59.08 181 GLY A CA 1
ATOM 2655 C C . GLY A 1 173 ? 151.719 83.022 46.875 1.00 61.65 181 GLY A C 1
ATOM 2656 O O . GLY A 1 173 ? 151.912 81.807 46.893 1.00 61.09 181 GLY A O 1
ATOM 2660 N N . ALA A 1 174 ? 151.287 83.691 47.942 1.00 63.75 182 ALA A N 1
ATOM 2661 C CA . ALA A 1 174 ? 150.994 83.004 49.197 1.00 64.39 182 ALA A CA 1
ATOM 2662 C C . ALA A 1 174 ? 149.926 81.926 49.015 1.00 63.20 182 ALA A C 1
ATOM 2663 O O . ALA A 1 174 ? 150.074 80.804 49.515 1.00 64.21 182 ALA A O 1
ATOM 2670 N N . VAL A 1 175 ? 148.842 82.242 48.310 1.00 72.17 183 VAL A N 1
ATOM 2671 C CA . VAL A 1 175 ? 147.746 81.282 48.175 1.00 73.58 183 VAL A CA 1
ATOM 2672 C C . VAL A 1 175 ? 148.223 80.015 47.469 1.00 72.20 183 VAL A C 1
ATOM 2673 O O . VAL A 1 175 ? 147.981 78.898 47.942 1.00 70.76 183 VAL A O 1
ATOM 2686 N N . PHE A 1 176 ? 148.908 80.166 46.326 1.00 66.14 184 PHE A N 1
ATOM 2687 C CA . PHE A 1 176 ? 149.418 78.995 45.615 1.00 62.14 184 PHE A CA 1
ATOM 2688 C C . PHE A 1 176 ? 150.549 78.302 46.368 1.00 63.70 184 PHE A C 1
ATOM 2689 O O . PHE A 1 176 ? 150.796 77.111 46.145 1.00 63.87 184 PHE A O 1
ATOM 2706 N N . PHE A 1 177 ? 151.264 79.023 47.236 1.00 63.44 185 PHE A N 1
ATOM 2707 C CA . PHE A 1 177 ? 152.242 78.365 48.095 1.00 69.61 185 PHE A CA 1
ATOM 2708 C C . PHE A 1 177 ? 151.548 77.438 49.093 1.00 66.81 185 PHE A C 1
ATOM 2709 O O . PHE A 1 177 ? 151.910 76.263 49.224 1.00 67.57 185 PHE A O 1
ATOM 2726 N N . LEU A 1 178 ? 150.542 77.948 49.808 1.00 67.92 186 LEU A N 1
ATOM 2727 C CA . LEU A 1 178 ? 149.801 77.098 50.736 1.00 71.98 186 LEU A CA 1
ATOM 2728 C C . LEU A 1 178 ? 149.076 75.975 50.005 1.00 71.90 186 LEU A C 1
ATOM 2729 O O . LEU A 1 178 ? 148.974 74.853 50.520 1.00 69.99 186 LEU A O 1
ATOM 2745 N N . GLY A 1 179 ? 148.525 76.264 48.826 1.00 71.89 187 GLY A N 1
ATOM 2746 C CA . GLY A 1 179 ? 147.790 75.240 48.103 1.00 69.07 187 GLY A CA 1
ATOM 2747 C C . GLY A 1 179 ? 148.705 74.152 47.581 1.00 68.97 187 GLY A C 1
ATOM 2748 O O . GLY A 1 179 ? 148.337 72.978 47.553 1.00 70.01 187 GLY A O 1
ATOM 2752 N N . GLY A 1 180 ? 149.913 74.530 47.157 1.00 70.20 188 GLY A N 1
ATOM 2753 C CA . GLY A 1 180 ? 150.896 73.531 46.759 1.00 72.68 188 GLY A CA 1
ATOM 2754 C C . GLY A 1 180 ? 151.345 72.653 47.915 1.00 74.49 188 GLY A C 1
ATOM 2755 O O . GLY A 1 180 ? 151.480 71.436 47.772 1.00 73.27 188 GLY A O 1
ATOM 2759 N N . ILE A 1 181 ? 151.578 73.250 49.077 1.00 69.69 189 ILE A N 1
ATOM 2760 C CA . ILE A 1 181 ? 151.942 72.452 50.243 1.00 74.04 189 ILE A CA 1
ATOM 2761 C C . ILE A 1 181 ? 150.809 71.509 50.609 1.00 75.17 189 ILE A C 1
ATOM 2762 O O . ILE A 1 181 ? 151.029 70.318 50.880 1.00 74.19 189 ILE A O 1
ATOM 2778 N N . PHE A 1 182 ? 149.581 72.030 50.645 1.00 69.94 190 PHE A N 1
ATOM 2779 C CA . PHE A 1 182 ? 148.451 71.195 51.022 1.00 70.91 190 PHE A CA 1
ATOM 2780 C C . PHE A 1 182 ? 148.355 69.975 50.119 1.00 71.96 190 PHE A C 1
ATOM 2781 O O . PHE A 1 182 ? 148.242 68.842 50.598 1.00 72.59 190 PHE A O 1
ATOM 2798 N N . HIS A 1 183 ? 148.400 70.185 48.803 1.00 68.86 191 HIS A N 1
ATOM 2799 C CA . HIS A 1 183 ? 148.308 69.059 47.882 1.00 70.95 191 HIS A CA 1
ATOM 2800 C C . HIS A 1 183 ? 149.565 68.210 47.836 1.00 69.07 191 HIS A C 1
ATOM 2801 O O . HIS A 1 183 ? 149.498 67.056 47.400 1.00 69.37 191 HIS A O 1
ATOM 2815 N N . TYR A 1 184 ? 150.720 68.763 48.195 1.00 73.83 192 TYR A N 1
ATOM 2816 C CA . TYR A 1 184 ? 151.894 67.913 48.301 1.00 76.34 192 TYR A CA 1
ATOM 2817 C C . TYR A 1 184 ? 151.621 66.762 49.256 1.00 80.52 192 TYR A C 1
ATOM 2818 O O . TYR A 1 184 ? 152.028 65.621 49.007 1.00 81.84 192 TYR A O 1
ATOM 2836 N N . PHE A 1 185 ? 150.901 67.040 50.337 1.00 80.61 193 PHE A N 1
ATOM 2837 C CA . PHE A 1 185 ? 150.655 66.059 51.382 1.00 83.10 193 PHE A CA 1
ATOM 2838 C C . PHE A 1 185 ? 149.393 65.235 51.132 1.00 83.73 193 PHE A C 1
ATOM 2839 O O . PHE A 1 185 ? 149.370 64.036 51.426 1.00 86.15 193 PHE A O 1
ATOM 2856 N N . ALA A 1 186 ? 148.350 65.851 50.571 1.00 83.14 194 ALA A N 1
ATOM 2857 C CA . ALA A 1 186 ? 147.048 65.214 50.433 1.00 81.09 194 ALA A CA 1
ATOM 2858 C C . ALA A 1 186 ? 146.817 64.598 49.063 1.00 83.45 194 ALA A C 1
ATOM 2859 O O . ALA A 1 186 ? 145.982 63.700 48.942 1.00 86.94 194 ALA A O 1
ATOM 2866 N N . GLY A 1 187 ? 147.524 65.035 48.045 1.00 80.09 195 GLY A N 1
ATOM 2867 C CA . GLY A 1 187 ? 147.360 64.430 46.748 1.00 77.40 195 GLY A CA 1
ATOM 2868 C C . GLY A 1 187 ? 146.069 64.885 46.082 1.00 74.50 195 GLY A C 1
ATOM 2869 O O . GLY A 1 187 ? 145.404 65.829 46.512 1.00 74.23 195 GLY A O 1
ATOM 2873 N N . PHE A 1 188 ? 145.731 64.180 44.997 1.00 72.54 196 PHE A N 1
ATOM 2874 C CA . PHE A 1 188 ? 144.515 64.412 44.223 1.00 73.42 196 PHE A CA 1
ATOM 2875 C C . PHE A 1 188 ? 143.704 63.127 44.113 1.00 79.31 196 PHE A C 1
ATOM 2876 O O . PHE A 1 188 ? 142.967 62.930 43.145 1.00 77.30 196 PHE A O 1
ATOM 2893 N N . ASN A 1 189 ? 143.836 62.252 45.110 1.00 96.54 197 ASN A N 1
ATOM 2894 C CA . ASN A 1 189 ? 143.288 60.902 45.066 1.00 104.00 197 ASN A CA 1
ATOM 2895 C C . ASN A 1 189 ? 141.778 60.855 45.261 1.00 106.67 197 ASN A C 1
ATOM 2896 O O . ASN A 1 189 ? 141.195 59.773 45.153 1.00 109.93 197 ASN A O 1
ATOM 2907 N N . THR A 1 190 ? 141.158 61.978 45.563 1.00 115.26 198 THR A N 1
ATOM 2908 C CA . THR A 1 190 ? 139.701 61.960 45.768 1.00 117.12 198 THR A CA 1
ATOM 2909 C C . THR A 1 190 ? 139.016 61.313 44.586 1.00 117.49 198 THR A C 1
ATOM 2910 O O . THR A 1 190 ? 139.514 61.367 43.488 1.00 118.23 198 THR A O 1
ATOM 2921 N N . LYS A 1 191 ? 137.880 60.672 44.821 1.00 116.79 199 LYS A N 1
ATOM 2922 C CA . LYS A 1 191 ? 137.146 60.028 43.744 1.00 115.35 199 LYS A CA 1
ATOM 2923 C C . LYS A 1 191 ? 136.631 61.056 42.748 1.00 113.75 199 LYS A C 1
ATOM 2924 O O . LYS A 1 191 ? 136.419 62.229 43.070 1.00 111.92 199 LYS A O 1
ATOM 2943 N N . ARG A 1 192 ? 136.445 60.588 41.517 1.00 111.38 200 ARG A N 1
ATOM 2944 C CA . ARG A 1 192 ? 136.193 61.392 40.330 1.00 112.06 200 ARG A CA 1
ATOM 2945 C C . ARG A 1 192 ? 137.422 62.186 39.892 1.00 109.86 200 ARG A C 1
ATOM 2946 O O . ARG A 1 192 ? 137.348 62.889 38.868 1.00 111.25 200 ARG A O 1
ATOM 2967 N N . PHE A 1 193 ? 138.554 62.092 40.617 1.00 94.23 201 PHE A N 1
ATOM 2968 C CA . PHE A 1 193 ? 139.811 62.735 40.225 1.00 86.13 201 PHE A CA 1
ATOM 2969 C C . PHE A 1 193 ? 140.968 61.762 40.068 1.00 83.77 201 PHE A C 1
ATOM 2970 O O . PHE A 1 193 ? 141.926 62.088 39.358 1.00 80.61 201 PHE A O 1
ATOM 2987 N N . ALA A 1 194 ? 140.902 60.575 40.689 1.00 81.42 202 ALA A N 1
ATOM 2988 C CA . ALA A 1 194 ? 142.015 59.634 40.613 1.00 77.93 202 ALA A CA 1
ATOM 2989 C C . ALA A 1 194 ? 142.263 59.186 39.183 1.00 74.31 202 ALA A C 1
ATOM 2990 O O . ALA A 1 194 ? 143.413 58.936 38.800 1.00 76.47 202 ALA A O 1
ATOM 2997 N N . PHE A 1 195 ? 141.211 59.116 38.366 1.00 71.19 203 PHE A N 1
ATOM 2998 C CA . PHE A 1 195 ? 141.382 58.620 37.007 1.00 74.64 203 PHE A CA 1
ATOM 2999 C C . PHE A 1 195 ? 142.284 59.518 36.175 1.00 70.87 203 PHE A C 1
ATOM 3000 O O . PHE A 1 195 ? 142.872 59.049 35.198 1.00 72.69 203 PHE A O 1
ATOM 3017 N N . PHE A 1 196 ? 142.418 60.801 36.533 1.00 67.70 204 PHE A N 1
ATOM 3018 C CA . PHE A 1 196 ? 143.268 61.689 35.735 1.00 67.62 204 PHE A CA 1
ATOM 3019 C C . PHE A 1 196 ? 144.705 61.177 35.659 1.00 71.85 204 PHE A C 1
ATOM 3020 O O . PHE A 1 196 ? 145.342 61.280 34.605 1.00 70.33 204 PHE A O 1
ATOM 3037 N N . GLU A 1 197 ? 145.236 60.608 36.752 1.00 73.63 205 GLU A N 1
ATOM 3038 C CA . GLU A 1 197 ? 146.596 60.071 36.688 1.00 74.27 205 GLU A CA 1
ATOM 3039 C C . GLU A 1 197 ? 146.722 58.972 35.637 1.00 73.85 205 GLU A C 1
ATOM 3040 O O . GLU A 1 197 ? 147.842 58.690 35.184 1.00 75.28 205 GLU A O 1
ATOM 3052 N N . LYS A 1 198 ? 145.597 58.368 35.226 1.00 76.22 206 LYS A N 1
ATOM 3053 C CA . LYS A 1 198 ? 145.630 57.266 34.267 1.00 81.80 206 LYS A CA 1
ATOM 3054 C C . LYS A 1 198 ? 145.988 57.736 32.864 1.00 83.31 206 LYS A C 1
ATOM 3055 O O . LYS A 1 198 ? 146.711 57.035 32.145 1.00 89.60 206 LYS A O 1
ATOM 3074 N N . ASP A 1 199 ? 145.478 58.893 32.436 1.00 67.15 207 ASP A N 1
ATOM 3075 C CA . ASP A 1 199 ? 145.456 59.219 31.015 1.00 62.29 207 ASP A CA 1
ATOM 3076 C C . ASP A 1 199 ? 145.851 60.672 30.786 1.00 60.03 207 ASP A C 1
ATOM 3077 O O . ASP A 1 199 ? 145.155 61.593 31.233 1.00 57.22 207 ASP A O 1
ATOM 3086 N N . TRP A 1 200 ? 146.959 60.859 30.059 1.00 56.70 208 TRP A N 1
ATOM 3087 C CA . TRP A 1 200 ? 147.433 62.189 29.685 1.00 56.92 208 TRP A CA 1
ATOM 3088 C C . TRP A 1 200 ? 146.399 62.946 28.849 1.00 54.47 208 TRP A C 1
ATOM 3089 O O . TRP A 1 200 ? 146.332 64.176 28.908 1.00 49.16 208 TRP A O 1
ATOM 3110 N N . GLU A 1 201 ? 145.600 62.251 28.049 1.00 49.01 209 GLU A N 1
ATOM 3111 C CA . GLU A 1 201 ? 144.651 62.994 27.235 1.00 47.58 209 GLU A CA 1
ATOM 3112 C C . GLU A 1 201 ? 143.523 63.572 28.087 1.00 48.71 209 GLU A C 1
ATOM 3113 O O . GLU A 1 201 ? 142.977 64.622 27.750 1.00 47.11 209 GLU A O 1
ATOM 3125 N N . ALA A 1 202 ? 143.189 62.951 29.217 1.00 49.36 210 ALA A N 1
ATOM 3126 C CA . ALA A 1 202 ? 142.154 63.540 30.060 1.00 50.71 210 ALA A CA 1
ATOM 3127 C C . ALA A 1 202 ? 142.651 64.833 30.686 1.00 48.71 210 ALA A C 1
ATOM 3128 O O . ALA A 1 202 ? 141.944 65.848 30.668 1.00 47.77 210 ALA A O 1
ATOM 3135 N N . VAL A 1 203 ? 143.864 64.810 31.247 1.00 47.90 211 VAL A N 1
ATOM 3136 C CA . VAL A 1 203 ? 144.484 66.026 31.791 1.00 47.23 211 VAL A CA 1
ATOM 3137 C C . VAL A 1 203 ? 144.578 67.097 30.715 1.00 46.74 211 VAL A C 1
ATOM 3138 O O . VAL A 1 203 ? 144.194 68.249 30.924 1.00 44.48 211 VAL A O 1
ATOM 3151 N N . LEU A 1 204 ? 145.073 66.723 29.541 1.00 45.19 212 LEU A N 1
ATOM 3152 C CA . LEU A 1 204 ? 145.250 67.686 28.473 1.00 43.47 212 LEU A CA 1
ATOM 3153 C C . LEU A 1 204 ? 143.928 68.335 28.108 1.00 42.88 212 LEU A C 1
ATOM 3154 O O . LEU A 1 204 ? 143.857 69.564 27.944 1.00 41.48 212 LEU A O 1
ATOM 3170 N N . SER A 1 205 ? 142.864 67.524 27.997 1.00 43.55 213 SER A N 1
ATOM 3171 C CA . SER A 1 205 ? 141.552 68.043 27.647 1.00 42.98 213 SER A CA 1
ATOM 3172 C C . SER A 1 205 ? 141.099 69.094 28.644 1.00 44.06 213 SER A C 1
ATOM 3173 O O . SER A 1 205 ? 140.635 70.174 28.264 1.00 41.79 213 SER A O 1
ATOM 3181 N N . VAL A 1 206 ? 141.208 68.780 29.930 1.00 44.46 214 VAL A N 1
ATOM 3182 C CA . VAL A 1 206 ? 140.750 69.693 30.961 1.00 44.72 214 VAL A CA 1
ATOM 3183 C C . VAL A 1 206 ? 141.554 70.988 30.933 1.00 43.85 214 VAL A C 1
ATOM 3184 O O . VAL A 1 206 ? 140.992 72.088 31.076 1.00 43.71 214 VAL A O 1
ATOM 3197 N N . SER A 1 207 ? 142.874 70.892 30.720 1.00 44.58 215 SER A N 1
ATOM 3198 C CA . SER A 1 207 ? 143.685 72.105 30.631 1.00 46.17 215 SER A CA 1
ATOM 3199 C C . SER A 1 207 ? 143.190 73.016 29.509 1.00 44.42 215 SER A C 1
ATOM 3200 O O . SER A 1 207 ? 143.074 74.239 29.690 1.00 41.55 215 SER A O 1
ATOM 3208 N N . CYS A 1 208 ? 142.919 72.438 28.332 1.00 42.55 216 CYS A N 1
ATOM 3209 C CA . CYS A 1 208 ? 142.427 73.234 27.217 1.00 41.18 216 CYS A CA 1
ATOM 3210 C C . CYS A 1 208 ? 141.087 73.870 27.541 1.00 43.39 216 CYS A C 1
ATOM 3211 O O . CYS A 1 208 ? 140.865 75.046 27.250 1.00 40.70 216 CYS A O 1
ATOM 3219 N N . GLN A 1 209 ? 140.169 73.094 28.109 1.00 40.60 217 GLN A N 1
ATOM 3220 C CA . GLN A 1 209 ? 138.828 73.604 28.356 1.00 40.71 217 GLN A CA 1
ATOM 3221 C C . GLN A 1 209 ? 138.848 74.734 29.378 1.00 40.93 217 GLN A C 1
ATOM 3222 O O . GLN A 1 209 ? 138.193 75.760 29.193 1.00 42.23 217 GLN A O 1
ATOM 3236 N N . ILE A 1 210 ? 139.578 74.558 30.477 1.00 42.92 218 ILE A N 1
ATOM 3237 C CA . ILE A 1 210 ? 139.657 75.624 31.462 1.00 45.26 218 ILE A CA 1
ATOM 3238 C C . ILE A 1 210 ? 140.387 76.838 30.879 1.00 42.05 218 ILE A C 1
ATOM 3239 O O . ILE A 1 210 ? 139.996 77.980 31.112 1.00 44.36 218 ILE A O 1
ATOM 3255 N N . LEU A 1 211 ? 141.438 76.614 30.099 1.00 41.15 219 LEU A N 1
ATOM 3256 C CA . LEU A 1 211 ? 142.104 77.745 29.458 1.00 42.00 219 LEU A CA 1
ATOM 3257 C C . LEU A 1 211 ? 141.122 78.538 28.591 1.00 41.25 219 LEU A C 1
ATOM 3258 O O . LEU A 1 211 ? 141.159 79.777 28.563 1.00 40.52 219 LEU A O 1
ATOM 3274 N N . ALA A 1 212 ? 140.210 77.838 27.903 1.00 41.53 220 ALA A N 1
ATOM 3275 C CA . ALA A 1 212 ? 139.224 78.515 27.065 1.00 42.36 220 ALA A CA 1
ATOM 3276 C C . ALA A 1 212 ? 138.353 79.440 27.900 1.00 44.24 220 ALA A C 1
ATOM 3277 O O . ALA A 1 212 ? 138.050 80.564 27.496 1.00 40.78 220 ALA A O 1
ATOM 3284 N N . PHE A 1 213 ? 137.948 78.976 29.076 1.00 40.66 221 PHE A N 1
ATOM 3285 C CA . PHE A 1 213 ? 137.167 79.800 29.980 1.00 41.37 221 PHE A CA 1
ATOM 3286 C C . PHE A 1 213 ? 137.972 80.987 30.498 1.00 41.32 221 PHE A C 1
ATOM 3287 O O . PHE A 1 213 ? 137.426 82.087 30.647 1.00 44.21 221 PHE A O 1
ATOM 3304 N N . HIS A 1 214 ? 139.266 80.789 30.774 1.00 39.27 222 HIS A N 1
ATOM 3305 C CA . HIS A 1 214 ? 140.150 81.907 31.108 1.00 43.34 222 HIS A CA 1
ATOM 3306 C C . HIS A 1 214 ? 140.182 82.923 29.971 1.00 41.91 222 HIS A C 1
ATOM 3307 O O . HIS A 1 214 ? 140.074 84.128 30.195 1.00 38.19 222 HIS A O 1
ATOM 3321 N N . PHE A 1 215 ? 140.316 82.447 28.733 1.00 38.45 223 PHE A N 1
ATOM 3322 C CA . PHE A 1 215 ? 140.300 83.350 27.587 1.00 37.37 223 PHE A CA 1
ATOM 3323 C C . PHE A 1 215 ? 139.053 84.221 27.578 1.00 40.95 223 PHE A C 1
ATOM 3324 O O . PHE A 1 215 ? 139.125 85.434 27.327 1.00 38.03 223 PHE A O 1
ATOM 3341 N N . ALA A 1 216 ? 137.881 83.608 27.806 1.00 38.19 224 ALA A N 1
ATOM 3342 C CA . ALA A 1 216 ? 136.646 84.381 27.837 1.00 40.17 224 ALA A CA 1
ATOM 3343 C C . ALA A 1 216 ? 136.663 85.411 28.962 1.00 39.26 224 ALA A C 1
ATOM 3344 O O . ALA A 1 216 ? 136.218 86.549 28.767 1.00 43.09 224 ALA A O 1
ATOM 3351 N N . THR A 1 217 ? 137.173 85.052 30.149 1.00 41.41 225 THR A N 1
ATOM 3352 C CA . THR A 1 217 ? 137.233 86.061 31.201 1.00 41.70 225 THR A CA 1
ATOM 3353 C C . THR A 1 217 ? 138.205 87.175 30.818 1.00 45.08 225 THR A C 1
ATOM 3354 O O . THR A 1 217 ? 138.005 88.333 31.203 1.00 41.00 225 THR A O 1
ATOM 3365 N N . VAL A 1 218 ? 139.231 86.858 30.030 1.00 41.04 226 VAL A N 1
ATOM 3366 C CA . VAL A 1 218 ? 140.181 87.879 29.621 1.00 40.35 226 VAL A CA 1
ATOM 3367 C C . VAL A 1 218 ? 139.555 88.820 28.595 1.00 40.51 226 VAL A C 1
ATOM 3368 O O . VAL A 1 218 ? 139.790 90.034 28.629 1.00 42.83 226 VAL A O 1
ATOM 3381 N N . VAL A 1 219 ? 138.791 88.273 27.645 1.00 39.18 227 VAL A N 1
ATOM 3382 C CA . VAL A 1 219 ? 138.050 89.098 26.688 1.00 38.22 227 VAL A CA 1
ATOM 3383 C C . VAL A 1 219 ? 137.213 90.139 27.428 1.00 40.49 227 VAL A C 1
ATOM 3384 O O . VAL A 1 219 ? 137.281 91.340 27.140 1.00 38.66 227 VAL A O 1
ATOM 3397 N N . PHE A 1 220 ? 136.409 89.692 28.397 1.00 43.27 228 PHE A N 1
ATOM 3398 C CA . PHE A 1 220 ? 135.560 90.634 29.129 1.00 44.33 228 PHE A CA 1
ATOM 3399 C C . PHE A 1 220 ? 136.411 91.608 29.958 1.00 44.63 228 PHE A C 1
ATOM 3400 O O . PHE A 1 220 ? 136.097 92.806 30.044 1.00 46.33 228 PHE A O 1
ATOM 3417 N N . ALA A 1 221 ? 137.491 91.124 30.576 1.00 40.96 229 ALA A N 1
ATOM 3418 C CA . ALA A 1 221 ? 138.310 92.014 31.391 1.00 41.27 229 ALA A CA 1
ATOM 3419 C C . ALA A 1 221 ? 138.991 93.089 30.535 1.00 43.60 229 ALA A C 1
ATOM 3420 O O . ALA A 1 221 ? 139.166 94.228 30.973 1.00 42.36 229 ALA A O 1
ATOM 3427 N N . MET A 1 222 ? 139.381 92.750 29.315 1.00 41.71 230 MET A N 1
ATOM 3428 C CA . MET A 1 222 ? 139.999 93.750 28.452 1.00 42.35 230 MET A CA 1
ATOM 3429 C C . MET A 1 222 ? 139.039 94.861 28.046 1.00 42.84 230 MET A C 1
ATOM 3430 O O . MET A 1 222 ? 139.495 95.953 27.693 1.00 41.72 230 MET A O 1
ATOM 3444 N N . ILE A 1 223 ? 137.730 94.596 28.027 1.00 40.21 231 ILE A N 1
ATOM 3445 C CA . ILE A 1 223 ? 136.746 95.644 27.770 1.00 36.41 231 ILE A CA 1
ATOM 3446 C C . ILE A 1 223 ? 136.475 96.457 29.034 1.00 43.85 231 ILE A C 1
ATOM 3447 O O . ILE A 1 223 ? 136.287 97.676 28.972 1.00 42.36 231 ILE A O 1
ATOM 3463 N N . ILE A 1 224 ? 136.417 95.790 30.180 1.00 44.26 232 ILE A N 1
ATOM 3464 C CA . ILE A 1 224 ? 135.889 96.375 31.405 1.00 44.23 232 ILE A CA 1
ATOM 3465 C C . ILE A 1 224 ? 136.995 96.994 32.251 1.00 46.04 232 ILE A C 1
ATOM 3466 O O . ILE A 1 224 ? 136.811 98.068 32.817 1.00 47.68 232 ILE A O 1
ATOM 3482 N N . TRP A 1 225 ? 138.168 96.361 32.329 1.00 48.17 233 TRP A N 1
ATOM 3483 C CA . TRP A 1 225 ? 139.271 96.840 33.175 1.00 48.04 233 TRP A CA 1
ATOM 3484 C C . TRP A 1 225 ? 140.222 97.607 32.264 1.00 47.02 233 TRP A C 1
ATOM 3485 O O . TRP A 1 225 ? 141.165 97.052 31.694 1.00 46.86 233 TRP A O 1
ATOM 3506 N N . GLN A 1 226 ? 139.942 98.900 32.109 1.00 45.52 234 GLN A N 1
ATOM 3507 C CA . GLN A 1 226 ? 140.642 99.751 31.152 1.00 46.44 234 GLN A CA 1
ATOM 3508 C C . GLN A 1 226 ? 141.554 100.777 31.818 1.00 48.07 234 GLN A C 1
ATOM 3509 O O . GLN A 1 226 ? 141.961 101.754 31.188 1.00 48.44 234 GLN A O 1
ATOM 3523 N N . HIS A 1 227 ? 141.915 100.544 33.062 1.00 41.73 235 HIS A N 1
ATOM 3524 C CA . HIS A 1 227 ? 142.840 101.420 33.756 1.00 42.97 235 HIS A CA 1
ATOM 3525 C C . HIS A 1 227 ? 144.128 101.604 32.940 1.00 46.44 235 HIS A C 1
ATOM 3526 O O . HIS A 1 227 ? 144.653 100.637 32.376 1.00 44.81 235 HIS A O 1
ATOM 3540 N N . PRO A 1 228 ? 144.650 102.832 32.840 1.00 50.74 236 PRO A N 1
ATOM 3541 C CA . PRO A 1 228 ? 145.723 103.102 31.859 1.00 50.41 236 PRO A CA 1
ATOM 3542 C C . PRO A 1 228 ? 147.083 102.494 32.206 1.00 52.49 236 PRO A C 1
ATOM 3543 O O . PRO A 1 228 ? 147.897 102.339 31.295 1.00 49.02 236 PRO A O 1
ATOM 3554 N N . GLN A 1 229 ? 147.354 102.129 33.459 1.00 48.03 237 GLN A N 1
ATOM 3555 C CA . GLN A 1 229 ? 148.603 101.474 33.801 1.00 48.39 237 GLN A CA 1
ATOM 3556 C C . GLN A 1 229 ? 148.433 100.119 34.446 1.00 49.28 237 GLN A C 1
ATOM 3557 O O . GLN A 1 229 ? 149.259 99.233 34.200 1.00 51.95 237 GLN A O 1
ATOM 3571 N N . LEU A 1 230 ? 147.383 99.932 35.248 1.00 47.34 238 LEU A N 1
ATOM 3572 C CA . LEU A 1 230 ? 147.130 98.709 35.987 1.00 47.24 238 LEU A CA 1
ATOM 3573 C C . LEU A 1 230 ? 146.125 97.804 35.291 1.00 47.55 238 LEU A C 1
ATOM 3574 O O . LEU A 1 230 ? 145.777 96.744 35.830 1.00 47.22 238 LEU A O 1
ATOM 3590 N N . GLY A 1 231 ? 145.657 98.196 34.113 1.00 43.80 239 GLY A N 1
ATOM 3591 C CA . GLY A 1 231 ? 144.708 97.406 33.337 1.00 41.69 239 GLY A CA 1
ATOM 3592 C C . GLY A 1 231 ? 145.072 97.449 31.867 1.00 42.42 239 GLY A C 1
ATOM 3593 O O . GLY A 1 231 ? 146.192 97.800 31.525 1.00 43.24 239 GLY A O 1
ATOM 3597 N N . PHE A 1 232 ? 144.150 97.137 30.975 1.00 41.11 240 PHE A N 1
ATOM 3598 C CA . PHE A 1 232 ? 144.455 97.073 29.557 1.00 40.81 240 PHE A CA 1
ATOM 3599 C C . PHE A 1 232 ? 144.345 98.417 28.863 1.00 41.53 240 PHE A C 1
ATOM 3600 O O . PHE A 1 232 ? 144.486 98.483 27.638 1.00 41.69 240 PHE A O 1
ATOM 3617 N N . GLY A 1 233 ? 144.108 99.494 29.610 1.00 43.09 241 GLY A N 1
ATOM 3618 C CA . GLY A 1 233 ? 144.204 100.834 29.039 1.00 41.86 241 GLY A CA 1
ATOM 3619 C C . GLY A 1 233 ? 145.601 101.218 28.576 1.00 43.24 241 GLY A C 1
ATOM 3620 O O . GLY A 1 233 ? 145.766 102.262 27.923 1.00 45.32 241 GLY A O 1
ATOM 3624 N N . PHE A 1 234 ? 146.615 100.416 28.898 1.00 42.11 242 PHE A N 1
ATOM 3625 C CA . PHE A 1 234 ? 147.945 100.789 28.431 1.00 45.56 242 PHE A CA 1
ATOM 3626 C C . PHE A 1 234 ? 148.016 100.712 26.917 1.00 43.75 242 PHE A C 1
ATOM 3627 O O . PHE A 1 234 ? 148.843 101.382 26.311 1.00 44.03 242 PHE A O 1
ATOM 3644 N N . MET A 1 235 ? 147.135 99.940 26.296 1.00 45.45 243 MET A N 1
ATOM 3645 C CA . MET A 1 235 ? 147.107 99.851 24.838 1.00 44.13 243 MET A CA 1
ATOM 3646 C C . MET A 1 235 ? 146.449 101.068 24.206 1.00 43.04 243 MET A C 1
ATOM 3647 O O . MET A 1 235 ? 146.829 101.451 23.095 1.00 44.78 243 MET A O 1
ATOM 3661 N N . ARG A 1 236 ? 145.499 101.707 24.894 1.00 44.39 244 ARG A N 1
ATOM 3662 C CA . ARG A 1 236 ? 144.983 102.997 24.423 1.00 47.92 244 ARG A CA 1
ATOM 3663 C C . ARG A 1 236 ? 146.057 104.074 24.538 1.00 49.14 244 ARG A C 1
ATOM 3664 O O . ARG A 1 236 ? 146.282 104.846 23.602 1.00 48.57 244 ARG A O 1
ATOM 3685 N N . GLU A 1 237 ? 146.706 104.152 25.700 1.00 45.74 245 GLU A N 1
ATOM 3686 C CA . GLU A 1 237 ? 147.678 105.213 25.959 1.00 46.26 245 GLU A CA 1
ATOM 3687 C C . GLU A 1 237 ? 148.884 105.095 25.049 1.00 44.37 245 GLU A C 1
ATOM 3688 O O . GLU A 1 237 ? 149.346 106.089 24.494 1.00 47.38 245 GLU A O 1
ATOM 3700 N N . TYR A 1 238 ? 149.419 103.884 24.889 1.00 44.12 246 TYR A N 1
ATOM 3701 C CA . TYR A 1 238 ? 150.570 103.724 24.016 1.00 42.20 246 TYR A CA 1
ATOM 3702 C C . TYR A 1 238 ? 150.295 104.286 22.622 1.00 41.17 246 TYR A C 1
ATOM 3703 O O . TYR A 1 238 ? 151.120 105.015 22.055 1.00 42.96 246 TYR A O 1
ATOM 3721 N N . ALA A 1 239 ? 149.122 103.983 22.063 1.00 43.73 247 ALA A N 1
ATOM 3722 C CA . ALA A 1 239 ? 148.829 104.342 20.671 1.00 43.98 247 ALA A CA 1
ATOM 3723 C C . ALA A 1 239 ? 148.771 105.838 20.445 1.00 46.01 247 ALA A C 1
ATOM 3724 O O . ALA A 1 239 ? 148.853 106.263 19.293 1.00 44.08 247 ALA A O 1
ATOM 3731 N N . VAL A 1 240 ? 148.644 106.650 21.497 1.00 46.48 248 VAL A N 1
ATOM 3732 C CA . VAL A 1 240 ? 148.715 108.099 21.362 1.00 52.09 248 VAL A CA 1
ATOM 3733 C C . VAL A 1 240 ? 149.877 108.704 22.164 1.00 50.05 248 VAL A C 1
ATOM 3734 O O . VAL A 1 240 ? 149.944 109.914 22.326 1.00 50.61 248 VAL A O 1
ATOM 3747 N N . SER A 1 241 ? 150.807 107.887 22.647 1.00 48.77 249 SER A N 1
ATOM 3748 C CA . SER A 1 241 ? 151.930 108.394 23.421 1.00 47.11 249 SER A CA 1
ATOM 3749 C C . SER A 1 241 ? 152.988 108.978 22.489 1.00 50.73 249 SER A C 1
ATOM 3750 O O . SER A 1 241 ? 152.869 108.927 21.266 1.00 51.95 249 SER A O 1
ATOM 3758 N N . GLN A 1 242 ? 154.059 109.497 23.096 1.00 52.17 250 GLN A N 1
ATOM 3759 C CA . GLN A 1 242 ? 155.217 110.045 22.383 1.00 56.48 250 GLN A CA 1
ATOM 3760 C C . GLN A 1 242 ? 155.948 108.995 21.567 1.00 52.83 250 GLN A C 1
ATOM 3761 O O . GLN A 1 242 ? 156.687 109.352 20.647 1.00 55.03 250 GLN A O 1
ATOM 3775 N N . TYR A 1 243 ? 155.838 107.728 21.951 1.00 49.69 251 TYR A N 1
ATOM 3776 C CA . TYR A 1 243 ? 156.461 106.635 21.226 1.00 48.79 251 TYR A CA 1
ATOM 3777 C C . TYR A 1 243 ? 155.693 106.213 19.981 1.00 48.29 251 TYR A C 1
ATOM 3778 O O . TYR A 1 243 ? 156.242 105.488 19.153 1.00 51.82 251 TYR A O 1
ATOM 3796 N N . ALA A 1 244 ? 154.430 106.603 19.836 1.00 49.46 252 ALA A N 1
ATOM 3797 C CA . ALA A 1 244 ? 153.607 106.089 18.741 1.00 50.07 252 ALA A CA 1
ATOM 3798 C C . ALA A 1 244 ? 154.000 106.754 17.432 1.00 47.14 252 ALA A C 1
ATOM 3799 O O . ALA A 1 244 ? 154.129 107.971 17.360 1.00 51.39 252 ALA A O 1
ATOM 3806 N N . GLY A 1 245 ? 154.149 105.964 16.387 1.00 46.89 253 GLY A N 1
ATOM 3807 C CA . GLY A 1 245 ? 154.411 106.519 15.085 1.00 45.62 253 GLY A CA 1
ATOM 3808 C C . GLY A 1 245 ? 153.243 107.346 14.606 1.00 47.30 253 GLY A C 1
ATOM 3809 O O . GLY A 1 245 ? 152.107 107.218 15.090 1.00 47.27 253 GLY A O 1
ATOM 3813 N N . PRO A 1 246 ? 153.498 108.214 13.632 1.00 47.68 254 PRO A N 1
ATOM 3814 C CA . PRO A 1 246 ? 152.441 109.143 13.229 1.00 47.81 254 PRO A CA 1
ATOM 3815 C C . PRO A 1 246 ? 151.165 108.450 12.747 1.00 48.71 254 PRO A C 1
ATOM 3816 O O . PRO A 1 246 ? 150.076 108.896 13.121 1.00 51.45 254 PRO A O 1
ATOM 3827 N N . GLU A 1 247 ? 151.248 107.378 11.953 1.00 53.08 255 GLU A N 1
ATOM 3828 C CA . GLU A 1 247 ? 150.017 106.784 11.421 1.00 52.30 255 GLU A CA 1
ATOM 3829 C C . GLU A 1 247 ? 149.233 106.028 12.487 1.00 50.16 255 GLU A C 1
ATOM 3830 O O . GLU A 1 247 ? 147.996 106.051 12.482 1.00 49.15 255 GLU A O 1
ATOM 3842 N N . LEU A 1 248 ? 149.921 105.314 13.374 1.00 43.52 256 LEU A N 1
ATOM 3843 C CA . LEU A 1 248 ? 149.231 104.658 14.474 1.00 42.66 256 LEU A CA 1
ATOM 3844 C C . LEU A 1 248 ? 148.460 105.686 15.286 1.00 47.78 256 LEU A C 1
ATOM 3845 O O . LEU A 1 248 ? 147.292 105.489 15.614 1.00 48.19 256 LEU A O 1
ATOM 3861 N N . LYS A 1 249 ? 149.088 106.821 15.557 1.00 45.31 257 LYS A N 1
ATOM 3862 C CA . LYS A 1 249 ? 148.446 107.889 16.303 1.00 47.47 257 LYS A CA 1
ATOM 3863 C C . LYS A 1 249 ? 147.219 108.424 15.573 1.00 47.99 257 LYS A C 1
ATOM 3864 O O . LYS A 1 249 ? 146.172 108.614 16.187 1.00 45.85 257 LYS A O 1
ATOM 3883 N N . MET A 1 250 ? 147.329 108.668 14.268 1.00 46.79 258 MET A N 1
ATOM 3884 C CA . MET A 1 250 ? 146.189 109.175 13.522 1.00 51.47 258 MET A CA 1
A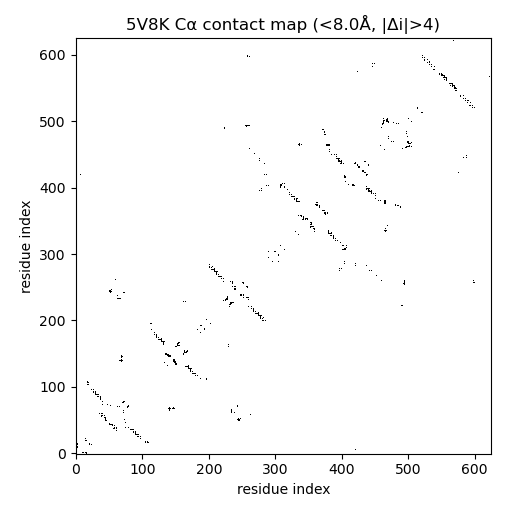TOM 3885 C C . MET A 1 250 ? 145.013 108.183 13.583 1.00 51.66 258 MET A C 1
ATOM 3886 O O . MET A 1 250 ? 143.861 108.589 13.764 1.00 50.86 258 MET A O 1
ATOM 3900 N N . ILE A 1 251 ? 145.299 106.876 13.521 1.00 46.34 259 ILE A N 1
ATOM 3901 C CA . ILE A 1 251 ? 144.241 105.867 13.547 1.00 46.93 259 ILE A CA 1
ATOM 3902 C C . ILE A 1 251 ? 143.605 105.808 14.931 1.00 47.09 259 ILE A C 1
ATOM 3903 O O . ILE A 1 251 ? 142.374 105.825 15.074 1.00 49.21 259 ILE A O 1
ATOM 3919 N N . ALA A 1 252 ? 144.439 105.804 15.970 1.00 47.89 260 ALA A N 1
ATOM 3920 C CA . ALA A 1 252 ? 143.943 105.727 17.339 1.00 48.57 260 ALA A CA 1
ATOM 3921 C C . ALA A 1 252 ? 143.096 106.940 17.718 1.00 51.00 260 ALA A C 1
ATOM 3922 O O . ALA A 1 252 ? 142.227 106.846 18.589 1.00 51.36 260 ALA A O 1
ATOM 3929 N N . GLN A 1 253 ? 143.307 108.082 17.086 1.00 58.31 261 GLN A N 1
ATOM 3930 C CA . GLN A 1 253 ? 142.525 109.243 17.486 1.00 61.30 261 GLN A CA 1
ATOM 3931 C C . GLN A 1 253 ? 141.069 109.123 17.054 1.00 62.23 261 GLN A C 1
ATOM 3932 O O . GLN A 1 253 ? 140.177 109.624 17.745 1.00 65.12 261 GLN A O 1
ATOM 3946 N N . SER A 1 254 ? 140.803 108.459 15.939 1.00 60.52 262 SER A N 1
ATOM 3947 C CA . SER A 1 254 ? 139.440 108.155 15.560 1.00 64.03 262 SER A CA 1
ATOM 3948 C C . SER A 1 254 ? 138.994 106.777 16.040 1.00 61.03 262 SER A C 1
ATOM 3949 O O . SER A 1 254 ? 137.812 106.448 15.919 1.00 66.43 262 SER A O 1
ATOM 3957 N N . ASN A 1 255 ? 139.903 105.980 16.595 1.00 45.72 263 ASN A N 1
ATOM 3958 C CA . ASN A 1 255 ? 139.609 104.614 17.035 1.00 41.25 263 ASN A CA 1
ATOM 3959 C C . ASN A 1 255 ? 140.451 104.306 18.261 1.00 42.95 263 ASN A C 1
ATOM 3960 O O . ASN A 1 255 ? 141.430 103.548 18.186 1.00 41.32 263 ASN A O 1
ATOM 3971 N N . PRO A 1 256 ? 140.064 104.850 19.430 1.00 47.87 264 PRO A N 1
ATOM 3972 C CA . PRO A 1 256 ? 140.945 104.785 20.609 1.00 49.61 264 PRO A CA 1
ATOM 3973 C C . PRO A 1 256 ? 141.272 103.378 21.053 1.00 48.37 264 PRO A C 1
ATOM 3974 O O . PRO A 1 256 ? 142.415 103.111 21.458 1.00 47.51 264 PRO A O 1
ATOM 3985 N N . GLY A 1 257 ? 140.294 102.460 20.984 1.00 40.02 265 GLY A N 1
ATOM 3986 C CA . GLY A 1 257 ? 140.509 101.082 21.381 1.00 36.55 265 GLY A CA 1
ATOM 3987 C C . GLY A 1 257 ? 141.205 100.207 20.366 1.00 36.38 265 GLY A C 1
ATOM 3988 O O . GLY A 1 257 ? 141.230 98.987 20.552 1.00 37.85 265 GLY A O 1
ATOM 3992 N N . LEU A 1 258 ? 141.788 100.794 19.311 1.00 37.15 266 LEU A N 1
ATOM 3993 C CA . LEU A 1 258 ? 142.374 100.031 18.209 1.00 36.73 266 LEU A CA 1
ATOM 3994 C C . LEU A 1 258 ? 143.124 98.798 18.687 1.00 36.63 266 LEU A C 1
ATOM 3995 O O . LEU A 1 258 ? 142.783 97.670 18.320 1.00 39.23 266 LEU A O 1
ATOM 4011 N N . LEU A 1 259 ? 144.180 99.000 19.489 1.00 35.92 267 LEU A N 1
ATOM 4012 C CA . LEU A 1 259 ? 145.048 97.883 19.845 1.00 34.31 267 LEU A CA 1
ATOM 4013 C C . LEU A 1 259 ? 144.378 96.965 20.853 1.00 35.63 267 LEU A C 1
ATOM 4014 O O . LEU A 1 259 ? 144.594 95.752 20.812 1.00 33.88 267 LEU A O 1
ATOM 4030 N N . VAL A 1 260 ? 143.570 97.530 21.754 1.00 35.06 268 VAL A N 1
ATOM 4031 C CA . VAL A 1 260 ? 142.838 96.697 22.696 1.00 34.99 268 VAL A CA 1
ATOM 4032 C C . VAL A 1 260 ? 141.959 95.702 21.930 1.00 34.84 268 VAL A C 1
ATOM 4033 O O . VAL A 1 260 ? 141.897 94.513 22.251 1.00 35.40 268 VAL A O 1
ATOM 4046 N N . LYS A 1 261 ? 141.242 96.187 20.928 1.00 34.91 269 LYS A N 1
ATOM 4047 C CA . LYS A 1 261 ? 140.351 95.300 20.191 1.00 38.25 269 LYS A CA 1
ATOM 4048 C C . LYS A 1 261 ? 141.106 94.282 19.345 1.00 36.91 269 LYS A C 1
ATOM 4049 O O . LYS A 1 261 ? 140.573 93.194 19.108 1.00 37.35 269 LYS A O 1
ATOM 4068 N N . GLN A 1 262 ? 142.346 94.568 18.935 1.00 39.39 270 GLN A N 1
ATOM 4069 C CA . GLN A 1 262 ? 143.159 93.528 18.299 1.00 36.72 270 GLN A CA 1
ATOM 4070 C C . GLN A 1 262 ? 143.499 92.425 19.295 1.00 38.35 270 GLN A C 1
ATOM 4071 O O . GLN A 1 262 ? 143.388 91.232 18.978 1.00 35.96 270 GLN A O 1
ATOM 4085 N N . ALA A 1 263 ? 143.859 92.798 20.518 1.00 33.52 271 ALA A N 1
ATOM 4086 C CA . ALA A 1 263 ? 144.134 91.801 21.542 1.00 35.66 271 ALA A CA 1
ATOM 4087 C C . ALA A 1 263 ? 142.888 90.994 21.872 1.00 36.55 271 ALA A C 1
ATOM 4088 O O . ALA A 1 263 ? 142.958 89.782 22.115 1.00 36.41 271 ALA A O 1
ATOM 4095 N N . ILE A 1 264 ? 141.743 91.661 21.908 1.00 36.09 272 ILE A N 1
ATOM 4096 C CA . ILE A 1 264 ? 140.476 91.005 22.212 1.00 37.52 272 ILE A CA 1
ATOM 4097 C C . ILE A 1 264 ? 140.155 89.972 21.144 1.00 36.38 272 ILE A C 1
ATOM 4098 O O . ILE A 1 264 ? 139.788 88.835 21.445 1.00 37.60 272 ILE A O 1
ATOM 4114 N N . LEU A 1 265 ? 140.289 90.354 19.882 1.00 34.30 273 LEU A N 1
ATOM 4115 C CA . LEU A 1 265 ? 139.975 89.432 18.815 1.00 36.68 273 LEU A CA 1
ATOM 4116 C C . LEU A 1 265 ? 140.893 88.229 18.868 1.00 35.50 273 LEU A C 1
ATOM 4117 O O . LEU A 1 265 ? 140.430 87.097 18.717 1.00 35.81 273 LEU A O 1
ATOM 4133 N N . GLY A 1 266 ? 142.188 88.448 19.149 1.00 34.30 274 GLY A N 1
ATOM 4134 C CA . GLY A 1 266 ? 143.095 87.328 19.323 1.00 33.86 274 GLY A CA 1
ATOM 4135 C C . GLY A 1 266 ? 142.675 86.377 20.423 1.00 33.38 274 GLY A C 1
ATOM 4136 O O . GLY A 1 266 ? 142.730 85.159 20.247 1.00 32.76 274 GLY A O 1
ATOM 4140 N N . HIS A 1 267 ? 142.232 86.908 21.561 1.00 32.08 275 HIS A N 1
ATOM 4141 C CA . HIS A 1 267 ? 141.884 86.042 22.688 1.00 32.47 275 HIS A CA 1
ATOM 4142 C C . HIS A 1 267 ? 140.509 85.392 22.522 1.00 32.39 275 HIS A C 1
ATOM 4143 O O . HIS A 1 267 ? 140.297 84.282 23.011 1.00 33.24 275 HIS A O 1
ATOM 4157 N N . LEU A 1 268 ? 139.586 86.059 21.834 1.00 37.17 276 LEU A N 1
ATOM 4158 C CA . LEU A 1 268 ? 138.312 85.446 21.486 1.00 35.03 276 LEU A CA 1
ATOM 4159 C C . LEU A 1 268 ? 138.509 84.240 20.579 1.00 35.60 276 LEU A C 1
ATOM 4160 O O . LEU A 1 268 ? 137.936 83.167 20.807 1.00 37.75 276 LEU A O 1
ATOM 4176 N N . VAL A 1 269 ? 139.299 84.454 19.558 1.00 34.65 277 VAL A N 1
ATOM 4177 C CA . VAL A 1 269 ? 139.515 83.419 18.571 1.00 34.21 277 VAL A CA 1
ATOM 4178 C C . VAL A 1 269 ? 140.281 82.206 19.196 1.00 35.87 277 VAL A C 1
ATOM 4179 O O . VAL A 1 269 ? 139.911 81.060 19.068 1.00 36.12 277 VAL A O 1
ATOM 4192 N N . MET A 1 270 ? 141.333 82.498 19.940 1.00 38.30 278 MET A N 1
ATOM 4193 C CA . MET A 1 270 ? 142.150 81.433 20.532 1.00 38.22 278 MET A CA 1
ATOM 4194 C C . MET A 1 270 ? 141.327 80.686 21.592 1.00 38.49 278 MET A C 1
ATOM 4195 O O . MET A 1 270 ? 141.490 79.520 21.817 1.00 39.31 278 MET A O 1
ATOM 4209 N N . GLY A 1 271 ? 140.525 81.420 22.323 1.00 36.35 279 GLY A N 1
ATOM 4210 C CA . GLY A 1 271 ? 139.678 80.790 23.326 1.00 36.17 279 GLY A CA 1
ATOM 4211 C C . GLY A 1 271 ? 138.681 79.823 22.704 1.00 36.71 279 GLY A C 1
ATOM 4212 O O . GLY A 1 271 ? 138.508 78.703 23.182 1.00 37.38 279 GLY A O 1
ATOM 4216 N N . ILE A 1 272 ? 138.058 80.219 21.601 1.00 38.51 280 ILE A N 1
ATOM 4217 C CA . ILE A 1 272 ? 137.127 79.327 20.915 1.00 38.24 280 ILE A CA 1
ATOM 4218 C C . ILE A 1 272 ? 137.867 78.080 20.453 1.00 38.93 280 ILE A C 1
ATOM 4219 O O . ILE A 1 272 ? 137.356 76.953 20.532 1.00 38.02 280 ILE A O 1
ATOM 4235 N N . MET A 1 273 ? 139.068 78.304 19.944 1.00 39.68 281 MET A N 1
ATOM 4236 C CA . MET A 1 273 ? 139.890 77.204 19.409 1.00 41.00 281 MET A CA 1
ATOM 4237 C C . MET A 1 273 ? 140.263 76.189 20.545 1.00 44.99 281 MET A C 1
ATOM 4238 O O . MET A 1 273 ? 140.253 74.988 20.360 1.00 44.65 281 MET A O 1
ATOM 4252 N N . PHE A 1 274 ? 140.612 76.679 21.715 1.00 35.20 282 PHE A N 1
ATOM 4253 C CA . PHE A 1 274 ? 140.951 75.778 22.820 1.00 36.15 282 PHE A CA 1
ATOM 4254 C C . PHE A 1 274 ? 139.706 75.100 23.394 1.00 36.53 282 PHE A C 1
ATOM 4255 O O . PHE A 1 274 ? 139.787 73.965 23.864 1.00 38.80 282 PHE A O 1
ATOM 4272 N N . TRP A 1 275 ? 138.559 75.781 23.381 1.00 37.70 283 TRP A N 1
ATOM 4273 C CA . TRP A 1 275 ? 137.316 75.179 23.847 1.00 38.77 283 TRP A CA 1
ATOM 4274 C C . TRP A 1 275 ? 136.964 73.973 22.986 1.00 41.31 283 TRP A C 1
ATOM 4275 O O . TRP A 1 275 ? 136.709 72.880 23.488 1.00 38.01 283 TRP A O 1
ATOM 4296 N N . ILE A 1 276 ? 136.975 74.165 21.671 1.00 37.40 284 ILE A N 1
ATOM 4297 C CA . ILE A 1 276 ? 136.537 73.116 20.771 1.00 37.62 284 ILE A CA 1
ATOM 4298 C C . ILE A 1 276 ? 137.587 72.026 20.684 1.00 39.87 284 ILE A C 1
ATOM 4299 O O . ILE A 1 276 ? 137.259 70.843 20.726 1.00 37.03 284 ILE A O 1
ATOM 4315 N N . GLY A 1 277 ? 138.868 72.399 20.580 1.00 35.23 285 GLY A N 1
ATOM 4316 C CA . GLY A 1 277 ? 139.919 71.396 20.577 1.00 35.72 285 GLY A CA 1
ATOM 4317 C C . GLY A 1 277 ? 140.047 70.663 21.892 1.00 36.62 285 GLY A C 1
ATOM 4318 O O . GLY A 1 277 ? 140.366 69.475 21.915 1.00 40.68 285 GLY A O 1
ATOM 4322 N N . GLY A 1 278 ? 139.806 71.346 23.006 1.00 39.07 286 GLY A N 1
ATOM 4323 C CA . GLY A 1 278 ? 139.817 70.655 24.284 1.00 38.25 286 GLY A CA 1
ATOM 4324 C C . GLY A 1 278 ? 138.705 69.634 24.393 1.00 40.45 286 GLY A C 1
ATOM 4325 O O . GLY A 1 278 ? 138.913 68.511 24.876 1.00 44.66 286 GLY A O 1
ATOM 4329 N N . VAL A 1 279 ? 137.502 70.009 23.960 1.00 39.57 287 VAL A N 1
ATOM 4330 C CA . VAL A 1 279 ? 136.383 69.071 23.974 1.00 38.71 287 VAL A CA 1
ATOM 4331 C C . VAL A 1 279 ? 136.659 67.901 23.034 1.00 39.01 287 VAL A C 1
ATOM 4332 O O . VAL A 1 279 ? 136.322 66.751 23.342 1.00 42.93 287 VAL A O 1
ATOM 4345 N N . PHE A 1 280 ? 137.287 68.164 21.883 1.00 40.09 288 PHE A N 1
ATOM 4346 C CA . PHE A 1 280 ? 137.661 67.067 20.996 1.00 39.60 288 PHE A CA 1
ATOM 4347 C C . PHE A 1 280 ? 138.566 66.059 21.711 1.00 41.99 288 PHE A C 1
ATOM 4348 O O . PHE A 1 280 ? 138.373 64.847 21.584 1.00 43.41 288 PHE A O 1
ATOM 4365 N N . HIS A 1 281 ? 139.560 66.538 22.471 1.00 43.27 289 HIS A N 1
ATOM 4366 C CA . HIS A 1 281 ? 140.434 65.617 23.199 1.00 43.92 289 HIS A CA 1
ATOM 4367 C C . HIS A 1 281 ? 139.697 64.844 24.288 1.00 45.88 289 HIS A C 1
ATOM 4368 O O . HIS A 1 281 ? 140.000 63.674 24.530 1.00 46.89 289 HIS A O 1
ATOM 4382 N N . GLY A 1 282 ? 138.794 65.492 25.014 1.00 40.19 290 GLY A N 1
ATOM 4383 C CA . GLY A 1 282 ? 138.073 64.772 26.040 1.00 41.40 290 GLY A CA 1
ATOM 4384 C C . GLY A 1 282 ? 137.202 63.696 25.423 1.00 43.30 290 GLY A C 1
ATOM 4385 O O . GLY A 1 282 ? 137.176 62.557 25.884 1.00 43.38 290 GLY A O 1
ATOM 4389 N N . ALA A 1 283 ? 136.511 64.050 24.340 1.00 44.80 291 ALA A N 1
ATOM 4390 C CA . ALA A 1 283 ? 135.689 63.099 23.603 1.00 47.69 291 ALA A CA 1
ATOM 4391 C C . ALA A 1 283 ? 136.533 61.962 23.047 1.00 46.10 291 ALA A C 1
ATOM 4392 O O . ALA A 1 283 ? 136.111 60.801 23.053 1.00 49.68 291 ALA A O 1
ATOM 4399 N N . HIS A 1 284 ? 137.712 62.277 22.527 1.00 43.33 292 HIS A N 1
ATOM 4400 C CA . HIS A 1 284 ? 138.582 61.231 22.009 1.00 44.49 292 HIS A CA 1
ATOM 4401 C C . HIS A 1 284 ? 139.047 60.309 23.128 1.00 47.76 292 HIS A C 1
ATOM 4402 O O . HIS A 1 284 ? 139.143 59.090 22.943 1.00 48.48 292 HIS A O 1
ATOM 4416 N N . PHE A 1 285 ? 139.347 60.869 24.295 1.00 51.49 293 PHE A N 1
ATOM 4417 C CA . PHE A 1 285 ? 139.665 60.035 25.451 1.00 50.64 293 PHE A CA 1
ATOM 4418 C C . PHE A 1 285 ? 138.491 59.121 25.801 1.00 54.62 293 PHE A C 1
ATOM 4419 O O . PHE A 1 285 ? 138.668 57.909 26.008 1.00 53.30 293 PHE A O 1
ATOM 4436 N N . MET A 1 286 ? 137.274 59.674 25.840 1.00 54.78 294 MET A N 1
ATOM 4437 C CA . MET A 1 286 ? 136.115 58.840 26.149 1.00 57.16 294 MET A CA 1
ATOM 4438 C C . MET A 1 286 ? 135.946 57.737 25.124 1.00 57.81 294 MET A C 1
ATOM 4439 O O . MET A 1 286 ? 135.621 56.598 25.470 1.00 57.83 294 MET A O 1
ATOM 4453 N N . LEU A 1 287 ? 136.155 58.061 23.855 1.00 48.92 295 LEU A N 1
ATOM 4454 C CA . LEU A 1 287 ? 135.977 57.073 22.809 1.00 49.62 295 LEU A CA 1
ATOM 4455 C C . LEU A 1 287 ? 136.984 55.945 22.951 1.00 54.59 295 LEU A C 1
ATOM 4456 O O . LEU A 1 287 ? 136.646 54.774 22.721 1.00 53.63 295 LEU A O 1
ATOM 4472 N N . ARG A 1 288 ? 138.220 56.262 23.366 1.00 54.96 296 ARG A N 1
ATOM 4473 C CA . ARG A 1 288 ? 139.196 55.203 23.624 1.00 55.70 296 ARG A CA 1
ATOM 4474 C C . ARG A 1 288 ? 138.775 54.356 24.814 1.00 59.93 296 ARG A C 1
ATOM 4475 O O . ARG A 1 288 ? 138.974 53.134 24.810 1.00 59.22 296 ARG A O 1
ATOM 4496 N N . VAL A 1 289 ? 138.169 54.977 25.831 1.00 61.72 297 VAL A N 1
ATOM 4497 C CA . VAL A 1 289 ? 137.603 54.199 26.926 1.00 62.71 297 VAL A CA 1
ATOM 4498 C C . VAL A 1 289 ? 136.573 53.206 26.389 1.00 68.73 297 VAL A C 1
ATOM 4499 O O . VAL A 1 289 ? 136.562 52.025 26.760 1.00 66.20 297 VAL A O 1
ATOM 4512 N N . LEU A 1 290 ? 135.673 53.686 25.520 1.00 72.83 298 LEU A N 1
ATOM 4513 C CA . LEU A 1 290 ? 134.596 52.847 25.005 1.00 73.44 298 LEU A CA 1
ATOM 4514 C C . LEU A 1 290 ? 135.099 51.783 24.043 1.00 78.69 298 LEU A C 1
ATOM 4515 O O . LEU A 1 290 ? 134.393 50.795 23.808 1.00 80.95 298 LEU A O 1
ATOM 4531 N N . ASN A 1 291 ? 136.281 51.962 23.468 1.00 87.24 299 ASN A N 1
ATOM 4532 C CA . ASN A 1 291 ? 136.832 51.003 22.525 1.00 90.84 299 ASN A CA 1
ATOM 4533 C C . ASN A 1 291 ? 137.819 50.049 23.170 1.00 90.21 299 ASN A C 1
ATOM 4534 O O . ASN A 1 291 ? 138.241 49.091 22.520 1.00 93.97 299 ASN A O 1
ATOM 4545 N N . ASP A 1 292 ? 138.193 50.286 24.416 1.00 93.97 300 ASP A N 1
ATOM 4546 C CA . ASP A 1 292 ? 139.075 49.385 25.133 1.00 97.12 300 ASP A CA 1
ATOM 4547 C C . ASP A 1 292 ? 138.227 48.539 26.072 1.00 104.26 300 ASP A C 1
ATOM 4548 O O . ASP A 1 292 ? 137.956 48.963 27.206 1.00 105.73 300 ASP A O 1
ATOM 4552 N N . PRO A 1 293 ? 137.779 47.351 25.641 1.00 102.07 301 PRO A N 1
ATOM 4553 C CA . PRO A 1 293 ? 136.978 46.502 26.541 1.00 102.36 301 PRO A CA 1
ATOM 4554 C C . PRO A 1 293 ? 137.616 46.320 27.907 1.00 104.15 301 PRO A C 1
ATOM 4555 O O . PRO A 1 293 ? 136.902 46.146 28.905 1.00 99.95 301 PRO A O 1
ATOM 4558 N N . LYS A 1 294 ? 138.948 46.365 27.980 1.00 113.69 302 LYS A N 1
ATOM 4559 C CA . LYS A 1 294 ? 139.627 46.424 29.269 1.00 117.19 302 LYS A CA 1
ATOM 4560 C C . LYS A 1 294 ? 139.242 47.695 30.016 1.00 117.16 302 LYS A C 1
ATOM 4561 O O . LYS A 1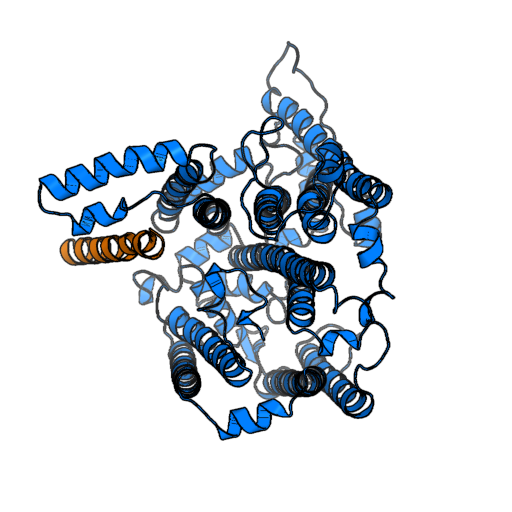 294 ? 138.723 47.645 31.137 1.00 117.29 302 LYS A O 1
ATOM 4565 N N . LEU A 1 295 ? 139.468 48.854 29.390 1.00 117.15 303 LEU A N 1
ATOM 4566 C CA . LEU A 1 295 ? 139.142 50.144 29.998 1.00 115.72 303 LEU A CA 1
ATOM 4567 C C . LEU A 1 295 ? 137.623 50.249 30.115 1.00 118.26 303 LEU A C 1
ATOM 4568 O O . LEU A 1 295 ? 136.933 50.846 29.290 1.00 116.46 303 LEU A O 1
ATOM 4572 N N . ALA A 1 296 ? 137.090 49.611 31.149 1.00 143.46 304 ALA A N 1
ATOM 4573 C CA . ALA A 1 296 ? 135.667 49.680 31.455 1.00 146.16 304 ALA A CA 1
ATOM 4574 C C . ALA A 1 296 ? 135.444 49.330 32.921 1.00 148.70 304 ALA A C 1
ATOM 4575 O O . ALA A 1 296 ? 134.562 49.895 33.575 1.00 150.05 304 ALA A O 1
ATOM 4582 N N . GLU A 1 297 ? 136.255 48.409 33.445 1.00 141.49 305 GLU A N 1
ATOM 4583 C CA . GLU A 1 297 ? 136.092 47.951 34.818 1.00 141.20 305 GLU A CA 1
ATOM 4584 C C . GLU A 1 297 ? 136.458 49.025 35.836 1.00 138.50 305 GLU A C 1
ATOM 4585 O O . GLU A 1 297 ? 136.107 48.889 37.015 1.00 142.29 305 GLU A O 1
ATOM 4589 N N . GLU A 1 298 ? 137.170 50.071 35.420 1.00 114.48 306 GLU A N 1
ATOM 4590 C CA . GLU A 1 298 ? 137.515 51.164 36.313 1.00 111.41 306 GLU A CA 1
ATOM 4591 C C . GLU A 1 298 ? 136.651 52.391 36.103 1.00 108.58 306 GLU A C 1
ATOM 4592 O O . GLU A 1 298 ? 136.587 53.246 36.994 1.00 107.35 306 GLU A O 1
ATOM 4596 N N . MET A 1 299 ? 135.987 52.488 34.952 1.00 114.52 307 MET A N 1
ATOM 4597 C CA . MET A 1 299 ? 135.198 53.644 34.588 1.00 110.37 307 MET A CA 1
ATOM 4598 C C . MET A 1 299 ? 133.701 53.381 34.637 1.00 105.74 307 MET A C 1
ATOM 4599 O O . MET A 1 299 ? 132.922 54.328 34.462 1.00 104.60 307 MET A O 1
ATOM 4613 N N . LYS A 1 300 ? 133.278 52.124 34.852 1.00 94.71 308 LYS A N 1
ATOM 4614 C CA . LYS A 1 300 ? 131.852 51.798 34.891 1.00 90.74 308 LYS A CA 1
ATOM 4615 C C . LYS A 1 300 ? 131.075 52.732 35.814 1.00 88.37 308 LYS A C 1
ATOM 4616 O O . LYS A 1 300 ? 129.892 52.993 35.566 1.00 87.85 308 LYS A O 1
ATOM 4620 N N . ASP A 1 301 ? 131.728 53.278 36.844 1.00 96.19 309 ASP A N 1
ATOM 4621 C CA . ASP A 1 301 ? 131.066 54.194 37.766 1.00 100.17 309 ASP A CA 1
ATOM 4622 C C . ASP A 1 301 ? 130.608 55.492 37.096 1.00 100.61 309 ASP A C 1
ATOM 4623 O O . ASP A 1 301 ? 129.701 56.155 37.616 1.00 101.58 309 ASP A O 1
ATOM 4627 N N . PHE A 1 302 ? 131.203 55.876 35.967 1.00 97.58 310 PHE A N 1
ATOM 4628 C CA . PHE A 1 302 ? 130.858 57.135 35.319 1.00 93.86 310 PHE A CA 1
ATOM 4629 C C . PHE A 1 302 ? 129.651 56.939 34.411 1.00 86.75 310 PHE A C 1
ATOM 4630 O O . PHE A 1 302 ? 129.529 55.924 33.718 1.00 85.00 310 PHE A O 1
ATOM 4647 N N . LYS A 1 303 ? 128.757 57.926 34.420 1.00 70.32 311 LYS A N 1
ATOM 4648 C CA . LYS A 1 303 ? 127.522 57.825 33.665 1.00 68.60 311 LYS A CA 1
ATOM 4649 C C . LYS A 1 303 ? 127.720 57.913 32.152 1.00 65.32 311 LYS A C 1
ATOM 4650 O O . LYS A 1 303 ? 126.793 57.562 31.411 1.00 62.50 311 LYS A O 1
ATOM 4654 N N . PHE A 1 304 ? 128.887 58.351 31.655 1.00 64.76 312 PHE A N 1
ATOM 4655 C CA . PHE A 1 304 ? 128.977 58.576 30.212 1.00 69.14 312 PHE A CA 1
ATOM 4656 C C . PHE A 1 304 ? 129.103 57.272 29.443 1.00 71.18 312 PHE A C 1
ATOM 4657 O O . PHE A 1 304 ? 128.733 57.216 28.267 1.00 67.72 312 PHE A O 1
ATOM 4674 N N . ILE A 1 305 ? 129.637 56.224 30.061 1.00 70.22 313 ILE A N 1
ATOM 4675 C CA . ILE A 1 305 ? 129.627 54.935 29.384 1.00 76.06 313 ILE A CA 1
ATOM 4676 C C . ILE A 1 305 ? 128.192 54.546 29.040 1.00 76.65 313 ILE A C 1
ATOM 4677 O O . ILE A 1 305 ? 127.912 54.069 27.934 1.00 78.66 313 ILE A O 1
ATOM 4693 N N . LYS A 1 306 ? 127.253 54.783 29.958 1.00 69.60 314 LYS A N 1
ATOM 4694 C CA . LYS A 1 306 ? 125.860 54.466 29.666 1.00 73.19 314 LYS A CA 1
ATOM 4695 C C . LYS A 1 306 ? 125.292 55.439 28.634 1.00 69.20 314 LYS A C 1
ATOM 4696 O O . LYS A 1 306 ? 124.687 55.022 27.639 1.00 67.34 314 LYS A O 1
ATOM 4700 N N . ARG A 1 307 ? 125.514 56.741 28.833 1.00 63.81 315 ARG A N 1
ATOM 4701 C CA . ARG A 1 307 ? 124.895 57.739 27.972 1.00 61.27 315 ARG A CA 1
ATOM 4702 C C . ARG A 1 307 ? 125.342 57.582 26.527 1.00 60.21 315 ARG A C 1
ATOM 4703 O O . ARG A 1 307 ? 124.564 57.851 25.603 1.00 58.98 315 ARG A O 1
ATOM 4724 N N . CYS A 1 308 ? 126.601 57.193 26.309 1.00 60.47 316 CYS A N 1
ATOM 4725 C CA . CYS A 1 308 ? 127.096 56.996 24.951 1.00 60.66 316 CYS A CA 1
ATOM 4726 C C . CYS A 1 308 ? 126.448 55.806 24.247 1.00 62.55 316 CYS A C 1
ATOM 4727 O O . CYS A 1 308 ? 126.705 55.606 23.054 1.00 60.70 316 CYS A O 1
ATOM 4735 N N . TYR A 1 309 ? 125.635 55.009 24.948 1.00 61.38 317 TYR A N 1
ATOM 4736 C CA . TYR A 1 309 ? 124.854 53.955 24.319 1.00 62.12 317 TYR A CA 1
ATOM 4737 C C . TYR A 1 309 ? 123.354 54.169 24.421 1.00 61.73 317 TYR A C 1
ATOM 4738 O O . TYR A 1 309 ? 122.599 53.357 23.879 1.00 67.07 317 TYR A O 1
ATOM 4756 N N . ASP A 1 310 ? 122.885 55.207 25.101 1.00 62.69 318 ASP A N 1
ATOM 4757 C CA . ASP A 1 310 ? 121.465 55.332 25.400 1.00 64.44 318 ASP A CA 1
ATOM 4758 C C . ASP A 1 310 ? 120.824 56.315 24.424 1.00 60.83 318 ASP A C 1
ATOM 4759 O O . ASP A 1 310 ? 121.014 57.524 24.544 1.00 59.48 318 ASP A O 1
ATOM 4768 N N . HIS A 1 311 ? 120.036 55.788 23.479 1.00 55.24 319 HIS A N 1
ATOM 4769 C CA . HIS A 1 311 ? 119.501 56.619 22.402 1.00 53.57 319 HIS A CA 1
ATOM 4770 C C . HIS A 1 311 ? 118.462 57.607 22.894 1.00 52.91 319 HIS A C 1
ATOM 4771 O O . HIS A 1 311 ? 118.331 58.694 22.315 1.00 51.31 319 HIS A O 1
ATOM 4785 N N . GLU A 1 312 ? 117.740 57.300 23.963 1.00 61.68 320 GLU A N 1
ATOM 4786 C CA . GLU A 1 312 ? 116.797 58.293 24.452 1.00 62.03 320 GLU A CA 1
ATOM 4787 C C . GLU A 1 312 ? 117.530 59.452 25.135 1.00 60.25 320 GLU A C 1
ATOM 4788 O O . GLU A 1 312 ? 117.143 60.606 24.971 1.00 59.03 320 GLU A O 1
ATOM 4800 N N . PHE A 1 313 ? 118.594 59.173 25.895 1.00 53.69 321 PHE A N 1
ATOM 4801 C CA . PHE A 1 313 ? 119.386 60.264 26.444 1.00 52.89 321 PHE A CA 1
ATOM 4802 C C . PHE A 1 313 ? 119.977 61.131 25.333 1.00 50.96 321 PHE A C 1
ATOM 4803 O O . PHE A 1 313 ? 119.915 62.355 25.402 1.00 49.86 321 PHE A O 1
ATOM 4820 N N . GLN A 1 314 ? 120.501 60.510 24.281 1.00 49.05 322 GLN A N 1
ATOM 4821 C CA . GLN A 1 314 ? 121.124 61.242 23.190 1.00 47.43 322 GLN A CA 1
ATOM 4822 C C . GLN A 1 314 ? 120.164 62.223 22.524 1.00 49.08 322 GLN A C 1
ATOM 4823 O O . GLN A 1 314 ? 120.535 63.374 22.218 1.00 44.74 322 GLN A O 1
ATOM 4837 N N . LYS A 1 315 ? 118.937 61.778 22.248 1.00 52.18 323 LYS A N 1
ATOM 4838 C CA . LYS A 1 315 ? 117.971 62.647 21.577 1.00 51.10 323 LYS A CA 1
ATOM 4839 C C . LYS A 1 315 ? 117.486 63.754 22.503 1.00 50.84 323 LYS A C 1
ATOM 4840 O O . LYS A 1 315 ? 117.388 64.908 22.088 1.00 49.80 323 LYS A O 1
ATOM 4859 N N . LYS A 1 316 ? 117.150 63.420 23.751 1.00 48.69 324 LYS A N 1
ATOM 4860 C CA . LYS A 1 316 ? 116.680 64.432 24.691 1.00 48.72 324 LYS A CA 1
ATOM 4861 C C . LYS A 1 316 ? 117.748 65.496 24.910 1.00 47.72 324 LYS A C 1
ATOM 4862 O O . LYS A 1 316 ? 117.462 66.697 24.906 1.00 46.87 324 LYS A O 1
ATOM 4881 N N . PHE A 1 317 ? 118.983 65.057 25.136 1.00 50.14 325 PHE A N 1
ATOM 4882 C CA . PHE A 1 317 ? 120.060 65.986 25.415 1.00 49.48 325 PHE A CA 1
ATOM 4883 C C . PHE A 1 317 ? 120.391 66.832 24.194 1.00 49.59 325 PHE A C 1
ATOM 4884 O O . PHE A 1 317 ? 120.492 68.060 24.289 1.00 46.95 325 PHE A O 1
ATOM 4901 N N . LEU A 1 318 ? 120.585 66.204 23.035 1.00 44.80 326 LEU A N 1
ATOM 4902 C CA . LEU A 1 318 ? 120.890 67.027 21.873 1.00 46.07 326 LEU A CA 1
ATOM 4903 C C . LEU A 1 318 ? 119.718 67.916 21.493 1.00 42.49 326 LEU A C 1
ATOM 4904 O O . LEU A 1 318 ? 119.934 69.043 21.058 1.00 42.16 326 LEU A O 1
ATOM 4920 N N . ALA A 1 319 ? 118.474 67.451 21.679 1.00 43.39 327 ALA A N 1
ATOM 4921 C CA . ALA A 1 319 ? 117.338 68.312 21.382 1.00 42.80 327 ALA A CA 1
ATOM 4922 C C . ALA A 1 319 ? 117.332 69.532 22.281 1.00 42.64 327 ALA A C 1
ATOM 4923 O O . ALA A 1 319 ? 116.883 70.605 21.877 1.00 41.81 327 ALA A O 1
ATOM 4930 N N . LEU A 1 320 ? 117.738 69.370 23.525 1.00 46.33 328 LEU A N 1
ATOM 4931 C CA . LEU A 1 320 ? 117.770 70.519 24.403 1.00 46.37 328 LEU A CA 1
ATOM 4932 C C . LEU A 1 320 ? 118.799 71.560 23.924 1.00 45.14 328 LEU A C 1
ATOM 4933 O O . LEU A 1 320 ? 118.517 72.758 23.937 1.00 44.60 328 LEU A O 1
ATOM 4949 N N . ILE A 1 321 ? 119.971 71.108 23.457 1.00 43.54 329 ILE A N 1
ATOM 4950 C CA . ILE A 1 321 ? 120.980 71.997 22.880 1.00 42.48 329 ILE A CA 1
ATOM 4951 C C . ILE A 1 321 ? 120.432 72.733 21.658 1.00 43.41 329 ILE A C 1
ATOM 4952 O O . ILE A 1 321 ? 120.663 73.939 21.487 1.00 40.47 329 ILE A O 1
ATOM 4968 N N . MET A 1 322 ? 119.724 72.014 20.778 1.00 44.72 330 MET A N 1
ATOM 4969 C CA . MET A 1 322 ? 119.206 72.622 19.558 1.00 45.85 330 MET A CA 1
ATOM 4970 C C . MET A 1 322 ? 118.136 73.663 19.875 1.00 43.59 330 MET A C 1
ATOM 4971 O O . MET A 1 322 ? 118.059 74.706 19.227 1.00 43.71 330 MET A O 1
ATOM 4985 N N . PHE A 1 323 ? 117.301 73.395 20.863 1.00 43.60 331 PHE A N 1
ATOM 4986 C CA . PHE A 1 323 ? 116.352 74.403 21.300 1.00 43.77 331 PHE A CA 1
ATOM 4987 C C . PHE A 1 323 ? 117.082 75.633 21.839 1.00 46.17 331 PHE A C 1
ATOM 4988 O O . PHE A 1 323 ? 116.702 76.773 21.551 1.00 42.95 331 PHE A O 1
ATOM 5005 N N . GLY A 1 324 ? 118.125 75.414 22.634 1.00 41.72 332 GLY A N 1
ATOM 5006 C CA . GLY A 1 324 ? 118.908 76.508 23.181 1.00 41.63 332 GLY A CA 1
ATOM 5007 C C . GLY A 1 324 ? 119.585 77.347 22.118 1.00 43.80 332 GLY A C 1
ATOM 5008 O O . GLY A 1 324 ? 119.913 78.506 22.371 1.00 40.21 332 GLY A O 1
ATOM 5012 N N . ALA A 1 325 ? 119.784 76.793 20.932 1.00 41.86 333 ALA A N 1
ATOM 5013 C CA . ALA A 1 325 ? 120.257 77.572 19.802 1.00 39.01 333 ALA A CA 1
ATOM 5014 C C . ALA A 1 325 ? 119.100 78.210 19.049 1.00 38.59 333 ALA A C 1
ATOM 5015 O O . ALA A 1 325 ? 119.151 79.411 18.745 1.00 42.28 333 ALA A O 1
ATOM 5022 N N . PHE A 1 326 ? 118.052 77.414 18.775 1.00 38.98 334 PHE A N 1
ATOM 5023 C CA . PHE A 1 326 ? 116.949 77.840 17.924 1.00 38.65 334 PHE A CA 1
ATOM 5024 C C . PHE A 1 326 ? 116.266 79.084 18.468 1.00 40.12 334 PHE A C 1
ATOM 5025 O O . PHE A 1 326 ? 116.033 80.048 17.737 1.00 39.30 334 PHE A O 1
ATOM 5042 N N . LEU A 1 327 ? 115.869 79.057 19.722 1.00 42.94 335 LEU A N 1
ATOM 5043 C CA . LEU A 1 327 ? 115.065 80.155 20.236 1.00 44.63 335 LEU A CA 1
ATOM 5044 C C . LEU A 1 327 ? 115.816 81.486 20.210 1.00 43.76 335 LEU A C 1
ATOM 5045 O O . LEU A 1 327 ? 115.267 82.467 19.678 1.00 44.56 335 LEU A O 1
ATOM 5061 N N . PRO A 1 328 ? 117.032 81.608 20.748 1.00 42.71 336 PRO A N 1
ATOM 5062 C CA . PRO A 1 328 ? 117.696 82.933 20.710 1.00 41.26 336 PRO A CA 1
ATOM 5063 C C . PRO A 1 328 ? 118.109 83.381 19.306 1.00 43.78 336 PRO A C 1
ATOM 5064 O O . PRO A 1 328 ? 118.071 84.581 19.024 1.00 41.17 336 PRO A O 1
ATOM 5075 N N . ILE A 1 329 ? 118.468 82.454 18.419 1.00 36.06 337 ILE A N 1
ATOM 5076 C CA . ILE A 1 329 ? 118.716 82.795 17.022 1.00 36.68 337 ILE A CA 1
ATOM 5077 C C . ILE A 1 329 ? 117.445 83.310 16.368 1.00 38.22 337 ILE A C 1
ATOM 5078 O O . ILE A 1 329 ? 117.461 84.295 15.624 1.00 35.64 337 ILE A O 1
ATOM 5094 N N . PHE A 1 330 ? 116.330 82.608 16.588 1.00 42.12 338 PHE A N 1
ATOM 5095 C CA . PHE A 1 330 ? 115.076 83.035 15.999 1.00 40.72 338 PHE A CA 1
ATOM 5096 C C . PHE A 1 330 ? 114.738 84.442 16.444 1.00 39.91 338 PHE A C 1
ATOM 5097 O O . PHE A 1 330 ? 114.355 85.277 15.626 1.00 40.35 338 PHE A O 1
ATOM 5114 N N . VAL A 1 331 ? 114.863 84.716 17.736 1.00 39.80 339 VAL A N 1
ATOM 5115 C CA . VAL A 1 331 ? 114.529 86.030 18.270 1.00 40.35 339 VAL A CA 1
ATOM 5116 C C . VAL A 1 331 ? 115.477 87.104 17.714 1.00 41.69 339 VAL A C 1
ATOM 5117 O O . VAL A 1 331 ? 115.027 88.145 17.213 1.00 41.52 339 VAL A O 1
ATOM 5130 N N . SER A 1 332 ? 116.801 86.851 17.776 1.00 38.52 340 SER A N 1
ATOM 5131 C CA . SER A 1 332 ? 117.801 87.849 17.391 1.00 40.16 340 SER A CA 1
ATOM 5132 C C . SER A 1 332 ? 117.791 88.082 15.879 1.00 39.83 340 SER A C 1
ATOM 5133 O O . SER A 1 332 ? 117.595 89.210 15.429 1.00 39.91 340 SER A O 1
ATOM 5141 N N . TYR A 1 333 ? 117.924 87.020 15.076 1.00 37.38 341 TYR A N 1
ATOM 5142 C CA . TYR A 1 333 ? 117.989 87.193 13.634 1.00 36.26 341 TYR A CA 1
ATOM 5143 C C . TYR A 1 333 ? 116.625 87.554 13.055 1.00 37.84 341 TYR A C 1
ATOM 5144 O O . TYR A 1 333 ? 116.541 88.264 12.050 1.00 38.48 341 TYR A O 1
ATOM 5162 N N . GLY A 1 334 ? 115.535 87.088 13.658 1.00 40.39 342 GLY A N 1
ATOM 5163 C CA . GLY A 1 334 ? 114.241 87.500 13.175 1.00 37.22 342 GLY A CA 1
ATOM 5164 C C . GLY A 1 334 ? 113.965 88.974 13.428 1.00 39.28 342 GLY A C 1
ATOM 5165 O O . GLY A 1 334 ? 113.497 89.700 12.541 1.00 39.56 342 GLY A O 1
ATOM 5169 N N . ILE A 1 335 ? 114.237 89.437 14.647 1.00 37.35 343 ILE A N 1
ATOM 5170 C CA . ILE A 1 335 ? 114.089 90.862 14.927 1.00 38.82 343 ILE A CA 1
ATOM 5171 C C . ILE A 1 335 ? 114.980 91.686 14.009 1.00 38.76 343 ILE A C 1
ATOM 5172 O O . ILE A 1 335 ? 114.549 92.709 13.449 1.00 37.43 343 ILE A O 1
ATOM 5188 N N . ALA A 1 336 ? 116.259 91.286 13.877 1.00 37.34 344 ALA A N 1
ATOM 5189 C CA . ALA A 1 336 ? 117.196 92.120 13.135 1.00 37.05 344 ALA A CA 1
ATOM 5190 C C . ALA A 1 336 ? 116.857 92.112 11.660 1.00 37.53 344 ALA A C 1
ATOM 5191 O O . ALA A 1 336 ? 117.155 93.085 10.963 1.00 38.79 344 ALA A O 1
ATOM 5198 N N . THR A 1 337 ? 116.232 91.031 11.173 1.00 35.54 345 THR A N 1
ATOM 5199 C CA . THR A 1 337 ? 115.796 90.983 9.775 1.00 36.77 345 THR A CA 1
ATOM 5200 C C . THR A 1 337 ? 114.597 91.903 9.553 1.00 38.42 345 THR A C 1
ATOM 5201 O O . THR A 1 337 ? 114.547 92.617 8.555 1.00 38.00 345 THR A O 1
ATOM 5212 N N . HIS A 1 338 ? 113.636 91.915 10.478 1.00 38.19 346 HIS A N 1
ATOM 5213 C CA . HIS A 1 338 ? 112.510 92.834 10.346 1.00 39.89 346 HIS A CA 1
ATOM 5214 C C . HIS A 1 338 ? 113.017 94.269 10.334 1.00 39.31 346 HIS A C 1
ATOM 5215 O O . HIS A 1 338 ? 112.718 95.036 9.422 1.00 38.15 346 HIS A O 1
ATOM 5229 N N . ASN A 1 339 ? 113.821 94.624 11.335 1.00 39.18 347 ASN A N 1
ATOM 5230 C CA . ASN A 1 339 ? 114.424 95.953 11.401 1.00 37.57 347 ASN A CA 1
ATOM 5231 C C . ASN A 1 339 ? 115.257 96.293 10.171 1.00 41.78 347 ASN A C 1
ATOM 5232 O O . ASN A 1 339 ? 115.306 97.461 9.767 1.00 41.54 347 ASN A O 1
ATOM 5243 N N . THR A 1 340 ? 115.929 95.302 9.585 1.00 35.17 348 THR A N 1
ATOM 5244 C CA . THR A 1 340 ? 116.728 95.533 8.383 1.00 33.01 348 THR A CA 1
ATOM 5245 C C . THR A 1 340 ? 115.832 95.925 7.223 1.00 33.27 348 THR A C 1
ATOM 5246 O O . THR A 1 340 ? 116.124 96.878 6.493 1.00 34.50 348 THR A O 1
ATOM 5257 N N . ILE A 1 341 ? 114.739 95.171 7.041 1.00 34.66 349 ILE A N 1
ATOM 5258 C CA . ILE A 1 341 ? 113.766 95.442 5.985 1.00 38.88 349 ILE A CA 1
ATOM 5259 C C . ILE A 1 341 ? 113.179 96.833 6.163 1.00 38.62 349 ILE A C 1
ATOM 5260 O O . ILE A 1 341 ? 112.988 97.562 5.193 1.00 38.90 349 ILE A O 1
ATOM 5276 N N . ALA A 1 342 ? 112.890 97.211 7.412 1.00 37.13 350 ALA A N 1
ATOM 5277 C CA . ALA A 1 342 ? 112.408 98.545 7.748 1.00 39.75 350 ALA A CA 1
ATOM 5278 C C . ALA A 1 342 ? 113.434 99.643 7.397 1.00 40.31 350 ALA A C 1
ATOM 5279 O O . ALA A 1 342 ? 113.082 100.644 6.771 1.00 42.73 350 ALA A O 1
ATOM 5286 N N . ASP A 1 343 ? 114.701 99.479 7.814 1.00 38.14 351 ASP A N 1
ATOM 5287 C CA . ASP A 1 343 ? 115.757 100.439 7.479 1.00 38.19 351 ASP A CA 1
ATOM 5288 C C . ASP A 1 343 ? 115.963 100.546 5.967 1.00 40.14 351 ASP A C 1
ATOM 5289 O O . ASP A 1 343 ? 116.203 101.632 5.443 1.00 39.22 351 ASP A O 1
ATOM 5298 N N . ILE A 1 344 ? 115.936 99.421 5.259 1.00 35.01 352 ILE A N 1
ATOM 5299 C CA . ILE A 1 344 ? 116.193 99.418 3.827 1.00 37.53 352 ILE A CA 1
ATOM 5300 C C . ILE A 1 344 ? 115.149 100.251 3.099 1.00 40.09 352 ILE A C 1
ATOM 5301 O O . ILE A 1 344 ? 115.487 101.074 2.242 1.00 38.96 352 ILE A O 1
ATOM 5317 N N . HIS A 1 345 ? 113.857 100.055 3.444 1.00 36.55 353 HIS A N 1
ATOM 5318 C CA . HIS A 1 345 ? 112.739 100.570 2.673 1.00 38.03 353 HIS A CA 1
ATOM 5319 C C . HIS A 1 345 ? 112.160 101.845 3.262 1.00 38.75 353 HIS A C 1
ATOM 5320 O O . HIS A 1 345 ? 111.065 102.254 2.864 1.00 43.45 353 HIS A O 1
ATOM 5334 N N . ALA A 1 346 ? 112.868 102.496 4.180 1.00 42.26 354 ALA A N 1
ATOM 5335 C CA . ALA A 1 346 ? 112.271 103.580 4.961 1.00 44.49 354 ALA A CA 1
ATOM 5336 C C . ALA A 1 346 ? 111.807 104.743 4.092 1.00 48.05 354 ALA A C 1
ATOM 5337 O O . ALA A 1 346 ? 110.851 105.443 4.454 1.00 49.96 354 ALA A O 1
ATOM 5344 N N . ALA A 1 347 ? 112.440 104.957 2.934 1.00 45.62 355 ALA A N 1
ATOM 5345 C CA . ALA A 1 347 ? 112.019 106.052 2.063 1.00 49.82 355 ALA A CA 1
ATOM 5346 C C . ALA A 1 347 ? 110.724 105.752 1.309 1.00 52.18 355 ALA A C 1
ATOM 5347 O O . ALA A 1 347 ? 110.135 106.685 0.739 1.00 54.23 355 ALA A O 1
ATOM 5354 N N . SER A 1 348 ? 110.252 104.495 1.292 1.00 48.08 356 SER A N 1
ATOM 5355 C CA . SER A 1 348 ? 109.095 104.161 0.460 1.00 53.19 356 SER A CA 1
ATOM 5356 C C . SER A 1 348 ? 107.858 104.820 1.017 1.00 55.30 356 SER A C 1
ATOM 5357 O O . SER A 1 348 ? 107.678 104.929 2.231 1.00 53.87 356 SER A O 1
ATOM 5365 N N . LYS A 1 349 ? 106.998 105.255 0.120 1.00 59.51 357 LYS A N 1
ATOM 5366 C CA . LYS A 1 349 ? 105.743 105.848 0.541 1.00 61.97 357 LYS A CA 1
ATOM 5367 C C . LYS A 1 349 ? 104.583 104.862 0.465 1.00 61.31 357 LYS A C 1
ATOM 5368 O O . LYS A 1 349 ? 103.658 104.951 1.274 1.00 62.19 357 LYS A O 1
ATOM 5372 N N . THR A 1 350 ? 104.616 103.891 -0.445 1.00 61.63 358 THR A N 1
ATOM 5373 C CA . THR A 1 350 ? 103.597 102.851 -0.477 1.00 63.50 358 THR A CA 1
ATOM 5374 C C . THR A 1 350 ? 104.256 101.500 -0.715 1.00 60.51 358 THR A C 1
ATOM 5375 O O . THR A 1 350 ? 105.481 101.380 -0.782 1.00 60.29 358 THR A O 1
ATOM 5386 N N . GLY A 1 351 ? 103.423 100.468 -0.804 1.00 55.27 359 GLY A N 1
ATOM 5387 C CA . GLY A 1 351 ? 103.877 99.113 -1.009 1.00 54.92 359 GLY A CA 1
ATOM 5388 C C . GLY A 1 351 ? 104.101 98.346 0.286 1.00 54.94 359 GLY A C 1
ATOM 5389 O O . GLY A 1 351 ? 103.956 98.853 1.399 1.00 55.23 359 GLY A O 1
ATOM 5393 N N . LEU A 1 352 ? 104.487 97.084 0.107 1.00 50.34 360 LEU A N 1
ATOM 5394 C CA . LEU A 1 352 ? 104.476 96.111 1.195 1.00 51.32 360 LEU A CA 1
ATOM 5395 C C . LEU A 1 352 ? 105.363 96.500 2.369 1.00 51.32 360 LEU A C 1
ATOM 5396 O O . LEU A 1 352 ? 105.089 96.096 3.504 1.00 52.08 360 LEU A O 1
ATOM 5412 N N . PHE A 1 353 ? 106.460 97.222 2.123 1.00 46.89 361 PHE A N 1
ATOM 5413 C CA . PHE A 1 353 ? 107.454 97.488 3.148 1.00 48.25 361 PHE A CA 1
ATOM 5414 C C . PHE A 1 353 ? 107.423 98.907 3.688 1.00 49.26 361 PHE A C 1
ATOM 5415 O O . PHE A 1 353 ? 108.334 99.292 4.417 1.00 49.94 361 PHE A O 1
ATOM 5432 N N . ALA A 1 354 ? 106.410 99.687 3.380 1.00 52.61 362 ALA A N 1
ATOM 5433 C CA . ALA A 1 354 ? 106.390 101.070 3.818 1.00 55.97 362 ALA A CA 1
ATOM 5434 C C . ALA A 1 354 ? 105.889 101.209 5.251 1.00 55.76 362 ALA A C 1
ATOM 5435 O O . ALA A 1 354 ? 105.027 100.456 5.713 1.00 53.49 362 ALA A O 1
ATOM 5442 N N . HIS A 1 355 ? 106.466 102.174 5.959 1.00 68.39 363 HIS A N 1
ATOM 5443 C CA . HIS A 1 355 ? 106.028 102.532 7.304 1.00 73.57 363 HIS A CA 1
ATOM 5444 C C . HIS A 1 355 ? 106.011 101.325 8.244 1.00 70.85 363 HIS A C 1
ATOM 5445 O O . HIS A 1 355 ? 105.034 101.051 8.931 1.00 71.20 363 HIS A O 1
ATOM 5459 N N . MET A 1 356 ? 107.117 100.584 8.264 1.00 54.98 364 MET A N 1
ATOM 5460 C CA . MET A 1 356 ? 107.262 99.540 9.256 1.00 48.28 364 MET A CA 1
ATOM 5461 C C . MET A 1 356 ? 107.674 100.143 10.598 1.00 45.57 364 MET A C 1
ATOM 5462 O O . MET A 1 356 ? 108.308 101.196 10.670 1.00 45.69 364 MET A O 1
ATOM 5476 N N . THR A 1 357 ? 107.233 99.509 11.673 1.00 47.08 365 THR A N 1
ATOM 5477 C CA . THR A 1 357 ? 107.693 99.870 13.006 1.00 53.22 365 THR A CA 1
ATOM 5478 C C . THR A 1 357 ? 109.028 99.201 13.296 1.00 52.76 365 THR A C 1
ATOM 5479 O O . THR A 1 357 ? 109.259 98.054 12.908 1.00 50.37 365 THR A O 1
ATOM 5490 N N . TYR A 1 358 ? 109.910 99.941 13.970 1.00 43.15 366 TYR A N 1
ATOM 5491 C CA . TYR A 1 358 ? 111.168 99.396 14.465 1.00 45.76 366 TYR A CA 1
ATOM 5492 C C . TYR A 1 358 ? 110.918 98.595 15.733 1.00 47.32 366 TYR A C 1
ATOM 5493 O O . TYR A 1 358 ? 110.180 99.046 16.617 1.00 46.53 366 TYR A O 1
ATOM 5511 N N . ILE A 1 359 ? 111.485 97.397 15.807 1.00 47.82 367 ILE A N 1
ATOM 5512 C CA . ILE A 1 359 ? 111.382 96.603 17.023 1.00 47.09 367 ILE A CA 1
ATOM 5513 C C . ILE A 1 359 ? 112.455 97.088 17.985 1.00 48.47 367 ILE A C 1
ATOM 5514 O O . ILE A 1 359 ? 113.652 97.058 17.677 1.00 48.20 367 ILE A O 1
ATOM 5530 N N . ASN A 1 360 ? 112.030 97.515 19.161 1.00 45.32 368 ASN A N 1
ATOM 5531 C CA . ASN A 1 360 ? 112.882 98.182 20.133 1.00 49.71 368 ASN A CA 1
ATOM 5532 C C . ASN A 1 360 ? 112.663 97.545 21.490 1.00 48.85 368 ASN A C 1
ATOM 5533 O O . ASN A 1 360 ? 111.642 97.787 22.128 1.00 51.32 368 ASN A O 1
ATOM 5544 N N . ILE A 1 361 ? 113.634 96.769 21.926 1.00 51.29 369 ILE A N 1
ATOM 5545 C CA . ILE A 1 361 ? 113.621 96.042 23.187 1.00 51.08 369 ILE A CA 1
ATOM 5546 C C . ILE A 1 361 ? 114.939 96.322 23.899 1.00 51.29 369 ILE A C 1
ATOM 5547 O O . ILE A 1 361 ? 115.998 96.258 23.274 1.00 51.61 369 ILE A O 1
ATOM 5563 N N . GLY A 1 362 ? 114.881 96.545 25.212 1.00 51.67 370 GLY A N 1
ATOM 5564 C CA . GLY A 1 362 ? 116.066 96.727 26.026 1.00 47.49 370 GLY A CA 1
ATOM 5565 C C . GLY A 1 362 ? 116.584 95.426 26.612 1.00 50.54 370 GLY A C 1
ATOM 5566 O O . GLY A 1 362 ? 116.206 94.329 26.199 1.00 51.86 370 GLY A O 1
ATOM 5570 N N . THR A 1 363 ? 117.448 95.573 27.629 1.00 44.30 371 THR A N 1
ATOM 5571 C CA . THR A 1 363 ? 118.123 94.458 28.297 1.00 44.17 371 THR A CA 1
ATOM 5572 C C . THR A 1 363 ? 117.968 94.591 29.813 1.00 49.19 371 THR A C 1
ATOM 5573 O O . THR A 1 363 ? 118.952 94.714 30.550 1.00 45.87 371 THR A O 1
ATOM 5584 N N . PRO A 1 364 ? 116.733 94.533 30.319 1.00 45.96 372 PRO A N 1
ATOM 5585 C CA . PRO A 1 364 ? 116.517 94.828 31.744 1.00 50.32 372 PRO A CA 1
ATOM 5586 C C . PRO A 1 364 ? 117.191 93.846 32.683 1.00 50.22 372 PRO A C 1
ATOM 5587 O O . PRO A 1 364 ? 117.480 94.205 33.830 1.00 51.53 372 PRO A O 1
ATOM 5598 N N . LEU A 1 365 ? 117.406 92.605 32.275 1.00 51.89 373 LEU A N 1
ATOM 5599 C CA . LEU A 1 36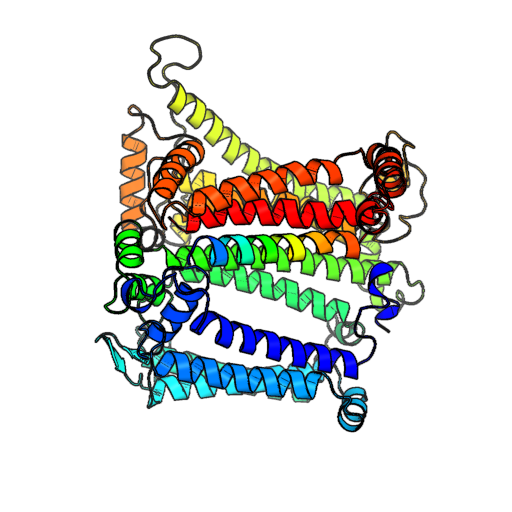5 ? 117.988 91.666 33.223 1.00 54.40 373 LEU A CA 1
ATOM 5600 C C . LEU A 1 365 ? 119.485 91.920 33.396 1.00 55.61 373 LEU A C 1
ATOM 5601 O O . LEU A 1 365 ? 120.004 91.946 34.518 1.00 52.72 373 LEU A O 1
ATOM 5617 N N . HIS A 1 366 ? 120.183 92.105 32.280 1.00 48.46 374 HIS A N 1
ATOM 5618 C CA . HIS A 1 366 ? 121.586 92.486 32.319 1.00 47.96 374 HIS A CA 1
ATOM 5619 C C . HIS A 1 366 ? 121.788 93.805 33.066 1.00 48.90 374 HIS A C 1
ATOM 5620 O O . HIS A 1 366 ? 122.686 93.911 33.908 1.00 51.28 374 HIS A O 1
ATOM 5634 N N . ASP A 1 367 ? 120.917 94.793 32.828 1.00 47.22 375 ASP A N 1
ATOM 5635 C CA . ASP A 1 367 ? 121.051 96.088 33.491 1.00 48.64 375 ASP A CA 1
ATOM 5636 C C . ASP A 1 367 ? 120.895 95.945 34.998 1.00 52.21 375 ASP A C 1
ATOM 5637 O O . ASP A 1 367 ? 121.673 96.515 35.769 1.00 51.43 375 ASP A O 1
ATOM 5646 N N . ALA A 1 368 ? 119.903 95.167 35.438 1.00 52.17 376 ALA A N 1
ATOM 5647 C CA . ALA A 1 368 ? 119.662 95.042 36.869 1.00 58.58 376 ALA A CA 1
ATOM 5648 C C . ALA A 1 368 ? 120.832 94.364 37.569 1.00 56.88 376 ALA A C 1
ATOM 5649 O O . ALA A 1 368 ? 121.086 94.634 38.740 1.00 56.90 376 ALA A O 1
ATOM 5656 N N . ILE A 1 369 ? 121.539 93.478 36.886 1.00 58.27 377 ILE A N 1
ATOM 5657 C CA . ILE A 1 369 ? 122.567 92.673 37.537 1.00 59.78 377 ILE A CA 1
ATOM 5658 C C . ILE A 1 369 ? 123.950 93.309 37.413 1.00 60.59 377 ILE A C 1
ATOM 5659 O O . ILE A 1 369 ? 124.746 93.246 38.353 1.00 59.39 377 ILE A O 1
ATOM 5675 N N . PHE A 1 370 ? 124.259 93.940 36.274 1.00 55.50 378 PHE A N 1
ATOM 5676 C CA . PHE A 1 370 ? 125.599 94.458 36.024 1.00 55.27 378 PHE A CA 1
ATOM 5677 C C . PHE A 1 370 ? 125.689 95.974 35.899 1.00 54.73 378 PHE A C 1
ATOM 5678 O O . PHE A 1 370 ? 126.799 96.497 35.856 1.00 59.29 378 PHE A O 1
ATOM 5695 N N . GLY A 1 371 ? 124.581 96.692 35.824 1.00 55.82 379 GLY A N 1
ATOM 5696 C CA . GLY A 1 371 ? 124.616 98.145 35.796 1.00 57.08 379 GLY A CA 1
ATOM 5697 C C . GLY A 1 371 ? 124.722 98.766 34.422 1.00 58.03 379 GLY A C 1
ATOM 5698 O O . GLY A 1 371 ? 124.912 99.981 34.316 1.00 58.78 379 GLY A O 1
ATOM 5702 N N . SER A 1 372 ? 124.597 97.978 33.368 1.00 50.22 380 SER A N 1
ATOM 5703 C CA . SER A 1 372 ? 124.438 98.522 32.031 1.00 47.00 380 SER A CA 1
ATOM 5704 C C . SER A 1 372 ? 123.081 99.211 31.862 1.00 48.72 380 SER A C 1
ATOM 5705 O O . SER A 1 372 ? 122.199 99.178 32.734 1.00 49.46 380 SER A O 1
ATOM 5713 N N . LYS A 1 373 ? 122.910 99.812 30.683 1.00 51.37 381 LYS A N 1
ATOM 5714 C CA . LYS A 1 373 ? 121.624 100.354 30.228 1.00 56.46 381 LYS A CA 1
ATOM 5715 C C . LYS A 1 373 ? 121.518 100.103 28.710 1.00 53.38 381 LYS A C 1
ATOM 5716 O O . LYS A 1 373 ? 121.697 100.991 27.874 1.00 51.82 381 LYS A O 1
ATOM 5735 N N . GLY A 1 374 ? 121.231 98.865 28.352 1.00 48.14 382 GLY A N 1
ATOM 5736 C CA . GLY A 1 374 ? 121.359 98.436 26.977 1.00 48.71 382 GLY A CA 1
ATOM 5737 C C . GLY A 1 374 ? 120.183 98.796 26.094 1.00 47.52 382 GLY A C 1
ATOM 5738 O O . GLY A 1 374 ? 119.108 99.168 26.535 1.00 46.89 382 GLY A O 1
ATOM 5742 N N . SER A 1 375 ? 120.402 98.671 24.799 1.00 42.97 383 SER A N 1
ATOM 5743 C CA . SER A 1 375 ? 119.387 98.989 23.808 1.00 41.34 383 SER A CA 1
ATOM 5744 C C . SER A 1 375 ? 119.071 97.725 22.997 1.00 43.39 383 SER A C 1
ATOM 5745 O O . SER A 1 375 ? 119.569 96.633 23.290 1.00 39.90 383 SER A O 1
ATOM 5753 N N . ILE A 1 376 ? 118.292 97.900 21.924 1.00 42.11 384 ILE A N 1
ATOM 5754 C CA . ILE A 1 376 ? 118.008 96.793 21.018 1.00 39.00 384 ILE A CA 1
ATOM 5755 C C . ILE A 1 376 ? 119.297 96.217 20.466 1.00 39.06 384 ILE A C 1
ATOM 5756 O O . ILE A 1 376 ? 119.353 95.025 20.132 1.00 40.28 384 ILE A O 1
ATOM 5772 N N . SER A 1 377 ? 120.356 97.036 20.376 1.00 42.23 385 SER A N 1
ATOM 5773 C CA . SER A 1 377 ? 121.647 96.557 19.859 1.00 41.79 385 SER A CA 1
ATOM 5774 C C . SER A 1 377 ? 122.227 95.474 20.760 1.00 40.72 385 SER A C 1
ATOM 5775 O O . SER A 1 377 ? 122.619 94.412 20.284 1.00 39.87 385 SER A O 1
ATOM 5783 N N . GLU A 1 378 ? 122.293 95.732 22.063 1.00 38.89 386 GLU A N 1
ATOM 5784 C CA . GLU A 1 378 ? 122.701 94.705 23.023 1.00 39.06 386 GLU A CA 1
ATOM 5785 C C . GLU A 1 378 ? 121.721 93.517 23.074 1.00 41.07 386 GLU A C 1
ATOM 5786 O O . GLU A 1 378 ? 122.152 92.361 23.142 1.00 40.99 386 GLU A O 1
ATOM 5798 N N . PHE A 1 379 ? 120.410 93.765 23.088 1.00 40.07 387 PHE A N 1
ATOM 5799 C CA . PHE A 1 379 ? 119.463 92.647 23.142 1.00 40.29 387 PHE A CA 1
ATOM 5800 C C . PHE A 1 379 ? 119.681 91.685 21.976 1.00 41.69 387 PHE A C 1
ATOM 5801 O O . PHE A 1 379 ? 119.871 90.478 22.184 1.00 39.06 387 PHE A O 1
ATOM 5818 N N . VAL A 1 380 ? 119.715 92.208 20.742 1.00 34.89 388 VAL A N 1
ATOM 5819 C CA . VAL A 1 380 ? 119.919 91.349 19.577 1.00 33.92 388 VAL A CA 1
ATOM 5820 C C . VAL A 1 380 ? 121.308 90.699 19.617 1.00 37.55 388 VAL A C 1
ATOM 5821 O O . VAL A 1 380 ? 121.455 89.493 19.380 1.00 36.02 388 VAL A O 1
ATOM 5834 N N . ALA A 1 381 ? 122.354 91.487 19.905 1.00 38.28 389 ALA A N 1
ATOM 5835 C CA . ALA A 1 381 ? 123.706 90.946 19.813 1.00 37.99 389 ALA A CA 1
ATOM 5836 C C . ALA A 1 381 ? 123.924 89.835 20.832 1.00 38.08 389 ALA A C 1
ATOM 5837 O O . ALA A 1 381 ? 124.520 88.796 20.527 1.00 37.68 389 ALA A O 1
ATOM 5844 N N . ALA A 1 382 ? 123.443 90.033 22.049 1.00 36.04 390 ALA A N 1
ATOM 5845 C CA . ALA A 1 382 ? 123.623 89.023 23.074 1.00 38.81 390 ALA A CA 1
ATOM 5846 C C . ALA A 1 382 ? 122.828 87.746 22.768 1.00 39.14 390 ALA A C 1
ATOM 5847 O O . ALA A 1 382 ? 123.319 86.634 22.995 1.00 36.53 390 ALA A O 1
ATOM 5854 N N . HIS A 1 383 ? 121.619 87.868 22.226 1.00 37.27 391 HIS A N 1
ATOM 5855 C CA . HIS A 1 383 ? 120.904 86.648 21.853 1.00 36.17 391 HIS A CA 1
ATOM 5856 C C . HIS A 1 383 ? 121.508 85.982 20.628 1.00 36.40 391 HIS A C 1
ATOM 5857 O O . HIS A 1 383 ? 121.421 84.762 20.498 1.00 36.22 391 HIS A O 1
ATOM 5871 N N . ALA A 1 384 ? 122.142 86.738 19.732 1.00 36.96 392 ALA A N 1
ATOM 5872 C CA . ALA A 1 384 ? 122.775 86.099 18.585 1.00 36.09 392 ALA A CA 1
ATOM 5873 C C . ALA A 1 384 ? 124.039 85.332 19.007 1.00 37.30 392 ALA A C 1
ATOM 5874 O O . ALA A 1 384 ? 124.325 84.245 18.496 1.00 35.61 392 ALA A O 1
ATOM 5881 N N . ILE A 1 385 ? 124.791 85.889 19.947 1.00 36.11 393 ILE A N 1
ATOM 5882 C CA . ILE A 1 385 ? 125.981 85.254 20.483 1.00 36.86 393 ILE A CA 1
ATOM 5883 C C . ILE A 1 385 ? 125.618 84.051 21.351 1.00 37.65 393 ILE A C 1
ATOM 5884 O O . ILE A 1 385 ? 126.212 82.977 21.228 1.00 39.74 393 ILE A O 1
ATOM 5900 N N . ALA A 1 386 ? 124.696 84.224 22.285 1.00 39.58 394 ALA A N 1
ATOM 5901 C CA . ALA A 1 386 ? 124.189 83.077 23.043 1.00 42.19 394 ALA A CA 1
ATOM 5902 C C . ALA A 1 386 ? 123.705 81.959 22.114 1.00 40.87 394 ALA A C 1
ATOM 5903 O O . ALA A 1 386 ? 124.047 80.784 22.294 1.00 43.80 394 ALA A O 1
ATOM 5910 N N . GLY A 1 387 ? 122.914 82.310 21.107 1.00 41.54 395 GLY A N 1
ATOM 5911 C CA . GLY A 1 387 ? 122.460 81.301 20.149 1.00 40.47 395 GLY A CA 1
ATOM 5912 C C . GLY A 1 387 ? 123.609 80.657 19.385 1.00 41.63 395 GLY A C 1
ATOM 5913 O O . GLY A 1 387 ? 123.598 79.448 19.125 1.00 40.94 395 GLY A O 1
ATOM 5917 N N . GLY A 1 388 ? 124.598 81.466 18.983 1.00 37.49 396 GLY A N 1
ATOM 5918 C CA . GLY A 1 388 ? 125.758 80.916 18.299 1.00 34.04 396 GLY A CA 1
ATOM 5919 C C . GLY A 1 388 ? 126.526 79.941 19.170 1.00 35.68 396 GLY A C 1
ATOM 5920 O O . GLY A 1 388 ? 127.009 78.912 18.693 1.00 34.95 396 GLY A O 1
ATOM 5924 N N . LEU A 1 389 ? 126.589 80.215 20.469 1.00 35.05 397 LEU A N 1
ATOM 5925 C CA . LEU A 1 389 ? 127.237 79.297 21.393 1.00 35.72 397 LEU A CA 1
ATOM 5926 C C . LEU A 1 389 ? 126.526 77.949 21.455 1.00 38.10 397 LEU A C 1
ATOM 5927 O O . LEU A 1 389 ? 127.172 76.897 21.442 1.00 37.06 397 LEU A O 1
ATOM 5943 N N . HIS A 1 390 ? 125.192 77.960 21.579 1.00 38.77 398 HIS A N 1
ATOM 5944 C CA . HIS A 1 390 ? 124.449 76.704 21.617 1.00 39.58 398 HIS A CA 1
ATOM 5945 C C . HIS A 1 390 ? 124.483 75.998 20.272 1.00 39.33 398 HIS A C 1
ATOM 5946 O O . HIS A 1 390 ? 124.531 74.766 20.210 1.00 38.70 398 HIS A O 1
ATOM 5960 N N . PHE A 1 391 ? 124.461 76.773 19.195 1.00 35.04 399 PHE A N 1
ATOM 5961 C CA . PHE A 1 391 ? 124.630 76.227 17.853 1.00 34.43 399 PHE A CA 1
ATOM 5962 C C . PHE A 1 391 ? 125.963 75.485 17.724 1.00 34.25 399 PHE A C 1
ATOM 5963 O O . PHE A 1 391 ? 126.008 74.322 17.316 1.00 35.98 399 PHE A O 1
ATOM 5980 N N . THR A 1 392 ? 127.068 76.159 18.074 1.00 35.19 400 THR A N 1
ATOM 5981 C CA . THR A 1 392 ? 128.380 75.518 18.084 1.00 34.97 400 THR A CA 1
ATOM 5982 C C . THR A 1 392 ? 128.390 74.271 18.963 1.00 37.59 400 THR A C 1
ATOM 5983 O O . THR A 1 392 ? 129.042 73.278 18.641 1.00 34.98 400 THR A O 1
ATOM 5994 N N . MET A 1 393 ? 127.682 74.302 20.079 1.00 38.42 401 MET A N 1
ATOM 5995 C CA . MET A 1 393 ? 127.663 73.142 20.966 1.00 41.74 401 MET A CA 1
ATOM 5996 C C . MET A 1 393 ? 126.976 71.915 20.344 1.00 43.75 401 MET A C 1
ATOM 5997 O O . MET A 1 393 ? 127.151 70.800 20.870 1.00 42.68 401 MET A O 1
ATOM 6011 N N . VAL A 1 394 ? 126.204 72.073 19.262 1.00 36.48 402 VAL A N 1
ATOM 6012 C CA . VAL A 1 394 ? 125.509 70.912 18.665 1.00 37.00 402 VAL A CA 1
ATOM 6013 C C . VAL A 1 394 ? 126.555 69.913 18.162 1.00 41.52 402 VAL A C 1
ATOM 6014 O O . VAL A 1 394 ? 126.535 68.757 18.599 1.00 41.23 402 VAL A O 1
ATOM 6027 N N . PRO A 1 395 ? 127.493 70.292 17.283 1.00 41.61 403 PRO A N 1
ATOM 6028 C CA . PRO A 1 395 ? 128.561 69.335 16.943 1.00 37.53 403 PRO A CA 1
ATOM 6029 C C . PRO A 1 395 ? 129.440 68.947 18.135 1.00 38.26 403 PRO A C 1
ATOM 6030 O O . PRO A 1 395 ? 129.925 67.808 18.179 1.00 40.99 403 PRO A O 1
ATOM 6041 N N . MET A 1 396 ? 129.614 69.827 19.124 1.00 38.07 404 MET A N 1
ATOM 6042 C CA . MET A 1 396 ? 130.460 69.507 20.276 1.00 39.82 404 MET A CA 1
ATOM 6043 C C . MET A 1 396 ? 129.869 68.373 21.110 1.00 41.54 404 MET A C 1
ATOM 6044 O O . MET A 1 396 ? 130.586 67.453 21.528 1.00 41.04 404 MET A O 1
ATOM 6058 N N . TRP A 1 397 ? 128.566 68.431 21.387 1.00 39.41 405 TRP A N 1
ATOM 6059 C CA . TRP A 1 397 ? 127.984 67.366 22.187 1.00 40.84 405 TRP A CA 1
ATOM 6060 C C . TRP A 1 397 ? 127.810 66.080 21.384 1.00 44.33 405 TRP A C 1
ATOM 6061 O O . TRP A 1 397 ? 127.799 64.995 21.973 1.00 42.57 405 TRP A O 1
ATOM 6082 N N . ARG A 1 398 ? 127.795 66.167 20.056 1.00 41.51 406 ARG A N 1
ATOM 6083 C CA . ARG A 1 398 ? 127.821 64.952 19.246 1.00 41.47 406 ARG A CA 1
ATOM 6084 C C . ARG A 1 398 ? 129.196 64.265 19.279 1.00 41.77 406 ARG A C 1
ATOM 6085 O O . ARG A 1 398 ? 129.266 63.030 19.300 1.00 42.84 406 ARG A O 1
ATOM 6106 N N . MET A 1 399 ? 130.298 65.039 19.285 1.00 41.26 407 MET A N 1
ATOM 6107 C CA . MET A 1 399 ? 131.632 64.488 19.546 1.00 41.70 407 MET A CA 1
ATOM 6108 C C . MET A 1 399 ? 131.627 63.649 20.802 1.00 44.44 407 MET A C 1
ATOM 6109 O O . MET A 1 399 ? 132.128 62.517 20.817 1.00 44.17 407 MET A O 1
ATOM 6123 N N . VAL A 1 400 ? 131.044 64.198 21.867 1.00 42.98 408 VAL A N 1
ATOM 6124 C CA . VAL A 1 400 ? 131.083 63.574 23.184 1.00 44.43 408 VAL A CA 1
ATOM 6125 C C . VAL A 1 400 ? 130.232 62.309 23.230 1.00 45.73 408 VAL A C 1
ATOM 6126 O O . VAL A 1 400 ? 130.659 61.290 23.779 1.00 47.02 408 VAL A O 1
ATOM 6139 N N . PHE A 1 401 ? 129.004 62.351 22.681 1.00 43.17 409 PHE A N 1
ATOM 6140 C CA . PHE A 1 401 ? 128.008 61.309 22.947 1.00 44.56 409 PHE A CA 1
ATOM 6141 C C . PHE A 1 401 ? 127.543 60.500 21.732 1.00 45.14 409 PHE A C 1
ATOM 6142 O O . PHE A 1 401 ? 126.914 59.444 21.925 1.00 45.98 409 PHE A O 1
ATOM 6159 N N . PHE A 1 402 ? 127.840 60.934 20.507 1.00 50.32 410 PHE A N 1
ATOM 6160 C CA . PHE A 1 402 ? 127.417 60.243 19.296 1.00 50.34 410 PHE A CA 1
ATOM 6161 C C . PHE A 1 402 ? 128.541 59.527 18.541 1.00 50.35 410 PHE A C 1
ATOM 6162 O O . PHE A 1 402 ? 128.312 59.058 17.421 1.00 50.25 410 PHE A O 1
ATOM 6179 N N . SER A 1 403 ? 129.748 59.453 19.086 1.00 47.00 411 SER A N 1
ATOM 6180 C CA . SER A 1 403 ? 130.891 59.060 18.270 1.00 50.39 411 SER A CA 1
ATOM 6181 C C . SER A 1 403 ? 131.148 57.558 18.263 1.00 51.40 411 SER A C 1
ATOM 6182 O O . SER A 1 403 ? 131.916 57.078 17.432 1.00 48.29 411 SER A O 1
ATOM 6190 N N . LYS A 1 404 ? 130.463 56.799 19.105 1.00 49.18 412 LYS A N 1
ATOM 6191 C CA . LYS A 1 404 ? 130.506 55.347 19.058 1.00 50.82 412 LYS A CA 1
ATOM 6192 C C . LYS A 1 404 ? 129.217 54.770 18.474 1.00 51.40 412 LYS A C 1
ATOM 6193 O O . LYS A 1 404 ? 129.251 54.050 17.471 1.00 51.69 412 LYS A O 1
ATOM 6212 N N . VAL A 1 405 ? 128.074 55.052 19.102 1.00 55.73 413 VAL A N 1
ATOM 6213 C CA . VAL A 1 405 ? 126.787 54.687 18.535 1.00 56.16 413 VAL A CA 1
ATOM 6214 C C . VAL A 1 405 ? 125.857 55.885 18.642 1.00 57.21 413 VAL A C 1
ATOM 6215 O O . VAL A 1 405 ? 126.078 56.820 19.420 1.00 54.42 413 VAL A O 1
ATOM 6228 N N . SER A 1 406 ? 124.850 55.888 17.785 1.00 51.74 414 SER A N 1
ATOM 6229 C CA . SER A 1 406 ? 123.860 56.945 17.760 1.00 52.31 414 SER A CA 1
ATOM 6230 C C . SER A 1 406 ? 122.557 56.363 17.273 1.00 51.80 414 SER A C 1
ATOM 6231 O O . SER A 1 406 ? 122.516 55.207 16.799 1.00 52.91 414 SER A O 1
ATOM 6239 N N . PRO A 1 407 ? 121.451 57.087 17.382 1.00 53.99 415 PRO A N 1
ATOM 6240 C CA . PRO A 1 407 ? 120.204 56.583 16.806 1.00 54.98 415 PRO A CA 1
ATOM 6241 C C . PRO A 1 407 ? 120.344 56.309 15.318 1.00 57.31 415 PRO A C 1
ATOM 6242 O O . PRO A 1 407 ? 119.696 55.392 14.806 1.00 55.49 415 PRO A O 1
ATOM 6253 N N . TRP A 1 408 ? 121.222 57.043 14.627 1.00 54.64 416 TRP A N 1
ATOM 6254 C CA . TRP A 1 408 ? 121.408 56.839 13.195 1.00 57.29 416 TRP A CA 1
ATOM 6255 C C . TRP A 1 408 ? 122.099 55.504 12.901 1.00 55.25 416 TRP A C 1
ATOM 6256 O O . TRP A 1 408 ? 121.644 54.748 12.034 1.00 56.01 416 TRP A O 1
ATOM 6277 N N . THR A 1 409 ? 123.174 55.167 13.640 1.00 51.53 417 THR A N 1
ATOM 6278 C CA . THR A 1 409 ? 123.869 53.897 13.388 1.00 52.70 417 THR A CA 1
ATOM 6279 C C . THR A 1 409 ? 122.961 52.715 13.690 1.00 54.68 417 THR A C 1
ATOM 6280 O O . THR A 1 409 ? 123.017 51.678 13.017 1.00 56.94 417 THR A O 1
ATOM 6291 N N . THR A 1 410 ? 122.127 52.838 14.711 1.00 59.64 418 THR A N 1
ATOM 6292 C CA . THR A 1 410 ? 121.134 51.806 14.966 1.00 60.59 418 THR A CA 1
ATOM 6293 C C . THR A 1 410 ? 120.066 51.762 13.871 1.00 62.44 418 THR A C 1
ATOM 6294 O O . THR A 1 410 ? 119.709 50.682 13.384 1.00 66.73 418 THR A O 1
ATOM 6305 N N . LYS A 1 411 ? 119.543 52.917 13.466 1.00 63.44 419 LYS A N 1
ATOM 6306 C CA . LYS A 1 411 ? 118.563 52.958 12.383 1.00 66.53 419 LYS A CA 1
ATOM 6307 C C . LYS A 1 411 ? 119.046 52.218 11.136 1.00 70.90 419 LYS A C 1
ATOM 6308 O O . LYS A 1 411 ? 118.268 51.513 10.487 1.00 74.26 419 LYS A O 1
ATOM 6327 N N . VAL A 1 412 ? 120.311 52.416 10.741 1.00 67.47 420 VAL A N 1
ATOM 6328 C CA . VAL A 1 412 ? 120.810 51.814 9.505 1.00 64.57 420 VAL A CA 1
ATOM 6329 C C . VAL A 1 412 ? 121.431 50.445 9.710 1.00 66.66 420 VAL A C 1
ATOM 6330 O O . VAL A 1 412 ? 122.000 49.894 8.763 1.00 71.62 420 VAL A O 1
ATOM 6343 N N . GLY A 1 413 ? 121.383 49.890 10.910 1.00 58.68 421 GLY A N 1
ATOM 6344 C CA . GLY A 1 413 ? 121.853 48.533 11.128 1.00 60.46 421 GLY A CA 1
ATOM 6345 C C . GLY A 1 413 ? 123.329 48.355 11.435 1.00 65.73 421 GLY A C 1
ATOM 6346 O O . GLY A 1 413 ? 123.815 47.220 11.379 1.00 67.41 421 GLY A O 1
ATOM 6350 N N . MET A 1 414 ? 124.055 49.420 11.784 1.00 69.59 422 MET A N 1
ATOM 6351 C CA . MET A 1 414 ? 125.464 49.289 12.155 1.00 69.29 422 MET A CA 1
ATOM 6352 C C . MET A 1 414 ? 125.646 48.901 13.620 1.00 71.06 422 MET A C 1
ATOM 6353 O O . MET A 1 414 ? 124.873 49.297 14.495 1.00 75.09 422 MET A O 1
ATOM 6367 N N . LYS A 1 415 ? 126.737 48.189 13.896 1.00 74.00 423 LYS A N 1
ATOM 6368 C CA . LYS A 1 415 ? 127.093 47.888 15.277 1.00 78.63 423 LYS A CA 1
ATOM 6369 C C . LYS A 1 415 ? 127.657 49.125 15.983 1.00 78.77 423 LYS A C 1
ATOM 6370 O O . LYS A 1 415 ? 127.264 49.448 17.112 1.00 80.23 423 LYS A O 1
ATOM 6389 N N . ALA A 1 416 ? 128.558 49.847 15.320 1.00 58.62 424 ALA A N 1
ATOM 6390 C CA . ALA A 1 416 ? 129.240 50.984 15.922 1.00 57.94 424 ALA A CA 1
ATOM 6391 C C . ALA A 1 416 ? 130.102 51.659 14.863 1.00 57.42 424 ALA A C 1
ATOM 6392 O O . ALA A 1 416 ? 130.599 51.007 13.943 1.00 58.63 424 ALA A O 1
ATOM 6399 N N . LYS A 1 417 ? 130.272 52.972 14.997 1.00 53.72 425 LYS A N 1
ATOM 6400 C CA . LYS A 1 417 ? 131.262 53.676 14.189 1.00 50.73 425 LYS A CA 1
ATOM 6401 C C . LYS A 1 417 ? 132.645 53.079 14.477 1.00 51.46 425 LYS A C 1
ATOM 6402 O O . LYS A 1 417 ? 132.971 52.806 15.624 1.00 52.32 425 LYS A O 1
ATOM 6421 N N . ARG A 1 418 ? 133.432 52.799 13.441 1.00 58.59 426 ARG A N 1
ATOM 6422 C CA . ARG A 1 418 ? 134.672 52.046 13.639 1.00 62.62 426 ARG A CA 1
ATOM 6423 C C . ARG A 1 418 ? 135.692 52.830 14.473 1.00 65.15 426 ARG A C 1
ATOM 6424 O O . ARG A 1 418 ? 136.285 52.284 15.405 1.00 66.22 426 ARG A O 1
ATOM 6445 N N . ASP A 1 419 ? 135.909 54.109 14.165 1.00 56.67 427 ASP A N 1
ATOM 6446 C CA . ASP A 1 419 ? 136.890 54.905 14.891 1.00 49.80 427 ASP A CA 1
ATOM 6447 C C . ASP A 1 419 ? 136.459 56.362 14.865 1.00 48.07 427 ASP A C 1
ATOM 6448 O O . ASP A 1 419 ? 135.350 56.695 14.443 1.00 47.46 427 ASP A O 1
ATOM 6457 N N . GLY A 1 420 ? 137.355 57.239 15.310 1.00 46.40 428 GLY A N 1
ATOM 6458 C CA . GLY A 1 420 ? 137.098 58.645 15.414 1.00 46.80 428 GLY A CA 1
ATOM 6459 C C . GLY A 1 420 ? 137.488 59.488 14.228 1.00 46.84 428 GLY A C 1
ATOM 6460 O O . GLY A 1 420 ? 137.264 60.706 14.264 1.00 44.00 428 GLY A O 1
ATOM 6464 N N . GLU A 1 421 ? 138.044 58.891 13.173 1.00 43.96 429 GLU A N 1
ATOM 6465 C CA . GLU A 1 421 ? 138.651 59.675 12.099 1.00 43.64 429 GLU A CA 1
ATOM 6466 C C . GLU A 1 421 ? 138.175 59.347 10.701 1.00 44.76 429 GLU A C 1
ATOM 6467 O O . GLU A 1 421 ? 138.474 60.132 9.788 1.00 45.10 429 GLU A O 1
ATOM 6479 N N . PHE A 1 422 ? 137.451 58.241 10.500 1.00 43.56 430 PHE A N 1
ATOM 6480 C CA . PHE A 1 422 ? 136.986 57.865 9.172 1.00 43.53 430 PHE A CA 1
ATOM 6481 C C . PHE A 1 422 ? 136.116 58.972 8.577 1.00 46.09 430 PHE A C 1
ATOM 6482 O O . PHE A 1 422 ? 135.392 59.664 9.309 1.00 44.62 430 PHE A O 1
ATOM 6499 N N . PRO A 1 423 ? 136.205 59.205 7.263 1.00 43.83 431 PRO A N 1
ATOM 6500 C CA . PRO A 1 423 ? 135.585 60.397 6.690 1.00 39.23 431 PRO A CA 1
ATOM 6501 C C . PRO A 1 423 ? 134.139 60.191 6.277 1.00 42.00 431 PRO A C 1
ATOM 6502 O O . PRO A 1 423 ? 133.383 61.158 6.205 1.00 40.91 431 PRO A O 1
ATOM 6513 N N . CYS A 1 424 ? 133.772 58.944 5.974 1.00 42.21 432 CYS A N 1
ATOM 6514 C CA . CYS A 1 424 ? 132.464 58.602 5.446 1.00 42.52 432 CYS A CA 1
ATOM 6515 C C . CYS A 1 424 ? 132.400 57.088 5.311 1.00 44.12 432 CYS A C 1
ATOM 6516 O O . CYS A 1 424 ? 133.405 56.389 5.486 1.00 45.50 432 CYS A O 1
ATOM 6523 N N . LEU A 1 425 ? 131.209 56.590 4.958 1.00 48.78 433 LEU A N 1
ATOM 6524 C CA . LEU A 1 425 ? 131.000 55.174 4.683 1.00 52.62 433 LEU A CA 1
ATOM 6525 C C . LEU A 1 425 ? 130.397 54.938 3.303 1.00 52.52 433 LEU A C 1
ATOM 6526 O O . LEU A 1 425 ? 129.967 53.820 3.010 1.00 55.98 433 LEU A O 1
ATOM 6542 N N . GLY A 1 426 ? 130.320 55.957 2.461 1.00 46.02 434 GLY A N 1
ATOM 6543 C CA . GLY A 1 426 ? 129.840 55.784 1.112 1.00 43.47 434 GLY A CA 1
ATOM 6544 C C . GLY A 1 426 ? 128.394 56.152 0.907 1.00 43.30 434 GLY A C 1
ATOM 6545 O O . GLY A 1 426 ? 127.713 56.677 1.791 1.00 42.88 434 GLY A O 1
ATOM 6549 N N . PRO A 1 427 ? 127.905 55.877 -0.302 1.00 43.25 435 PRO A N 1
ATOM 6550 C CA . PRO A 1 427 ? 126.611 56.397 -0.729 1.00 42.98 435 PRO A CA 1
ATOM 6551 C C . PRO A 1 427 ? 125.419 55.637 -0.165 1.00 48.64 435 PRO A C 1
ATOM 6552 O O . PRO A 1 427 ? 124.291 56.066 -0.391 1.00 44.03 435 PRO A O 1
ATOM 6563 N N . ALA A 1 428 ? 125.628 54.535 0.558 1.00 45.12 436 ALA A N 1
ATOM 6564 C CA . ALA A 1 428 ? 124.500 53.803 1.136 1.00 48.55 436 ALA A CA 1
ATOM 6565 C C . ALA A 1 428 ? 123.603 54.749 1.920 1.00 46.96 436 ALA A C 1
ATOM 6566 O O . ALA A 1 428 ? 124.054 55.756 2.487 1.00 44.27 436 ALA A O 1
ATOM 6573 N N . TYR A 1 429 ? 122.313 54.452 1.895 1.00 49.03 437 TYR A N 1
ATOM 6574 C CA . TYR A 1 429 ? 121.320 55.176 2.685 1.00 53.53 437 TYR A CA 1
ATOM 6575 C C . TYR A 1 429 ? 121.239 56.643 2.304 1.00 51.11 437 TYR A C 1
ATOM 6576 O O . TYR A 1 429 ? 120.822 57.469 3.111 1.00 48.90 437 TYR A O 1
ATOM 6594 N N . GLY A 1 430 ? 121.622 56.967 1.079 1.00 47.10 438 GLY A N 1
ATOM 6595 C CA . GLY A 1 430 ? 121.602 58.329 0.619 1.00 40.22 438 GLY A CA 1
ATOM 6596 C C . GLY A 1 430 ? 122.824 59.156 0.960 1.00 38.86 438 GLY A C 1
ATOM 6597 O O . GLY A 1 430 ? 122.798 60.369 0.718 1.00 37.65 438 GLY A O 1
ATOM 6601 N N . GLY A 1 431 ? 123.872 58.550 1.546 1.00 42.67 439 GLY A N 1
ATOM 6602 C CA . GLY A 1 431 ? 125.153 59.204 1.801 1.00 41.58 439 GLY A CA 1
ATOM 6603 C C . GLY A 1 431 ? 125.493 59.316 3.274 1.00 41.46 439 GLY A C 1
ATOM 6604 O O . GLY A 1 431 ? 124.604 59.530 4.096 1.00 41.60 439 GLY A O 1
ATOM 6608 N N . THR A 1 432 ? 126.775 59.187 3.630 1.00 40.90 440 THR A N 1
ATOM 6609 C CA . THR A 1 432 ? 127.149 58.998 5.029 1.00 41.17 440 THR A CA 1
ATOM 6610 C C . THR A 1 432 ? 128.326 59.871 5.469 1.00 41.69 440 THR A C 1
ATOM 6611 O O . THR A 1 432 ? 128.974 59.561 6.477 1.00 40.87 440 THR A O 1
ATOM 6622 N N . CYS A 1 433 ? 128.605 60.961 4.774 1.00 40.84 441 CYS A N 1
ATOM 6623 C CA . CYS A 1 433 ? 129.792 61.726 5.097 1.00 41.99 441 CYS A CA 1
ATOM 6624 C C . CYS A 1 433 ? 129.691 62.426 6.443 1.00 42.17 441 CYS A C 1
ATOM 6625 O O . CYS A 1 433 ? 128.679 63.054 6.763 1.00 40.11 441 CYS A O 1
ATOM 6632 N N . SER A 1 434 ? 130.804 62.374 7.184 1.00 38.71 442 SER A N 1
ATOM 6633 C CA . SER A 1 434 ? 131.080 63.209 8.346 1.00 41.96 442 SER A CA 1
ATOM 6634 C C . SER A 1 434 ? 130.208 62.904 9.553 1.00 42.96 442 SER A C 1
ATOM 6635 O O . SER A 1 434 ? 129.731 63.822 10.221 1.00 40.97 442 SER A O 1
ATOM 6643 N N . ILE A 1 435 ? 130.037 61.619 9.854 1.00 42.12 443 ILE A N 1
ATOM 6644 C CA . ILE A 1 435 ? 129.496 61.186 11.132 1.00 44.19 443 ILE A CA 1
ATOM 6645 C C . ILE A 1 435 ? 130.557 60.895 12.209 1.00 47.43 443 ILE A C 1
ATOM 6646 O O . ILE A 1 435 ? 130.195 60.714 13.390 1.00 42.12 443 ILE A O 1
ATOM 6662 N N . SER A 1 436 ? 131.848 60.901 11.867 1.00 41.15 444 SER A N 1
ATOM 6663 C CA . SER A 1 436 ? 132.863 60.571 12.857 1.00 43.29 444 SER A CA 1
ATOM 6664 C C . SER A 1 436 ? 133.124 61.735 13.823 1.00 43.16 444 SER A C 1
ATOM 6665 O O . SER A 1 436 ? 132.711 62.881 13.614 1.00 39.94 444 SER A O 1
ATOM 6673 N N . LEU A 1 437 ? 133.843 61.395 14.891 1.00 42.70 445 LEU A N 1
ATOM 6674 C CA . LEU A 1 437 ? 134.226 62.336 15.937 1.00 42.56 445 LEU A CA 1
ATOM 6675 C C . LEU A 1 437 ? 135.010 63.525 15.371 1.00 46.43 445 LEU A C 1
ATOM 6676 O O . LEU A 1 437 ? 134.660 64.693 15.628 1.00 41.51 445 LEU A O 1
ATOM 6692 N N . VAL A 1 438 ? 136.034 63.262 14.545 1.00 39.35 446 VAL A N 1
ATOM 6693 C CA . VAL A 1 438 ? 136.857 64.376 14.067 1.00 40.10 446 VAL A CA 1
ATOM 6694 C C . VAL A 1 438 ? 136.058 65.253 13.093 1.00 39.89 446 VAL A C 1
ATOM 6695 O O . VAL A 1 438 ? 136.257 66.474 13.028 1.00 39.68 446 VAL A O 1
ATOM 6708 N N . ASP A 1 439 ? 135.115 64.668 12.358 1.00 40.29 447 ASP A N 1
ATOM 6709 C CA . ASP A 1 439 ? 134.358 65.470 11.405 1.00 40.67 447 ASP A CA 1
ATOM 6710 C C . ASP A 1 439 ? 133.364 66.387 12.128 1.00 38.43 447 ASP A C 1
ATOM 6711 O O . ASP A 1 439 ? 133.078 67.484 11.653 1.00 38.03 447 ASP A O 1
ATOM 6720 N N . GLN A 1 440 ? 132.919 66.002 13.326 1.00 37.19 448 GLN A N 1
ATOM 6721 C CA . GLN A 1 440 ? 132.132 66.908 14.159 1.00 35.84 448 GLN A CA 1
ATOM 6722 C C . GLN A 1 440 ? 133.012 67.974 14.812 1.00 36.99 448 GLN A C 1
ATOM 6723 O O . GLN A 1 440 ? 132.545 69.086 15.081 1.00 34.72 448 GLN A O 1
ATOM 6737 N N . PHE A 1 441 ? 134.274 67.654 15.097 1.00 37.32 449 PHE A N 1
ATOM 6738 C CA . PHE A 1 441 ? 135.222 68.687 15.503 1.00 37.94 449 PHE A CA 1
ATOM 6739 C C . PHE A 1 441 ? 135.316 69.792 14.458 1.00 34.68 449 PHE A C 1
ATOM 6740 O O . PHE A 1 441 ? 135.198 70.974 14.785 1.00 37.37 449 PHE A O 1
ATOM 6757 N N . TYR A 1 442 ? 135.532 69.430 13.187 1.00 36.00 450 TYR A N 1
ATOM 6758 C CA . TYR A 1 442 ? 135.598 70.446 12.137 1.00 32.56 450 TYR A CA 1
ATOM 6759 C C . TYR A 1 442 ? 134.318 71.257 12.097 1.00 34.60 450 TYR A C 1
ATOM 6760 O O . TYR A 1 442 ? 134.355 72.476 11.872 1.00 35.05 450 TYR A O 1
ATOM 6778 N N . LEU A 1 443 ? 133.155 70.579 12.229 1.00 35.67 451 LEU A N 1
ATOM 6779 C CA . LEU A 1 443 ? 131.900 71.283 12.080 1.00 34.84 451 LEU A CA 1
ATOM 6780 C C . LEU A 1 443 ? 131.725 72.288 13.210 1.00 33.55 451 LEU A C 1
ATOM 6781 O O . LEU A 1 443 ? 131.185 73.376 13.003 1.00 33.22 451 LEU A O 1
ATOM 6797 N N . ALA A 1 444 ? 132.180 71.950 14.414 1.00 32.38 452 ALA A N 1
ATOM 6798 C CA . ALA A 1 444 ? 132.096 72.924 15.495 1.00 32.36 452 ALA A CA 1
ATOM 6799 C C . ALA A 1 444 ? 132.977 74.144 15.205 1.00 33.35 452 ALA A C 1
ATOM 6800 O O . ALA A 1 444 ? 132.575 75.288 15.464 1.00 32.44 452 ALA A O 1
ATOM 6807 N N . ILE A 1 445 ? 134.154 73.929 14.601 1.00 34.89 453 ILE A N 1
ATOM 6808 C CA . ILE A 1 445 ? 135.003 75.048 14.191 1.00 32.81 453 ILE A CA 1
ATOM 6809 C C . ILE A 1 445 ? 134.254 75.959 13.222 1.00 35.14 453 ILE A C 1
ATOM 6810 O O . ILE A 1 445 ? 134.293 77.184 13.346 1.00 34.42 453 ILE A O 1
ATOM 6826 N N . PHE A 1 446 ? 133.609 75.367 12.211 1.00 36.05 454 PHE A N 1
ATOM 6827 C CA . PHE A 1 446 ? 132.800 76.117 11.243 1.00 37.04 454 PHE A CA 1
ATOM 6828 C C . PHE A 1 446 ? 131.700 76.904 11.944 1.00 38.53 454 PHE A C 1
ATOM 6829 O O . PHE A 1 446 ? 131.507 78.096 11.687 1.00 35.53 454 PHE A O 1
ATOM 6846 N N . PHE A 1 447 ? 130.903 76.213 12.765 1.00 33.29 455 PHE A N 1
ATOM 6847 C CA . PHE A 1 447 ? 129.768 76.833 13.448 1.00 32.64 455 PHE A CA 1
ATOM 6848 C C . PHE A 1 447 ? 130.209 77.962 14.389 1.00 34.08 455 PHE A C 1
ATOM 6849 O O . PHE A 1 447 ? 129.431 78.889 14.669 1.00 33.00 455 PHE A O 1
ATOM 6866 N N . SER A 1 448 ? 131.438 77.884 14.909 1.00 31.27 456 SER A N 1
ATOM 6867 C CA . SER A 1 448 ? 131.906 78.860 15.899 1.00 34.17 456 SER A CA 1
ATOM 6868 C C . SER A 1 448 ? 131.997 80.256 15.319 1.00 32.65 456 SER A C 1
ATOM 6869 O O . SER A 1 448 ? 132.069 81.227 16.078 1.00 35.32 456 SER A O 1
ATOM 6877 N N . LEU A 1 449 ? 131.987 80.382 14.001 1.00 34.26 457 LEU A N 1
ATOM 6878 C CA . LEU A 1 449 ? 131.852 81.694 13.385 1.00 34.00 457 LEU A CA 1
ATOM 6879 C C . LEU A 1 449 ? 130.561 82.411 13.753 1.00 35.49 457 LEU A C 1
ATOM 6880 O O . LEU A 1 449 ? 130.530 83.647 13.665 1.00 37.08 457 LEU A O 1
ATOM 6896 N N . GLN A 1 450 ? 129.499 81.684 14.152 1.00 34.19 458 GLN A N 1
ATOM 6897 C CA . GLN A 1 450 ? 128.301 82.340 14.659 1.00 35.32 458 GLN A CA 1
ATOM 6898 C C . GLN A 1 450 ? 128.467 82.927 16.055 1.00 33.19 458 GLN A C 1
ATOM 6899 O O . GLN A 1 450 ? 127.570 83.642 16.525 1.00 34.25 458 GLN A O 1
ATOM 6913 N N . VAL A 1 451 ? 129.570 82.628 16.727 1.00 32.25 459 VAL A N 1
ATOM 6914 C CA . VAL A 1 451 ? 129.955 83.315 17.956 1.00 34.76 459 VAL A CA 1
ATOM 6915 C C . VAL A 1 451 ? 130.919 84.467 17.655 1.00 37.97 459 VAL A C 1
ATOM 6916 O O . VAL A 1 451 ? 130.705 85.607 18.074 1.00 37.44 459 VAL A O 1
ATOM 6929 N N . ILE A 1 452 ? 131.963 84.182 16.874 1.00 34.60 460 ILE A N 1
ATOM 6930 C CA . ILE A 1 452 ? 133.032 85.139 16.660 1.00 32.70 460 ILE A CA 1
ATOM 6931 C C . ILE A 1 452 ? 132.534 86.366 15.896 1.00 34.85 460 ILE A C 1
ATOM 6932 O O . ILE A 1 452 ? 132.851 87.498 16.254 1.00 31.58 460 ILE A O 1
ATOM 6948 N N . ALA A 1 453 ? 131.752 86.166 14.836 1.00 33.61 461 ALA A N 1
ATOM 6949 C CA . ALA A 1 453 ? 131.414 87.308 13.990 1.00 34.02 461 ALA A CA 1
ATOM 6950 C C . ALA A 1 453 ? 130.495 88.290 14.702 1.00 36.84 461 ALA A C 1
ATOM 6951 O O . ALA A 1 453 ? 130.855 89.480 14.807 1.00 38.54 461 ALA A O 1
ATOM 6958 N N . PRO A 1 454 ? 129.355 87.890 15.248 1.00 36.33 462 PRO A N 1
ATOM 6959 C CA . PRO A 1 454 ? 128.541 88.860 15.984 1.00 32.73 462 PRO A CA 1
ATOM 6960 C C . PRO A 1 454 ? 129.268 89.499 17.161 1.00 33.17 462 PRO A C 1
ATOM 6961 O O . PRO A 1 454 ? 129.006 90.657 17.496 1.00 35.04 462 PRO A O 1
ATOM 6972 N N . ALA A 1 455 ? 130.088 88.730 17.872 1.00 33.72 463 ALA A N 1
ATOM 6973 C CA . ALA A 1 455 ? 130.858 89.292 18.969 1.00 35.92 463 ALA A CA 1
ATOM 6974 C C . ALA A 1 455 ? 131.781 90.397 18.460 1.00 36.89 463 ALA A C 1
ATOM 6975 O O . ALA A 1 455 ? 131.820 91.488 19.029 1.00 35.87 463 ALA A O 1
ATOM 6982 N N . TRP A 1 456 ? 132.464 90.159 17.343 1.00 35.60 464 TRP A N 1
ATOM 6983 C CA . TRP A 1 456 ? 133.358 91.170 16.795 1.00 31.68 464 TRP A CA 1
ATOM 6984 C C . TRP A 1 456 ? 132.588 92.403 16.333 1.00 31.74 464 TRP A C 1
ATOM 6985 O O . TRP A 1 456 ? 132.959 93.543 16.663 1.00 33.70 464 TRP A O 1
ATOM 7006 N N . PHE A 1 457 ? 131.523 92.205 15.555 1.00 34.46 465 PHE A N 1
ATOM 7007 C CA . PHE A 1 457 ? 130.726 93.337 15.101 1.00 33.36 465 PHE A CA 1
ATOM 7008 C C . PHE A 1 457 ? 130.223 94.150 16.286 1.00 37.67 465 PHE A C 1
ATOM 7009 O O . PHE A 1 457 ? 130.301 95.380 16.269 1.00 36.68 465 PHE A O 1
ATOM 7026 N N . TYR A 1 458 ? 129.802 93.489 17.364 1.00 31.92 466 TYR A N 1
ATOM 7027 C CA . TYR A 1 458 ? 129.365 94.238 18.538 1.00 34.26 466 TYR A CA 1
ATOM 7028 C C . TYR A 1 458 ? 130.518 95.035 19.146 1.00 36.45 466 TYR A C 1
ATOM 7029 O O . TYR A 1 458 ? 130.387 96.236 19.433 1.00 35.63 466 TYR A O 1
ATOM 7047 N N . ILE A 1 459 ? 131.650 94.368 19.372 1.00 33.76 467 ILE A N 1
ATOM 7048 C CA . ILE A 1 459 ? 132.765 94.983 20.083 1.00 36.04 467 ILE A CA 1
ATOM 7049 C C . ILE A 1 459 ? 133.311 96.175 19.299 1.00 37.84 467 ILE A C 1
ATOM 7050 O O . ILE A 1 459 ? 133.729 97.172 19.879 1.00 35.01 467 ILE A O 1
ATOM 7066 N N . ASP A 1 460 ? 133.300 96.098 17.984 1.00 31.75 468 ASP A N 1
ATOM 7067 C CA . ASP A 1 460 ? 133.772 97.198 17.173 1.00 32.56 468 ASP A CA 1
ATOM 7068 C C . ASP A 1 460 ? 132.721 98.286 16.964 1.00 34.72 468 ASP A C 1
ATOM 7069 O O . ASP A 1 460 ? 132.924 99.126 16.092 1.00 33.93 468 ASP A O 1
ATOM 7078 N N . GLY A 1 461 ? 131.617 98.297 17.707 1.00 35.84 469 GLY A N 1
ATOM 7079 C CA . GLY A 1 461 ? 130.694 99.421 17.637 1.00 35.23 469 GLY A CA 1
ATOM 7080 C C . GLY A 1 461 ? 129.672 99.402 16.508 1.00 38.12 469 GLY A C 1
ATOM 7081 O O . GLY A 1 461 ? 129.077 100.446 16.230 1.00 38.03 469 GLY A O 1
ATOM 7085 N N . CYS A 1 462 ? 129.466 98.273 15.829 1.00 39.70 4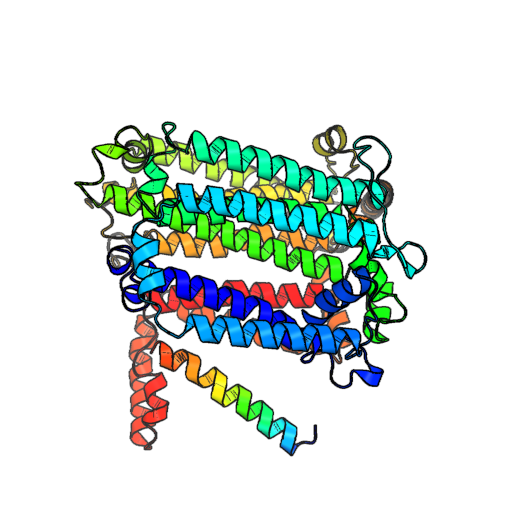70 CYS A N 1
ATOM 7086 C CA . CYS A 1 462 ? 128.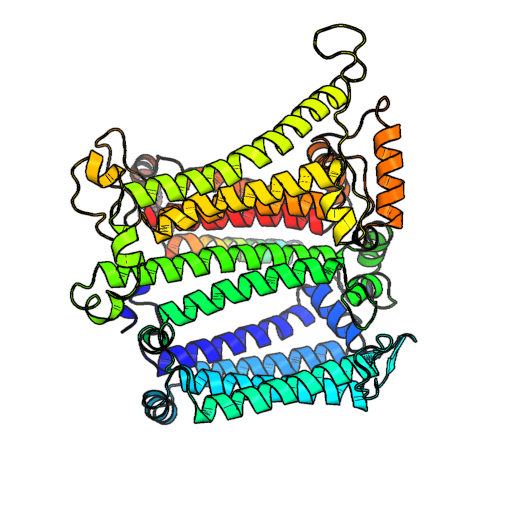309 98.131 14.944 1.00 41.04 470 CYS A CA 1
ATOM 7087 C C . CYS A 1 462 ? 126.991 98.316 15.692 1.00 42.89 470 CYS A C 1
ATOM 7088 O O . CYS A 1 462 ? 126.838 97.903 16.847 1.00 40.09 470 CYS A O 1
ATOM 7096 N N . TRP A 1 463 ? 126.027 98.919 15.002 1.00 38.42 471 TRP A N 1
ATOM 7097 C CA . TRP A 1 463 ? 124.635 98.853 15.427 1.00 36.90 471 TRP A CA 1
ATOM 7098 C C . TRP A 1 463 ? 124.120 97.431 15.203 1.00 38.05 471 TRP A C 1
ATOM 7099 O O . TRP A 1 463 ? 124.132 96.921 14.075 1.00 37.99 471 TRP A O 1
ATOM 7120 N N . MET A 1 464 ? 123.732 96.754 16.274 1.00 36.83 472 MET A N 1
ATOM 7121 C CA . MET A 1 464 ? 123.330 95.367 16.149 1.00 36.15 472 MET A CA 1
ATOM 7122 C C . MET A 1 464 ? 121.805 95.205 16.189 1.00 35.76 472 MET A C 1
ATOM 7123 O O . MET A 1 464 ? 121.301 94.080 16.252 1.00 33.94 472 MET A O 1
ATOM 7137 N N . GLY A 1 465 ? 121.066 96.307 16.109 1.00 37.01 473 GLY A N 1
ATOM 7138 C CA . GLY A 1 465 ? 119.631 96.228 15.935 1.00 36.91 473 GLY A CA 1
ATOM 7139 C C . GLY A 1 465 ? 119.173 95.908 14.530 1.00 40.47 473 GLY A C 1
ATOM 7140 O O . GLY A 1 465 ? 117.994 95.591 14.339 1.00 39.88 473 GLY A O 1
ATOM 7144 N N . SER A 1 466 ? 120.095 95.900 13.572 1.00 38.99 474 SER A N 1
ATOM 7145 C CA . SER A 1 466 ? 119.786 95.887 12.153 1.00 37.84 474 SER A CA 1
ATOM 7146 C C . SER A 1 466 ? 121.052 95.444 11.435 1.00 37.36 474 SER A C 1
ATOM 7147 O O . SER A 1 466 ? 122.152 95.625 11.952 1.00 35.14 474 SER A O 1
ATOM 7155 N N . PHE A 1 467 ? 120.898 94.870 10.231 1.00 35.60 475 PHE A N 1
ATOM 7156 C CA . PHE A 1 467 ? 122.067 94.512 9.447 1.00 36.33 475 PHE A CA 1
ATOM 7157 C C . PHE A 1 467 ? 122.597 95.705 8.638 1.00 38.46 475 PHE A C 1
ATOM 7158 O O . PHE A 1 467 ? 123.747 95.662 8.170 1.00 40.52 475 PHE A O 1
ATOM 7175 N N . VAL A 1 468 ? 121.798 96.752 8.446 1.00 35.42 476 VAL A N 1
ATOM 7176 C CA . VAL A 1 468 ? 122.219 97.955 7.732 1.00 33.70 476 VAL A CA 1
ATOM 7177 C C . VAL A 1 468 ? 122.172 99.152 8.662 1.00 38.02 476 VAL A C 1
ATOM 7178 O O . VAL A 1 468 ? 121.784 99.020 9.829 1.00 40.05 476 VAL A O 1
ATOM 7191 N N . ALA A 1 469 ? 122.582 100.320 8.157 1.00 37.31 477 ALA A N 1
ATOM 7192 C CA . ALA A 1 469 ? 122.535 101.554 8.932 1.00 40.01 477 ALA A CA 1
ATOM 7193 C C . ALA A 1 469 ? 121.106 101.970 9.229 1.00 43.41 477 ALA A C 1
ATOM 7194 O O . ALA A 1 469 ? 120.207 101.807 8.402 1.00 37.57 477 ALA A O 1
ATOM 7201 N N . VAL A 1 470 ? 120.920 102.507 10.440 1.00 42.44 478 VAL A N 1
ATOM 7202 C CA . VAL A 1 470 ? 119.641 103.026 10.892 1.00 41.22 478 VAL A CA 1
ATOM 7203 C C . VAL A 1 470 ? 119.168 104.133 9.965 1.00 44.42 478 VAL A C 1
ATOM 7204 O O . VAL A 1 470 ? 119.897 105.097 9.702 1.00 46.93 478 VAL A O 1
ATOM 7217 N N . ALA A 1 471 ? 117.911 104.046 9.527 1.00 43.67 479 ALA A N 1
ATOM 7218 C CA . ALA A 1 471 ? 117.352 105.060 8.642 1.00 45.51 479 ALA A CA 1
ATOM 7219 C C . ALA A 1 471 ? 116.794 106.237 9.440 1.00 45.20 479 ALA A C 1
ATOM 7220 O O . ALA A 1 471 ? 116.541 106.149 10.638 1.00 44.13 479 ALA A O 1
ATOM 7227 N N . ALA A 1 472 ? 116.593 107.351 8.743 1.00 47.06 480 ALA A N 1
ATOM 7228 C CA . ALA A 1 472 ? 116.208 108.589 9.415 1.00 49.91 480 ALA A CA 1
ATOM 7229 C C . ALA A 1 472 ? 114.951 108.479 10.259 1.00 50.13 480 ALA A C 1
ATOM 7230 O O . ALA A 1 472 ? 114.946 109.029 11.372 1.00 51.70 480 ALA A O 1
ATOM 7237 N N . PRO A 1 473 ? 113.870 107.815 9.818 1.00 50.06 481 PRO A N 1
ATOM 7238 C CA . PRO A 1 473 ? 112.679 107.701 10.671 1.00 45.94 481 PRO A CA 1
ATOM 7239 C C . PRO A 1 473 ? 112.935 107.041 12.021 1.00 48.82 481 PRO A C 1
ATOM 7240 O O . PRO A 1 473 ? 112.118 107.180 12.931 1.00 45.44 481 PRO A O 1
ATOM 7251 N N . TYR A 1 474 ? 114.042 106.297 12.172 1.00 45.72 482 TYR A N 1
ATOM 7252 C CA . TYR A 1 474 ? 114.329 105.599 13.424 1.00 46.52 482 TYR A CA 1
ATOM 7253 C C . TYR A 1 474 ? 115.490 106.230 14.200 1.00 46.06 482 TYR A C 1
ATOM 7254 O O . TYR A 1 474 ? 116.021 105.615 15.132 1.00 46.50 482 TYR A O 1
ATOM 7272 N N . ASN A 1 475 ? 115.871 107.458 13.851 1.00 51.19 483 ASN A N 1
ATOM 7273 C CA . ASN A 1 475 ? 117.055 108.081 14.434 1.00 51.95 483 ASN A CA 1
ATOM 7274 C C . ASN A 1 475 ? 116.922 108.280 15.934 1.00 50.27 483 ASN A C 1
ATOM 7275 O O . ASN A 1 475 ? 117.908 108.172 16.662 1.00 50.19 483 ASN A O 1
ATOM 7286 N N . ASP A 1 476 ? 115.718 108.539 16.416 1.00 48.49 484 ASP A N 1
ATOM 7287 C CA . ASP A 1 476 ? 115.516 108.739 17.848 1.00 53.07 484 ASP A CA 1
ATOM 7288 C C . ASP A 1 476 ? 115.942 107.520 18.650 1.00 53.46 484 ASP A C 1
ATOM 7289 O O . ASP A 1 476 ? 116.465 107.653 19.764 1.00 51.21 484 ASP A O 1
ATOM 7298 N N . ILE A 1 477 ? 115.732 106.319 18.095 1.00 51.77 485 ILE A N 1
ATOM 7299 C CA . ILE A 1 477 ? 116.071 105.094 18.807 1.00 49.93 485 ILE A CA 1
ATOM 7300 C C . ILE A 1 477 ? 117.583 104.949 18.890 1.00 45.90 485 ILE A C 1
ATOM 7301 O O . ILE A 1 477 ? 118.140 104.564 19.929 1.00 52.14 485 ILE A O 1
ATOM 7317 N N . TYR A 1 478 ? 118.264 105.232 17.786 1.00 43.12 486 TYR A N 1
ATOM 7318 C CA . TYR A 1 478 ? 119.724 105.257 17.779 1.00 44.64 486 TYR A CA 1
ATOM 7319 C C . TYR A 1 478 ? 120.272 106.263 18.795 1.00 46.29 486 TYR A C 1
ATOM 7320 O O . TYR A 1 478 ? 121.167 105.934 19.578 1.00 43.09 486 TYR A O 1
ATOM 7338 N N . GLN A 1 479 ? 119.728 107.490 18.815 1.00 50.00 487 GLN A N 1
ATOM 7339 C CA . GLN A 1 479 ? 120.270 108.541 19.683 1.00 51.68 487 GLN A CA 1
ATOM 7340 C C . GLN A 1 479 ? 120.080 108.207 21.154 1.00 48.48 487 GLN A C 1
ATOM 7341 O O . GLN A 1 479 ? 120.966 108.461 21.971 1.00 54.38 487 GLN A O 1
ATOM 7355 N N . ALA A 1 480 ? 118.936 107.635 21.518 1.00 46.77 488 ALA A N 1
ATOM 7356 C CA . ALA A 1 480 ? 118.746 107.237 22.910 1.00 51.17 488 ALA A CA 1
ATOM 7357 C C . ALA A 1 480 ? 119.725 106.135 23.282 1.00 51.00 488 ALA A C 1
ATOM 7358 O O . ALA A 1 480 ? 120.279 106.135 24.386 1.00 51.76 488 ALA A O 1
ATOM 7365 N N . ALA A 1 481 ? 119.951 105.199 22.363 1.00 44.93 489 ALA A N 1
ATOM 7366 C CA . ALA A 1 481 ? 120.898 104.114 22.600 1.00 44.96 489 ALA A CA 1
ATOM 7367 C C . ALA A 1 481 ? 122.325 104.646 22.737 1.00 45.09 489 ALA A C 1
ATOM 7368 O O . ALA A 1 481 ? 123.117 104.155 23.554 1.00 41.83 489 ALA A O 1
ATOM 7375 N N . LEU A 1 482 ? 122.663 105.659 21.944 1.00 42.44 490 LEU A N 1
ATOM 7376 C CA . LEU A 1 482 ? 123.986 106.257 22.014 1.00 45.84 490 LEU A CA 1
ATOM 7377 C C . LEU A 1 482 ? 124.209 106.940 23.359 1.00 49.14 490 LEU A C 1
ATOM 7378 O O . LEU A 1 482 ? 125.294 106.848 23.924 1.00 49.92 490 LEU A O 1
ATOM 7394 N N . ALA A 1 483 ? 123.202 107.637 23.885 1.00 48.31 491 ALA A N 1
ATOM 7395 C CA . ALA A 1 483 ? 123.356 108.312 25.176 1.00 49.54 491 ALA A CA 1
ATOM 7396 C C . ALA A 1 483 ? 123.666 107.306 26.287 1.00 49.68 491 ALA A C 1
ATOM 7397 O O . ALA A 1 483 ? 124.633 107.470 27.037 1.00 50.58 491 ALA A O 1
ATOM 7404 N N . THR A 1 484 ? 122.868 106.236 26.401 1.00 51.45 492 THR A N 1
ATOM 7405 C CA . THR A 1 484 ? 123.086 105.292 27.494 1.00 51.81 492 THR A CA 1
ATOM 7406 C C . THR A 1 484 ? 124.275 104.370 27.236 1.00 50.96 492 THR A C 1
ATOM 7407 O O . THR A 1 484 ? 124.855 103.831 28.184 1.00 49.48 492 THR A O 1
ATOM 7418 N N . PHE A 1 485 ? 124.664 104.195 25.981 1.00 43.59 493 PHE A N 1
ATOM 7419 C CA . PHE A 1 485 ? 125.927 103.520 25.683 1.00 45.21 493 PHE A CA 1
ATOM 7420 C C . PHE A 1 485 ? 127.107 104.337 26.226 1.00 49.16 493 PHE A C 1
ATOM 7421 O O . PHE A 1 485 ? 127.981 103.822 26.949 1.00 46.46 493 PHE A O 1
ATOM 7438 N N . ASN A 1 486 ? 127.113 105.631 25.924 1.00 47.08 494 ASN A N 1
ATOM 7439 C CA . ASN A 1 486 ? 128.202 106.502 26.356 1.00 48.92 494 ASN A CA 1
ATOM 7440 C C . ASN A 1 486 ? 128.259 106.613 27.865 1.00 50.47 494 ASN A C 1
ATOM 7441 O O . ASN A 1 486 ? 129.341 106.632 28.447 1.00 51.20 494 ASN A O 1
ATOM 7452 N N . SER A 1 487 ? 127.111 106.638 28.521 1.00 46.47 495 SER A N 1
ATOM 7453 C CA . SER A 1 487 ? 127.123 106.831 29.952 1.00 50.18 495 SER A CA 1
ATOM 7454 C C . SER A 1 487 ? 127.187 105.525 30.733 1.00 49.97 495 SER A C 1
ATOM 7455 O O . SER A 1 487 ? 127.640 105.542 31.877 1.00 52.96 495 SER A O 1
ATOM 7463 N N . HIS A 1 488 ? 126.757 104.386 30.169 1.00 52.42 496 HIS A N 1
ATOM 7464 C CA . HIS A 1 488 ? 126.721 103.149 30.950 1.00 53.59 496 HIS A CA 1
ATOM 7465 C C . HIS A 1 488 ? 127.458 101.955 30.367 1.00 55.46 496 HIS A C 1
ATOM 7466 O O . HIS A 1 488 ? 127.619 100.973 31.093 1.00 56.77 496 HIS A O 1
ATOM 7480 N N . ASN A 1 489 ? 127.912 101.982 29.113 1.00 43.13 497 ASN A N 1
ATOM 7481 C CA . ASN A 1 489 ? 128.602 100.816 28.576 1.00 42.22 497 ASN A CA 1
ATOM 7482 C C . ASN A 1 489 ? 130.116 101.025 28.568 1.00 44.29 497 ASN A C 1
ATOM 7483 O O . ASN A 1 489 ? 130.611 101.870 27.806 1.00 45.46 497 ASN A O 1
ATOM 7494 N N . PRO A 1 490 ? 130.885 100.272 29.365 1.00 48.43 498 PRO A N 1
ATOM 7495 C CA . PRO A 1 490 ? 132.355 100.425 29.343 1.00 49.51 498 PRO A CA 1
ATOM 7496 C C . PRO A 1 490 ? 132.986 100.258 27.963 1.00 46.45 498 PRO A C 1
ATOM 7497 O O . PRO A 1 490 ? 134.104 100.751 27.739 1.00 44.99 498 PRO A O 1
ATOM 7508 N N . LEU A 1 491 ? 132.310 99.592 27.040 1.00 42.17 499 LEU A N 1
ATOM 7509 C CA . LEU A 1 491 ? 132.823 99.461 25.679 1.00 43.16 499 LEU A CA 1
ATOM 7510 C C . LEU A 1 491 ? 133.022 100.806 24.995 1.00 43.25 499 LEU A C 1
ATOM 7511 O O . LEU A 1 491 ? 133.722 100.875 23.979 1.00 43.84 499 LEU A O 1
ATOM 7527 N N . HIS A 1 492 ? 132.352 101.860 25.465 1.00 42.91 500 HIS A N 1
ATOM 7528 C CA . HIS A 1 492 ? 132.505 103.145 24.787 1.00 45.00 500 HIS A CA 1
ATOM 7529 C C . HIS A 1 492 ? 133.923 103.693 24.912 1.00 45.35 500 HIS A C 1
ATOM 7530 O O . HIS A 1 492 ? 134.310 104.546 24.104 1.00 46.20 500 HIS A O 1
ATOM 7544 N N . GLN A 1 493 ? 134.696 103.215 25.900 1.00 46.94 501 GLN A N 1
ATOM 7545 C CA . GLN A 1 493 ? 136.135 103.506 25.989 1.00 47.00 501 GLN A CA 1
ATOM 7546 C C . GLN A 1 493 ? 136.912 103.030 24.760 1.00 44.65 501 GLN A C 1
ATOM 7547 O O . GLN A 1 493 ? 137.937 103.622 24.401 1.00 43.12 501 GLN A O 1
ATOM 7561 N N . LEU A 1 494 ? 136.469 101.947 24.134 1.00 37.62 502 LEU A N 1
ATOM 7562 C CA . LEU A 1 494 ? 137.174 101.345 23.005 1.00 40.94 502 LEU A CA 1
ATOM 7563 C C . LEU A 1 494 ? 136.551 101.646 21.648 1.00 39.91 502 LEU A C 1
ATOM 7564 O O . LEU A 1 494 ? 137.276 101.686 20.644 1.00 43.16 502 LEU A O 1
ATOM 7580 N N . SER A 1 495 ? 135.223 101.838 21.592 1.00 41.77 503 SER A N 1
ATOM 7581 C CA . SER A 1 495 ? 134.500 101.970 20.342 1.00 40.74 503 SER A CA 1
ATOM 7582 C C . SER A 1 495 ? 133.354 102.968 20.507 1.00 43.52 503 SER A C 1
ATOM 7583 O O . SER A 1 495 ? 132.592 102.861 21.477 1.00 45.04 503 SER A O 1
ATOM 7591 N N . PRO A 1 496 ? 133.208 103.933 19.610 1.00 46.48 504 PRO A N 1
ATOM 7592 C CA . PRO A 1 496 ? 131.932 104.643 19.507 1.00 47.94 504 PRO A CA 1
ATOM 7593 C C . PRO A 1 496 ? 130.846 103.719 18.983 1.00 47.84 504 PRO A C 1
ATOM 7594 O O . PRO A 1 496 ? 131.089 102.844 18.144 1.00 42.89 504 PRO A O 1
ATOM 7605 N N . LEU A 1 497 ? 129.632 103.921 19.474 1.00 43.40 505 LEU A N 1
ATOM 7606 C CA . LEU A 1 497 ? 128.491 103.227 18.888 1.00 41.93 505 LEU A CA 1
ATOM 7607 C C . LEU A 1 497 ? 128.108 103.926 17.584 1.00 41.98 505 LEU A C 1
ATOM 7608 O O . LEU A 1 497 ? 127.622 105.053 17.602 1.00 44.75 505 LEU A O 1
ATOM 7624 N N . THR A 1 498 ? 128.356 103.286 16.451 1.00 37.34 506 THR A N 1
ATOM 7625 C CA . THR A 1 498 ? 127.897 103.802 15.178 1.00 38.67 506 THR A CA 1
ATOM 7626 C C . THR A 1 498 ? 126.418 103.420 14.950 1.00 37.75 506 THR A C 1
ATOM 7627 O O . THR A 1 498 ? 125.842 102.589 15.641 1.00 36.98 506 THR A O 1
ATOM 7638 N N . ASN A 1 499 ? 125.815 104.033 13.955 1.00 38.21 507 ASN A N 1
ATOM 7639 C CA . ASN A 1 499 ? 124.488 103.670 13.496 1.00 40.95 507 ASN A CA 1
ATOM 7640 C C . ASN A 1 499 ? 124.528 102.659 12.361 1.00 39.71 507 ASN A C 1
ATOM 7641 O O . ASN A 1 499 ? 123.528 102.508 11.649 1.00 40.99 507 ASN A O 1
ATOM 7652 N N . MET A 1 500 ? 125.642 101.950 12.198 1.00 38.28 508 MET A N 1
ATOM 7653 C CA . MET A 1 500 ? 125.857 101.053 11.057 1.00 34.54 508 MET A CA 1
ATOM 7654 C C . MET A 1 500 ? 125.728 99.595 11.469 1.00 38.25 508 MET A C 1
ATOM 7655 O O . MET A 1 500 ? 126.540 99.089 12.248 1.00 37.06 508 MET A O 1
ATOM 7669 N N . GLY A 1 501 ? 124.706 98.922 10.933 1.00 36.37 509 GLY A N 1
ATOM 7670 C CA . GLY A 1 501 ? 124.694 97.476 10.922 1.00 32.72 509 GLY A CA 1
ATOM 7671 C C . GLY A 1 501 ? 125.869 96.927 10.116 1.00 33.64 509 GLY A C 1
ATOM 7672 O O . GLY A 1 501 ? 126.528 97.634 9.353 1.00 36.05 509 GLY A O 1
ATOM 7676 N N . TYR A 1 502 ? 126.129 95.636 10.305 1.00 32.73 510 TYR A N 1
ATOM 7677 C CA . TYR A 1 502 ? 127.407 95.068 9.875 1.00 34.91 510 TYR A CA 1
ATOM 7678 C C . TYR A 1 502 ? 127.651 95.251 8.376 1.00 33.67 510 TYR A C 1
ATOM 7679 O O . TYR A 1 502 ? 128.800 95.414 7.936 1.00 33.57 510 TYR A O 1
ATOM 7697 N N . PHE A 1 503 ? 126.599 95.181 7.574 1.00 32.82 511 PHE A N 1
ATOM 7698 C CA . PHE A 1 503 ? 126.753 95.319 6.127 1.00 33.82 511 PHE A CA 1
ATOM 7699 C C . PHE A 1 503 ? 127.198 96.742 5.754 1.00 36.44 511 PHE A C 1
ATOM 7700 O O . PHE A 1 503 ? 128.107 96.927 4.937 1.00 37.86 511 PHE A O 1
ATOM 7717 N N . SER A 1 504 ? 126.594 97.755 6.379 1.00 34.70 512 SER A N 1
ATOM 7718 C CA . SER A 1 504 ? 126.985 99.135 6.146 1.00 34.91 512 SER A CA 1
ATOM 7719 C C . SER A 1 504 ? 128.372 99.403 6.726 1.00 33.82 512 SER A C 1
ATOM 7720 O O . SER A 1 504 ? 129.166 100.136 6.141 1.00 34.08 512 SER A O 1
ATOM 7728 N N . TYR A 1 505 ? 128.663 98.794 7.875 1.00 34.19 513 TYR A N 1
ATOM 7729 C CA . TYR A 1 505 ? 129.958 98.941 8.516 1.00 33.76 513 TYR A CA 1
ATOM 7730 C C . TYR A 1 505 ? 131.055 98.328 7.655 1.00 33.59 513 TYR A C 1
ATOM 7731 O O . TYR A 1 505 ? 132.169 98.865 7.575 1.00 34.25 513 TYR A O 1
ATOM 7749 N N . ILE A 1 506 ? 130.745 97.231 6.969 1.00 35.00 514 ILE A N 1
ATOM 7750 C CA . ILE A 1 506 ? 131.723 96.640 6.054 1.00 34.07 514 ILE A CA 1
ATOM 7751 C C . ILE A 1 506 ? 132.066 97.628 4.950 1.00 34.85 514 ILE A C 1
ATOM 7752 O O . ILE A 1 506 ? 133.233 97.796 4.613 1.00 34.32 514 ILE A O 1
ATOM 7768 N N . ILE A 1 507 ? 131.066 98.325 4.405 1.00 32.11 515 ILE A N 1
ATOM 7769 C CA . ILE A 1 507 ? 131.333 99.298 3.343 1.00 35.24 515 ILE A CA 1
ATOM 7770 C C . ILE A 1 507 ? 132.270 100.397 3.851 1.00 38.36 515 ILE A C 1
ATOM 7771 O O . ILE A 1 507 ? 133.206 100.813 3.149 1.00 35.89 515 ILE A O 1
ATOM 7787 N N . GLN A 1 508 ? 131.983 100.921 5.057 1.00 37.05 516 GLN A N 1
ATOM 7788 C CA . GLN A 1 508 ? 132.734 102.041 5.605 1.00 38.67 516 GLN A CA 1
ATOM 7789 C C . GLN A 1 508 ? 134.156 101.637 6.007 1.00 38.03 516 GLN A C 1
ATOM 7790 O O . GLN A 1 508 ? 135.108 102.361 5.725 1.00 38.48 516 GLN A O 1
ATOM 7804 N N . GLN A 1 509 ? 134.308 100.503 6.683 1.00 36.13 517 GLN A N 1
ATOM 7805 C CA . GLN A 1 509 ? 135.620 100.014 7.080 1.00 33.43 517 GLN A CA 1
ATOM 7806 C C . GLN A 1 509 ? 136.478 99.672 5.863 1.00 36.33 517 GLN A C 1
ATOM 7807 O O . GLN A 1 509 ? 137.646 100.073 5.778 1.00 35.36 517 GLN A O 1
ATOM 7821 N N . THR A 1 510 ? 135.904 98.963 4.896 1.00 35.00 518 THR A N 1
ATOM 7822 C CA . THR A 1 510 ? 136.661 98.603 3.696 1.00 36.20 518 THR A CA 1
ATOM 7823 C C . THR A 1 510 ? 137.094 99.840 2.921 1.00 37.89 518 THR A C 1
ATOM 7824 O O . THR A 1 510 ? 138.211 99.881 2.380 1.00 37.11 518 THR A O 1
ATOM 7835 N N . THR A 1 511 ? 136.222 100.856 2.844 1.00 37.95 519 THR A N 1
ATOM 7836 C CA . THR A 1 511 ? 136.601 102.134 2.256 1.00 36.57 519 THR A CA 1
ATOM 7837 C C . THR A 1 511 ? 137.792 102.752 3.006 1.00 37.65 519 THR A C 1
ATOM 7838 O O . THR A 1 511 ? 138.748 103.222 2.387 1.00 36.99 519 THR A O 1
ATOM 7849 N N . ALA A 1 512 ? 137.774 102.698 4.340 1.00 35.52 520 ALA A N 1
ATOM 7850 C CA . ALA A 1 512 ? 138.875 103.228 5.126 1.00 38.86 520 ALA A CA 1
ATOM 7851 C C . ALA A 1 512 ? 140.164 102.443 4.898 1.00 40.50 520 ALA A C 1
ATOM 7852 O O . ALA A 1 512 ? 141.252 103.014 5.001 1.00 42.43 520 ALA A O 1
ATOM 7859 N N . MET A 1 513 ? 140.059 101.147 4.572 1.00 38.22 521 MET A N 1
ATOM 7860 C CA . MET A 1 513 ? 141.244 100.317 4.361 1.00 36.72 521 MET A CA 1
ATOM 7861 C C . MET A 1 513 ? 142.074 100.785 3.172 1.00 37.41 521 MET A C 1
ATOM 7862 O O . MET A 1 513 ? 143.286 100.544 3.144 1.00 38.00 521 MET A O 1
ATOM 7876 N N . PHE A 1 514 ? 141.460 101.452 2.188 1.00 35.82 522 PHE A N 1
ATOM 7877 C CA . PHE A 1 514 ? 142.212 101.944 1.042 1.00 38.56 522 PHE A CA 1
ATOM 7878 C C . PHE A 1 514 ? 143.241 103.001 1.446 1.00 39.94 522 PHE A C 1
ATOM 7879 O O . PHE A 1 514 ? 144.210 103.224 0.704 1.00 37.59 522 PHE A O 1
ATOM 7896 N N . SER A 1 515 ? 143.057 103.656 2.593 1.00 43.98 523 SER A N 1
ATOM 7897 C CA . SER A 1 515 ? 143.869 104.816 2.921 1.00 48.74 523 SER A CA 1
ATOM 7898 C C . SER A 1 515 ? 144.678 104.682 4.217 1.00 50.22 523 SER A C 1
ATOM 7899 O O . SER A 1 515 ? 145.292 105.656 4.625 1.00 52.58 523 SER A O 1
ATOM 7907 N N . ARG A 1 516 ? 144.677 103.527 4.886 1.00 41.42 524 ARG A N 1
ATOM 7908 C CA . ARG A 1 516 ? 145.610 103.209 5.962 1.00 42.00 524 ARG A CA 1
ATOM 7909 C C . ARG A 1 516 ? 146.635 102.165 5.500 1.00 41.10 524 ARG A C 1
ATOM 7910 O O . ARG A 1 516 ? 146.323 101.261 4.713 1.00 38.03 524 ARG A O 1
ATOM 7931 N N . TYR A 1 517 ? 147.860 102.281 6.028 1.00 37.68 525 TYR A N 1
ATOM 7932 C CA . TYR A 1 517 ? 148.923 101.287 5.774 1.00 39.97 525 TYR A CA 1
ATOM 7933 C C . TYR A 1 517 ? 149.178 101.156 4.282 1.00 38.19 525 TYR A C 1
ATOM 7934 O O . TYR A 1 517 ? 149.401 100.055 3.770 1.00 38.72 525 TYR A O 1
ATOM 7952 N N . ASP A 1 518 ? 149.059 102.281 3.580 1.00 38.81 526 ASP A N 1
ATOM 7953 C CA . ASP A 1 518 ? 149.234 102.340 2.133 1.00 44.51 526 ASP A CA 1
ATOM 7954 C C . ASP A 1 518 ? 148.302 101.364 1.416 1.00 43.69 526 ASP A C 1
ATOM 7955 O O . ASP A 1 518 ? 148.666 100.809 0.378 1.00 42.89 526 ASP A O 1
ATOM 7964 N N . GLY A 1 519 ? 147.134 101.074 2.014 1.00 39.50 527 GLY A N 1
ATOM 7965 C CA . GLY A 1 519 ? 146.133 100.221 1.397 1.00 37.27 527 GLY A CA 1
ATOM 7966 C C . GLY A 1 519 ? 146.262 98.735 1.677 1.00 38.55 527 GLY A C 1
ATOM 7967 O O . GLY A 1 519 ? 145.420 97.953 1.204 1.00 36.77 527 GLY A O 1
ATOM 7971 N N . HIS A 1 520 ? 147.263 98.317 2.457 1.00 37.46 528 HIS A N 1
ATOM 7972 C CA . HIS A 1 520 ? 147.619 96.913 2.509 1.00 35.63 528 HIS A CA 1
ATOM 7973 C C . HIS A 1 520 ? 146.468 96.005 2.930 1.00 36.51 528 HIS A C 1
ATOM 7974 O O . HIS A 1 520 ? 146.392 94.862 2.467 1.00 35.21 528 HIS A O 1
ATOM 7988 N N . MET A 1 521 ? 145.564 96.467 3.795 1.00 36.03 529 MET A N 1
ATOM 7989 C CA . MET A 1 521 ? 144.502 95.571 4.220 1.00 37.20 529 MET A CA 1
ATOM 7990 C C . MET A 1 521 ? 143.555 95.219 3.074 1.00 38.89 529 MET A C 1
ATOM 7991 O O . MET A 1 521 ? 142.929 94.169 3.147 1.00 39.01 529 MET A O 1
ATOM 8005 N N . ILE A 1 522 ? 143.534 95.982 1.966 1.00 34.93 530 ILE A N 1
ATOM 8006 C CA . ILE A 1 522 ? 142.809 95.514 0.787 1.00 34.84 530 ILE A CA 1
ATOM 8007 C C . ILE A 1 522 ? 143.500 94.282 0.188 1.00 34.69 530 ILE A C 1
ATOM 8008 O O . ILE A 1 522 ? 142.841 93.309 -0.193 1.00 36.22 530 ILE A O 1
ATOM 8024 N N . GLN A 1 523 ? 144.829 94.314 0.067 1.00 34.88 531 GLN A N 1
ATOM 8025 C CA . GLN A 1 523 ? 145.575 93.122 -0.355 1.00 33.28 531 GLN A CA 1
ATOM 8026 C C . GLN A 1 523 ? 145.275 91.931 0.547 1.00 32.57 531 GLN A C 1
ATOM 8027 O O . GLN A 1 523 ? 145.022 90.829 0.065 1.00 31.57 531 GLN A O 1
ATOM 8041 N N . ALA A 1 524 ? 145.228 92.149 1.856 1.00 32.27 532 ALA A N 1
ATOM 8042 C CA . ALA A 1 524 ? 144.925 91.070 2.772 1.00 32.83 532 ALA A CA 1
ATOM 8043 C C . ALA A 1 524 ? 143.548 90.487 2.497 1.00 35.36 532 ALA A C 1
ATOM 8044 O O . ALA A 1 524 ? 143.380 89.263 2.458 1.00 35.19 532 ALA A O 1
ATOM 8051 N N . LEU A 1 525 ? 142.544 91.358 2.325 1.00 32.42 533 LEU A N 1
ATOM 8052 C CA . LEU A 1 525 ? 141.197 90.894 2.047 1.00 32.67 533 LEU A CA 1
ATOM 8053 C C . LEU A 1 525 ? 141.175 90.084 0.774 1.00 31.71 533 LEU A C 1
ATOM 8054 O O . LEU A 1 525 ? 140.662 88.973 0.750 1.00 32.61 533 LEU A O 1
ATOM 8070 N N . LEU A 1 526 ? 141.717 90.641 -0.304 1.00 32.63 534 LEU A N 1
ATOM 8071 C CA . LEU A 1 526 ? 141.650 89.960 -1.586 1.00 32.76 534 LEU A CA 1
ATOM 8072 C C . LEU A 1 526 ? 142.341 88.610 -1.538 1.00 33.31 534 LEU A C 1
ATOM 8073 O O . LEU A 1 526 ? 141.816 87.627 -2.065 1.00 36.65 534 LEU A O 1
ATOM 8089 N N . GLY A 1 527 ? 143.529 88.537 -0.935 1.00 32.25 535 GLY A N 1
ATOM 8090 C CA . GLY A 1 527 ? 144.221 87.251 -0.893 1.00 32.23 535 GLY A CA 1
ATOM 8091 C C . GLY A 1 527 ? 143.476 86.239 -0.034 1.00 35.66 535 GLY A C 1
ATOM 8092 O O . GLY A 1 527 ? 143.331 85.073 -0.400 1.00 34.43 535 GLY A O 1
ATOM 8096 N N . ALA A 1 528 ? 142.966 86.682 1.103 1.00 34.63 536 ALA A N 1
ATOM 8097 C CA . ALA A 1 528 ? 142.213 85.792 1.963 1.00 34.32 536 ALA A CA 1
ATOM 8098 C C . ALA A 1 528 ? 140.936 85.279 1.290 1.00 36.06 536 ALA A C 1
ATOM 8099 O O . ALA A 1 528 ? 140.538 84.120 1.490 1.00 34.66 536 ALA A O 1
ATOM 8106 N N . HIS A 1 529 ? 140.249 86.143 0.540 1.00 33.53 537 HIS A N 1
ATOM 8107 C CA . HIS A 1 529 ? 139.040 85.726 -0.149 1.00 33.69 537 HIS A CA 1
ATOM 8108 C C . HIS A 1 529 ? 139.356 84.638 -1.172 1.00 34.21 537 HIS A C 1
ATOM 8109 O O . HIS A 1 529 ? 138.603 83.667 -1.309 1.00 35.70 537 HIS A O 1
ATOM 8123 N N . PHE A 1 530 ? 140.394 84.842 -1.975 1.00 31.87 538 PHE A N 1
ATOM 8124 C CA . PHE A 1 530 ? 140.833 83.819 -2.925 1.00 34.04 538 PHE A CA 1
ATOM 8125 C C . PHE A 1 530 ? 141.051 82.466 -2.243 1.00 35.73 538 PHE A C 1
ATOM 8126 O O . PHE A 1 530 ? 140.525 81.444 -2.686 1.00 34.21 538 PHE A O 1
ATOM 8143 N N . ILE A 1 531 ? 141.861 82.435 -1.181 1.00 32.35 539 ILE A N 1
ATOM 8144 C CA . ILE A 1 531 ? 142.143 81.165 -0.511 1.00 35.00 539 ILE A CA 1
ATOM 8145 C C . ILE A 1 531 ? 140.859 80.553 0.041 1.00 34.08 539 ILE A C 1
ATOM 8146 O O . ILE A 1 531 ? 140.632 79.333 -0.064 1.00 33.72 539 ILE A O 1
ATOM 8162 N N . TRP A 1 532 ? 139.990 81.388 0.620 1.00 31.65 540 TRP A N 1
ATOM 8163 C CA . TRP A 1 532 ? 138.724 80.899 1.165 1.00 32.50 540 TRP A CA 1
ATOM 8164 C C . TRP A 1 532 ? 137.905 80.213 0.080 1.00 33.89 540 TRP A C 1
ATOM 8165 O O . TRP A 1 532 ? 137.389 79.112 0.269 1.00 33.06 540 TRP A O 1
ATOM 8186 N N . ALA A 1 533 ? 137.796 80.854 -1.079 1.00 30.79 541 ALA A N 1
ATOM 8187 C CA . ALA A 1 533 ? 137.093 80.270 -2.204 1.00 30.98 541 ALA A CA 1
ATOM 8188 C C . ALA A 1 533 ? 137.679 78.916 -2.578 1.00 32.91 541 ALA A C 1
ATOM 8189 O O . ALA A 1 533 ? 136.948 77.946 -2.833 1.00 32.23 541 ALA A O 1
ATOM 8196 N N . PHE A 1 534 ? 138.993 78.828 -2.599 1.00 32.89 542 PHE A N 1
ATOM 8197 C CA . PHE A 1 534 ? 139.643 77.601 -3.017 1.00 33.85 542 PHE A CA 1
ATOM 8198 C C . PHE A 1 534 ? 139.342 76.449 -2.066 1.00 35.01 542 PHE A C 1
ATOM 8199 O O . PHE A 1 534 ? 139.285 75.287 -2.510 1.00 33.53 542 PHE A O 1
ATOM 8216 N N . THR A 1 535 ? 139.121 76.731 -0.771 1.00 29.39 543 THR A N 1
ATOM 8217 C CA . THR A 1 535 ? 138.787 75.652 0.139 1.00 30.44 543 THR A CA 1
ATOM 8218 C C . THR A 1 535 ? 137.523 74.915 -0.285 1.00 32.68 543 THR A C 1
ATOM 8219 O O . THR A 1 535 ? 137.345 73.747 0.089 1.00 34.55 543 THR A O 1
ATOM 8230 N N . PHE A 1 536 ? 136.629 75.572 -1.032 1.00 35.52 544 PHE A N 1
ATOM 8231 C CA . PHE A 1 536 ? 135.440 74.871 -1.509 1.00 35.13 544 PHE A CA 1
ATOM 8232 C C . PHE A 1 536 ? 135.829 73.641 -2.308 1.00 33.26 544 PHE A C 1
ATOM 8233 O O . PHE A 1 536 ? 135.130 72.624 -2.272 1.00 36.52 544 PHE A O 1
ATOM 8250 N N . SER A 1 537 ? 136.893 73.754 -3.112 1.00 33.93 545 SER A N 1
ATOM 8251 C CA . SER A 1 537 ? 137.354 72.659 -3.954 1.00 38.38 545 SER A CA 1
ATOM 8252 C C . SER A 1 537 ? 137.810 71.462 -3.113 1.00 36.60 545 SER A C 1
ATOM 8253 O O . SER A 1 537 ? 137.764 70.327 -3.589 1.00 38.16 545 SER A O 1
ATOM 8261 N N . MET A 1 538 ? 138.136 71.684 -1.858 1.00 39.54 546 MET A N 1
ATOM 8262 C CA . MET A 1 538 ? 138.516 70.636 -0.921 1.00 38.32 546 MET A CA 1
ATOM 8263 C C . MET A 1 538 ? 137.369 70.192 -0.017 1.00 40.24 546 MET A C 1
ATOM 8264 O O . MET A 1 538 ? 137.433 69.091 0.541 1.00 40.43 546 MET A O 1
ATOM 8278 N N . LEU A 1 539 ? 136.379 71.053 0.225 1.00 36.29 547 LEU A N 1
ATOM 8279 C CA . LEU A 1 539 ? 135.306 70.730 1.147 1.00 34.96 547 LEU A CA 1
ATOM 8280 C C . LEU A 1 539 ? 134.043 70.227 0.450 1.00 36.37 547 LEU A C 1
ATOM 8281 O O . LEU A 1 539 ? 133.277 69.489 1.073 1.00 35.62 547 LEU A O 1
ATOM 8297 N N . PHE A 1 540 ? 133.801 70.598 -0.814 1.00 35.28 548 PHE A N 1
ATOM 8298 C CA . PHE A 1 540 ? 132.669 70.065 -1.542 1.00 37.46 548 PHE A CA 1
ATOM 8299 C C . PHE A 1 540 ? 132.825 68.567 -1.792 1.00 38.69 548 PHE A C 1
ATOM 8300 O O . PHE A 1 540 ? 133.930 68.000 -1.749 1.00 36.64 548 PHE A O 1
ATOM 8317 N N . GLN A 1 541 ? 131.682 67.924 -2.059 1.00 38.39 549 GLN A N 1
ATOM 8318 C CA . GLN A 1 541 ? 131.597 66.514 -2.465 1.00 38.18 549 GLN A CA 1
ATOM 8319 C C . GLN A 1 541 ? 132.166 66.296 -3.863 1.00 38.28 549 GLN A C 1
ATOM 8320 O O . GLN A 1 541 ? 131.419 65.970 -4.793 1.00 40.22 549 GLN A O 1
ATOM 8334 N N . TYR A 1 542 ? 133.474 66.506 -4.043 1.00 35.14 550 TYR A N 1
ATOM 8335 C CA . TYR A 1 542 ? 134.051 66.489 -5.380 1.00 35.80 550 TYR A CA 1
ATOM 8336 C C . TYR A 1 542 ? 135.475 65.926 -5.395 1.00 37.95 550 TYR A C 1
ATOM 8337 O O . TYR A 1 542 ? 136.240 66.192 -6.329 1.00 36.80 550 TYR A O 1
ATOM 8355 N N . ARG A 1 543 ? 135.830 65.109 -4.407 1.00 37.10 551 ARG A N 1
ATOM 8356 C CA . ARG A 1 543 ? 137.205 64.652 -4.319 1.00 38.24 551 ARG A CA 1
ATOM 8357 C C . ARG A 1 543 ? 137.566 63.714 -5.460 1.00 40.26 551 ARG A C 1
ATOM 8358 O O . ARG A 1 543 ? 138.687 63.766 -5.978 1.00 38.49 551 ARG A O 1
ATOM 8379 N N . GLY A 1 544 ? 136.659 62.810 -5.830 1.00 34.76 552 GLY A N 1
ATOM 8380 C CA . GLY A 1 544 ? 136.937 61.912 -6.936 1.00 35.85 552 GLY A CA 1
ATOM 8381 C C . GLY A 1 544 ? 137.179 62.633 -8.245 1.00 35.64 552 GLY A C 1
ATOM 8382 O O . GLY A 1 544 ? 138.059 62.253 -9.026 1.00 38.19 552 GLY A O 1
ATOM 8386 N N . SER A 1 545 ? 136.380 63.665 -8.525 1.00 39.75 553 SER A N 1
ATOM 8387 C CA . SER A 1 545 ? 136.611 64.490 -9.705 1.00 36.44 553 SER A CA 1
ATOM 8388 C C . SER A 1 545 ? 138.062 64.959 -9.766 1.00 36.32 553 SER A C 1
ATOM 8389 O O . SER A 1 545 ? 138.715 64.878 -10.812 1.00 37.23 553 SER A O 1
ATOM 8397 N N . ARG A 1 546 ? 138.562 65.488 -8.645 1.00 37.89 554 ARG A N 1
ATOM 8398 C CA . ARG A 1 546 ? 139.904 66.044 -8.586 1.00 37.50 554 ARG A CA 1
ATOM 8399 C C . ARG A 1 546 ? 140.989 64.976 -8.737 1.00 38.85 554 ARG A C 1
ATOM 8400 O O . ARG A 1 546 ? 142.009 65.209 -9.388 1.00 38.97 554 ARG A O 1
ATOM 8421 N N . ASP A 1 547 ? 140.794 63.797 -8.147 1.00 38.79 555 ASP A N 1
ATOM 8422 C CA . ASP A 1 547 ? 141.794 62.740 -8.261 1.00 43.18 555 ASP A CA 1
ATOM 8423 C C . ASP A 1 547 ? 141.913 62.264 -9.706 1.00 44.63 555 ASP A C 1
ATOM 8424 O O . ASP A 1 547 ? 143.011 61.994 -10.193 1.00 42.34 555 ASP A O 1
ATOM 8433 N N . GLU A 1 548 ? 140.792 62.227 -10.416 1.00 46.65 556 GLU A N 1
ATOM 8434 C CA . GLU A 1 548 ? 140.753 61.851 -11.824 1.00 43.18 556 GLU A CA 1
ATOM 8435 C C . GLU A 1 548 ? 141.382 62.926 -12.696 1.00 46.73 556 GLU A C 1
ATOM 8436 O O . GLU A 1 548 ? 142.132 62.620 -13.623 1.00 47.53 556 GLU A O 1
ATOM 8448 N N . GLY A 1 549 ? 141.092 64.196 -12.413 1.00 43.62 557 GLY A N 1
ATOM 8449 C CA . GLY A 1 549 ? 141.663 65.270 -13.202 1.00 43.14 557 GLY A CA 1
ATOM 8450 C C . GLY A 1 549 ? 143.147 65.446 -12.928 1.00 44.63 557 GLY A C 1
ATOM 8451 O O . GLY A 1 549 ? 143.904 65.874 -13.803 1.00 46.60 557 GLY A O 1
ATOM 8455 N N . ALA A 1 550 ? 143.572 65.137 -11.704 1.00 41.93 558 ALA A N 1
ATOM 8456 C CA . ALA A 1 550 ? 144.969 65.275 -11.316 1.00 39.46 558 ALA A CA 1
ATOM 8457 C C . ALA A 1 550 ? 145.877 64.393 -12.172 1.00 40.90 558 ALA A C 1
ATOM 8458 O O . ALA A 1 550 ? 147.029 64.750 -12.411 1.00 41.29 558 ALA A O 1
ATOM 8465 N N . MET A 1 551 ? 145.362 63.267 -12.675 1.00 43.63 559 MET A N 1
ATOM 8466 C CA . MET A 1 551 ? 146.170 62.373 -13.497 1.00 45.13 559 MET A CA 1
ATOM 8467 C C . MET A 1 551 ? 146.524 63.012 -14.828 1.00 47.25 559 MET A C 1
ATOM 8468 O O . MET A 1 551 ? 147.597 62.750 -15.375 1.00 47.56 559 MET A O 1
ATOM 8482 N N . VAL A 1 552 ? 145.637 63.855 -15.353 1.00 42.55 560 VAL A N 1
ATOM 8483 C CA . VAL A 1 552 ? 145.902 64.563 -16.599 1.00 45.11 560 VAL A CA 1
ATOM 8484 C C . VAL A 1 552 ? 146.975 65.629 -16.386 1.00 46.06 560 VAL A C 1
ATOM 8485 O O . VAL A 1 552 ? 147.859 65.816 -17.226 1.00 43.29 560 VAL A O 1
ATOM 8498 N N . LEU A 1 553 ? 146.880 66.376 -15.285 1.00 40.92 561 LEU A N 1
ATOM 8499 C CA . LEU A 1 553 ? 147.879 67.399 -15.000 1.00 40.59 561 LEU A CA 1
ATOM 8500 C C . LEU A 1 553 ? 149.272 66.771 -14.776 1.00 45.51 561 LEU A C 1
ATOM 8501 O O . LEU A 1 553 ? 150.282 67.246 -15.316 1.00 42.25 561 LEU A O 1
ATOM 8517 N N . LYS A 1 554 ? 149.342 65.698 -13.986 1.00 42.05 562 LYS A N 1
ATOM 8518 C CA . LYS A 1 554 ? 150.623 65.007 -13.779 1.00 43.21 562 LYS A CA 1
ATOM 8519 C C . LYS A 1 554 ? 151.176 64.501 -15.096 1.00 44.65 562 LYS A C 1
ATOM 8520 O O . LYS A 1 554 ? 152.345 64.737 -15.421 1.00 45.44 562 LYS A O 1
ATOM 8539 N N . TRP A 1 555 ? 150.347 63.807 -15.879 1.00 44.44 563 TRP A N 1
ATOM 8540 C CA . TRP A 1 555 ? 150.777 63.324 -17.191 1.00 45.89 563 TRP A CA 1
ATOM 8541 C C . TRP A 1 555 ? 151.292 64.461 -18.067 1.00 45.91 563 TRP A C 1
ATOM 8542 O O . TRP A 1 555 ? 152.322 64.333 -18.718 1.00 47.13 563 TRP A O 1
ATOM 8563 N N . ALA A 1 556 ? 150.635 65.608 -18.046 1.00 44.66 564 ALA A N 1
ATOM 8564 C CA . ALA A 1 556 ? 151.058 66.689 -18.937 1.00 44.25 564 ALA A CA 1
ATOM 8565 C C . ALA A 1 556 ? 152.410 67.249 -18.527 1.00 44.51 564 ALA A C 1
ATOM 8566 O O . ALA A 1 556 ? 153.234 67.598 -19.377 1.00 45.47 564 ALA A O 1
ATOM 8573 N N . HIS A 1 557 ? 152.624 67.408 -17.231 1.00 45.37 565 HIS A N 1
ATOM 8574 C CA . HIS A 1 557 ? 153.925 67.851 -16.760 1.00 46.26 565 HIS A CA 1
ATOM 8575 C C . HIS A 1 557 ? 155.020 66.842 -17.144 1.00 47.47 565 HIS A C 1
ATOM 8576 O O . HIS A 1 557 ? 156.099 67.228 -17.604 1.00 48.39 565 HIS A O 1
ATOM 8590 N N . GLN A 1 558 ? 154.737 65.546 -17.041 1.00 48.98 566 GLN A N 1
ATOM 8591 C CA . GLN A 1 558 ? 155.766 64.565 -17.391 1.00 50.73 566 GLN A CA 1
ATOM 8592 C C . GLN A 1 558 ? 156.075 64.632 -18.878 1.00 54.40 566 GLN A C 1
ATOM 8593 O O . GLN A 1 558 ? 157.223 64.463 -19.284 1.00 53.31 566 GLN A O 1
ATOM 8607 N N . GLN A 1 559 ? 155.054 64.874 -19.712 1.00 56.10 567 GLN A N 1
ATOM 8608 C CA . GLN A 1 559 ? 155.296 64.869 -21.152 1.00 58.40 567 GLN A CA 1
ATOM 8609 C C . GLN A 1 559 ? 156.350 65.892 -21.531 1.00 57.81 567 GLN A C 1
ATOM 8610 O O . GLN A 1 559 ? 157.138 65.660 -22.444 1.00 59.37 567 GLN A O 1
ATOM 8624 N N . VAL A 1 560 ? 156.347 67.054 -20.868 1.00 58.78 568 VAL A N 1
ATOM 8625 C CA . VAL A 1 560 ? 157.247 68.140 -21.240 1.00 59.16 568 VAL A CA 1
ATOM 8626 C C . VAL A 1 560 ? 158.538 68.120 -20.437 1.00 59.72 568 VAL A C 1
ATOM 8627 O O . VAL A 1 560 ? 159.399 68.982 -20.644 1.00 66.26 568 VAL A O 1
ATOM 8640 N N . GLY A 1 561 ? 158.716 67.142 -19.556 1.00 56.89 569 GLY A N 1
ATOM 8641 C CA . GLY A 1 561 ? 159.957 66.955 -18.853 1.00 57.68 569 GLY A CA 1
ATOM 8642 C C . GLY A 1 561 ? 160.055 67.668 -17.528 1.00 56.42 569 GLY A C 1
ATOM 8643 O O . GLY A 1 561 ? 161.174 67.888 -17.052 1.00 57.07 569 GLY A O 1
ATOM 8647 N N . VAL A 1 562 ? 158.933 68.026 -16.907 1.00 51.93 570 VAL A N 1
ATOM 8648 C CA . VAL A 1 562 ? 158.974 68.652 -15.592 1.00 50.78 570 VAL A CA 1
ATOM 8649 C C . VAL A 1 562 ? 158.125 67.851 -14.617 1.00 52.87 570 VAL A C 1
ATOM 8650 O O . VAL A 1 562 ? 157.218 68.385 -13.958 1.00 48.88 570 VAL A O 1
ATOM 8663 N N . GLY A 1 563 ? 158.406 66.554 -14.536 1.00 48.74 571 GLY A N 1
ATOM 8664 C CA . GLY A 1 563 ? 157.709 65.685 -13.612 1.00 48.21 571 GLY A CA 1
ATOM 8665 C C . GLY A 1 563 ? 157.905 66.058 -12.164 1.00 47.39 571 GLY A C 1
ATOM 8666 O O . GLY A 1 563 ? 157.088 65.685 -11.332 1.00 46.99 571 GLY A O 1
ATOM 8670 N N . PHE A 1 564 ? 158.953 66.808 -11.841 1.00 50.49 572 PHE A N 1
ATOM 8671 C CA . PHE A 1 564 ? 159.126 67.243 -10.461 1.00 49.74 572 PHE A CA 1
ATOM 8672 C C . PHE A 1 564 ? 158.036 68.231 -10.057 1.00 53.35 572 PHE A C 1
ATOM 8673 O O . PHE A 1 564 ? 157.646 68.276 -8.889 1.00 51.27 572 PHE A O 1
ATOM 8690 N N . ALA A 1 565 ? 157.510 69.002 -11.006 1.00 48.98 573 ALA A N 1
ATOM 8691 C CA . ALA A 1 565 ? 156.358 69.856 -10.744 1.00 48.52 573 ALA A CA 1
ATOM 8692 C C . ALA A 1 565 ? 155.045 69.076 -10.820 1.00 47.38 573 ALA A C 1
ATOM 8693 O O . ALA A 1 565 ? 154.165 69.260 -9.982 1.00 46.93 573 ALA A O 1
ATOM 8700 N N . GLY A 1 566 ? 154.908 68.169 -11.790 1.00 47.84 574 GLY A N 1
ATOM 8701 C CA . GLY A 1 566 ? 153.711 67.346 -11.866 1.00 47.89 574 GLY A CA 1
ATOM 8702 C C . GLY A 1 566 ? 153.429 66.540 -10.612 1.00 49.17 574 GLY A C 1
ATOM 8703 O O . GLY A 1 566 ? 152.284 66.156 -10.388 1.00 47.53 574 GLY A O 1
ATOM 8707 N N . LYS A 1 567 ? 154.454 66.264 -9.796 1.00 50.29 575 LYS A N 1
ATOM 8708 C CA . LYS A 1 567 ? 154.238 65.565 -8.528 1.00 51.69 575 LYS A CA 1
ATOM 8709 C C . LYS A 1 567 ? 153.259 66.284 -7.613 1.00 49.10 575 LYS A C 1
ATOM 8710 O O . LYS A 1 567 ? 152.701 65.661 -6.707 1.00 49.52 575 LYS A O 1
ATOM 8729 N N . MET A 1 568 ? 153.063 67.582 -7.823 1.00 48.06 576 MET A N 1
ATOM 8730 C CA . MET A 1 568 ? 152.024 68.328 -7.125 1.00 48.18 576 MET A CA 1
ATOM 8731 C C . MET A 1 568 ? 150.657 67.685 -7.343 1.00 50.47 576 MET A C 1
ATOM 8732 O O . MET A 1 568 ? 149.752 67.837 -6.513 1.00 46.10 576 MET A O 1
ATOM 8746 N N . TYR A 1 569 ? 150.496 66.975 -8.465 1.00 46.86 577 TYR A N 1
ATOM 8747 C CA . TYR A 1 569 ? 149.271 66.271 -8.808 1.00 43.67 577 TYR A CA 1
ATOM 8748 C C . TYR A 1 569 ? 149.466 64.764 -8.868 1.00 45.51 577 TYR A C 1
ATOM 8749 O O . TYR A 1 569 ? 148.773 64.072 -9.619 1.00 44.36 577 TYR A O 1
ATOM 8767 N N . ASN A 1 570 ? 150.378 64.240 -8.034 1.00 50.03 578 ASN A N 1
ATOM 8768 C CA . ASN A 1 570 ? 150.515 62.792 -7.844 1.00 50.25 578 ASN A CA 1
ATOM 8769 C C . ASN A 1 570 ? 149.190 62.181 -7.428 1.00 49.58 578 ASN A C 1
ATOM 8770 O O . ASN A 1 570 ? 148.859 61.063 -7.824 1.00 50.07 578 ASN A O 1
ATOM 8781 N N . ARG A 1 571 ? 148.418 62.909 -6.628 1.00 47.01 579 ARG A N 1
ATOM 8782 C CA . ARG A 1 571 ? 147.033 62.546 -6.327 1.00 47.16 579 ARG A CA 1
ATOM 8783 C C . ARG A 1 571 ? 146.370 63.776 -5.750 1.00 46.75 579 ARG A C 1
ATOM 8784 O O . ARG A 1 571 ? 147.040 64.745 -5.362 1.00 44.92 579 ARG A O 1
ATOM 8805 N N . ALA A 1 572 ? 145.043 63.754 -5.723 1.00 40.67 580 ALA A N 1
ATOM 8806 C CA . ALA A 1 572 ? 144.361 64.818 -5.009 1.00 36.15 580 ALA A CA 1
ATOM 8807 C C . ALA A 1 572 ? 144.490 64.564 -3.514 1.00 39.01 580 ALA A C 1
ATOM 8808 O O . ALA A 1 572 ? 144.660 63.428 -3.056 1.00 36.01 580 ALA A O 1
ATOM 8815 N N . LEU A 1 573 ? 144.452 65.637 -2.750 1.00 39.71 581 LEU A N 1
ATOM 8816 C CA . LEU A 1 573 ? 144.257 65.503 -1.320 1.00 39.25 581 LEU A CA 1
ATOM 8817 C C . LEU A 1 573 ? 143.083 64.556 -1.059 1.00 39.60 581 LEU A C 1
ATOM 8818 O O . LEU A 1 573 ? 142.078 64.578 -1.775 1.00 40.82 581 LEU A O 1
ATOM 8834 N N . SER A 1 574 ? 143.233 63.698 -0.060 1.00 37.58 582 SER A N 1
ATOM 8835 C CA . SER A 1 574 ? 142.221 62.721 0.299 1.00 40.75 582 SER A CA 1
ATOM 8836 C C . SER A 1 574 ? 141.066 63.394 1.027 1.00 39.48 582 SER A C 1
ATOM 8837 O O . SER A 1 574 ? 141.127 64.570 1.380 1.00 40.00 582 SER A O 1
ATOM 8845 N N . LEU A 1 575 ? 139.984 62.634 1.233 1.00 41.92 583 LEU A N 1
ATOM 8846 C CA . LEU A 1 575 ? 138.842 63.157 1.980 1.00 40.55 583 LEU A CA 1
ATOM 8847 C C . LEU A 1 575 ? 139.308 63.720 3.308 1.00 37.55 583 LEU A C 1
ATOM 8848 O O . LEU A 1 575 ? 138.994 64.859 3.651 1.00 39.42 583 LEU A O 1
ATOM 8864 N N . LYS A 1 576 ? 140.072 62.928 4.062 1.00 43.57 584 LYS A N 1
ATOM 8865 C CA . LYS A 1 576 ? 140.506 63.319 5.401 1.00 45.21 584 LYS A CA 1
ATOM 8866 C C . LYS A 1 576 ? 141.426 64.536 5.375 1.00 45.89 584 LYS A C 1
ATOM 8867 O O . LYS A 1 576 ? 141.269 65.453 6.193 1.00 46.09 584 LYS A O 1
ATOM 8886 N N . GLU A 1 577 ? 142.398 64.554 4.452 1.00 42.29 585 GLU A N 1
ATOM 8887 C CA . GLU A 1 577 ? 143.339 65.671 4.369 1.00 41.55 585 GLU A CA 1
ATOM 8888 C C . GLU A 1 577 ? 142.626 66.937 3.946 1.00 40.36 585 GLU A C 1
ATOM 8889 O O . GLU A 1 577 ? 142.841 68.008 4.525 1.00 41.47 585 GLU A O 1
ATOM 8901 N N . GLY A 1 578 ? 141.796 66.833 2.911 1.00 39.40 586 GLY A N 1
ATOM 8902 C CA . GLY A 1 578 ? 141.121 68.004 2.380 1.00 35.91 586 GLY A CA 1
ATOM 8903 C C . GLY A 1 578 ? 140.127 68.607 3.349 1.00 39.3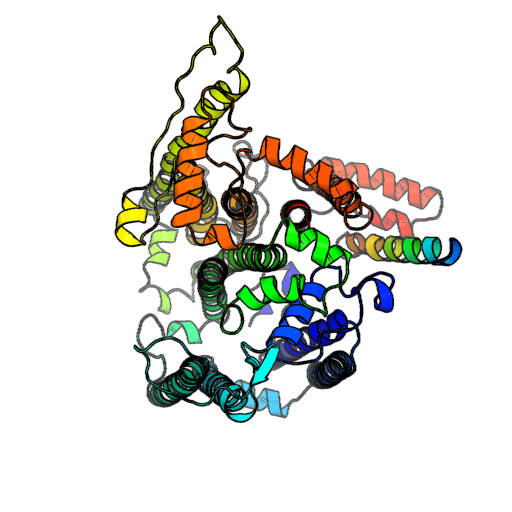7 586 GLY A C 1
ATOM 8904 O O . GLY A 1 578 ? 139.935 69.820 3.371 1.00 36.70 586 GLY A O 1
ATOM 8908 N N . LYS A 1 579 ? 139.535 67.785 4.210 1.00 42.68 587 LYS A N 1
ATOM 8909 C CA . LYS A 1 579 ? 138.605 68.315 5.202 1.00 43.77 587 LYS A CA 1
ATOM 8910 C C . LYS A 1 579 ? 139.348 69.040 6.314 1.00 42.59 587 LYS A C 1
ATOM 8911 O O . LYS A 1 579 ? 138.921 70.112 6.751 1.00 40.70 587 LYS A O 1
ATOM 8930 N N . ALA A 1 580 ? 140.475 68.482 6.763 1.00 37.36 588 ALA A N 1
ATOM 8931 C CA . ALA A 1 580 ? 141.290 69.127 7.792 1.00 37.46 588 ALA A CA 1
ATOM 8932 C C . ALA A 1 580 ? 141.880 70.455 7.305 1.00 36.57 588 ALA A C 1
ATOM 8933 O O . ALA A 1 580 ? 141.816 71.479 8.004 1.00 37.77 588 ALA A O 1
ATOM 8940 N N . ILE A 1 581 ? 142.466 70.451 6.110 1.00 37.05 589 ILE A N 1
ATOM 8941 C CA . ILE A 1 581 ? 143.113 71.647 5.565 1.00 36.93 589 ILE A CA 1
ATOM 8942 C C . ILE A 1 581 ? 142.055 72.665 5.140 1.00 36.69 589 ILE A C 1
ATOM 8943 O O . ILE A 1 581 ? 142.208 73.881 5.332 1.00 37.21 589 ILE A O 1
ATOM 8959 N N . GLY A 1 582 ? 140.955 72.169 4.574 1.00 34.84 590 GLY A N 1
ATOM 8960 C CA . GLY A 1 582 ? 139.888 73.055 4.150 1.00 31.97 590 GLY A CA 1
ATOM 8961 C C . GLY A 1 582 ? 139.247 73.753 5.320 1.00 32.80 590 GLY A C 1
ATOM 8962 O O . GLY A 1 582 ? 138.970 74.952 5.262 1.00 33.42 590 GLY A O 1
ATOM 8966 N N . CYS A 1 583 ? 139.015 73.028 6.405 1.00 35.66 591 CYS A N 1
ATOM 8967 C CA . CYS A 1 583 ? 138.432 73.656 7.576 1.00 38.13 591 CYS A CA 1
ATOM 8968 C C . CYS A 1 583 ? 139.396 74.672 8.170 1.00 36.36 591 CYS A C 1
ATOM 8969 O O . CYS A 1 583 ? 139.006 75.801 8.464 1.00 37.10 591 CYS A O 1
ATOM 8977 N N . PHE A 1 584 ? 140.659 74.280 8.353 1.00 36.80 592 PHE A N 1
ATOM 8978 C CA . PHE A 1 584 ? 141.667 75.183 8.897 1.00 36.36 592 PHE A CA 1
ATOM 8979 C C . PHE A 1 584 ? 141.719 76.490 8.109 1.00 35.71 592 PHE A C 1
ATOM 8980 O O . PHE A 1 584 ? 141.659 77.577 8.688 1.00 36.23 592 PHE A O 1
ATOM 8997 N N . LEU A 1 585 ? 141.835 76.402 6.784 1.00 32.88 593 LEU A N 1
ATOM 8998 C CA . LEU A 1 585 ? 141.955 77.594 5.960 1.00 32.90 593 LEU A CA 1
ATOM 8999 C C . LEU A 1 585 ? 140.650 78.382 5.817 1.00 35.08 593 LEU A C 1
ATOM 9000 O O . LEU A 1 585 ? 140.696 79.606 5.654 1.00 35.61 593 LEU A O 1
ATOM 9016 N N . PHE A 1 586 ? 139.498 77.703 5.800 1.00 35.07 594 PHE A N 1
ATOM 9017 C CA . PHE A 1 586 ? 138.219 78.390 5.722 1.00 32.16 594 PHE A CA 1
ATOM 9018 C C . PHE A 1 586 ? 138.048 79.286 6.942 1.00 33.50 594 PHE A C 1
ATOM 9019 O O . PHE A 1 586 ? 137.812 80.496 6.824 1.00 32.20 594 PHE A O 1
ATOM 9036 N N . PHE A 1 587 ? 138.298 78.669 8.057 1.00 31.20 595 PHE A N 1
ATOM 9037 C CA . PHE A 1 587 ? 138.223 79.321 9.365 1.00 35.33 595 PHE A CA 1
ATOM 9038 C C . PHE A 1 587 ? 139.250 80.503 9.496 1.00 32.85 595 PHE A C 1
ATOM 9039 O O . PHE A 1 587 ? 138.922 81.603 9.814 1.00 36.56 595 PHE A O 1
ATOM 9056 N N . LYS A 1 588 ? 140.512 80.244 9.210 1.00 38.81 596 LYS A N 1
ATOM 9057 C CA . LYS A 1 588 ? 141.547 81.256 9.380 1.00 38.15 596 LYS A CA 1
ATOM 9058 C C . LYS A 1 588 ? 141.440 82.373 8.353 1.00 35.49 596 LYS A C 1
ATOM 9059 O O . LYS A 1 588 ? 141.759 83.520 8.661 1.00 38.26 596 LYS A O 1
ATOM 9078 N N . MET A 1 589 ? 141.058 82.071 7.113 1.00 32.38 597 MET A N 1
ATOM 9079 C CA . MET A 1 589 ? 140.895 83.164 6.153 1.00 30.41 597 MET A CA 1
ATOM 9080 C C . MET A 1 589 ? 139.728 84.081 6.531 1.00 34.61 597 MET A C 1
ATOM 9081 O O . MET A 1 589 ? 139.787 85.296 6.293 1.00 35.75 597 MET A O 1
ATOM 9095 N N . THR A 1 590 ? 138.683 83.533 7.139 1.00 33.71 598 THR A N 1
ATOM 9096 C CA . THR A 1 590 ? 137.640 84.382 7.703 1.00 32.47 598 THR A CA 1
ATOM 9097 C C . THR A 1 590 ? 138.218 85.276 8.791 1.00 32.53 598 THR A C 1
ATOM 9098 O O . THR A 1 590 ? 137.971 86.487 8.820 1.00 33.73 598 THR A O 1
ATOM 9109 N N . ILE A 1 591 ? 139.033 84.699 9.672 1.00 32.17 599 ILE A N 1
ATOM 9110 C CA . ILE A 1 591 ? 139.656 85.476 10.737 1.00 34.40 599 ILE A CA 1
ATOM 9111 C C . ILE A 1 591 ? 140.589 86.563 10.165 1.00 36.68 599 ILE A C 1
ATOM 9112 O O . ILE A 1 591 ? 140.665 87.670 10.710 1.00 36.00 599 ILE A O 1
ATOM 9128 N N . VAL A 1 592 ? 141.299 86.279 9.062 1.00 34.19 600 VAL A N 1
ATOM 9129 C CA . VAL A 1 592 ? 142.168 87.291 8.440 1.00 33.35 600 VAL A CA 1
ATOM 9130 C C . VAL A 1 592 ? 141.344 88.503 8.021 1.00 35.72 600 VAL A C 1
ATOM 9131 O O . VAL A 1 592 ? 141.760 89.658 8.189 1.00 33.71 600 VAL A O 1
ATOM 9144 N N . CYS A 1 593 ? 140.175 88.248 7.437 1.00 33.87 601 CYS A N 1
ATOM 9145 C CA . CYS A 1 593 ? 139.303 89.322 6.980 1.00 34.93 601 CYS A CA 1
ATOM 9146 C C . CYS A 1 593 ? 138.852 90.172 8.161 1.00 36.84 601 CYS A C 1
ATOM 9147 O O . CYS A 1 593 ? 138.887 91.413 8.102 1.00 35.72 601 CYS A O 1
ATOM 9155 N N . MET A 1 594 ? 138.516 89.514 9.276 1.00 35.46 602 MET A N 1
ATOM 9156 C CA . MET A 1 594 ? 138.105 90.217 10.482 1.00 34.29 602 MET A CA 1
ATOM 9157 C C . MET A 1 594 ? 139.274 90.974 11.077 1.00 35.27 602 MET A C 1
ATOM 9158 O O . MET A 1 594 ? 139.101 92.066 11.612 1.00 35.64 602 MET A O 1
ATOM 9172 N N . TRP A 1 595 ? 140.475 90.412 10.968 1.00 28.83 603 TRP A N 1
ATOM 9173 C CA . TRP A 1 595 ? 141.679 91.111 11.388 1.00 34.07 603 TRP A CA 1
ATOM 9174 C C . TRP A 1 595 ? 141.870 92.421 10.610 1.00 31.56 603 TRP A C 1
ATOM 9175 O O . TRP A 1 595 ? 142.196 93.450 11.194 1.00 32.82 603 TRP A O 1
ATOM 9196 N N . ALA A 1 596 ? 141.604 92.422 9.306 1.00 30.99 604 ALA A N 1
ATOM 9197 C CA . ALA A 1 596 ? 141.581 93.677 8.555 1.00 32.69 604 ALA A CA 1
ATOM 9198 C C . ALA A 1 596 ? 140.670 94.706 9.194 1.00 36.40 604 ALA A C 1
ATOM 9199 O O . ALA A 1 596 ? 141.046 95.874 9.332 1.00 35.84 604 ALA A O 1
ATOM 9206 N N . LEU A 1 597 ? 139.467 94.291 9.590 1.00 34.10 605 LEU A N 1
ATOM 9207 C CA . LEU A 1 597 ? 138.552 95.169 10.288 1.00 30.86 605 LEU A CA 1
ATOM 9208 C C . LEU A 1 597 ? 139.121 95.643 11.607 1.00 34.19 605 LEU A C 1
ATOM 9209 O O . LEU A 1 597 ? 138.777 96.742 12.059 1.00 32.99 605 LEU A O 1
ATOM 9225 N N . ALA A 1 598 ? 139.907 94.811 12.283 1.00 34.15 606 ALA A N 1
ATOM 9226 C CA . ALA A 1 598 ? 140.550 95.213 13.536 1.00 35.88 606 ALA A CA 1
ATOM 9227 C C . ALA A 1 598 ? 141.735 96.160 13.341 1.00 37.59 606 ALA A C 1
ATOM 9228 O O . ALA A 1 598 ? 142.167 96.803 14.310 1.00 34.51 606 ALA A O 1
ATOM 9235 N N . MET A 1 599 ? 142.229 96.298 12.116 1.00 31.14 607 MET A N 1
ATOM 9236 C CA . MET A 1 599 ? 143.386 97.145 11.840 1.00 32.89 607 MET A CA 1
ATOM 9237 C C . MET A 1 599 ? 143.021 98.582 11.508 1.00 36.50 607 MET A C 1
ATOM 9238 O O . MET A 1 599 ? 143.897 99.464 11.593 1.00 37.84 607 MET A O 1
ATOM 9252 N N . VAL A 1 600 ? 141.776 98.827 11.125 1.00 38.71 608 VAL A N 1
ATOM 9253 C CA . VAL A 1 600 ? 141.277 100.163 10.875 1.00 42.69 608 VAL A CA 1
ATOM 9254 C C . VAL A 1 600 ? 140.153 100.536 11.861 1.00 42.71 608 VAL A C 1
ATOM 9255 O O . VAL A 1 600 ? 140.147 101.750 12.247 1.00 46.88 608 VAL A O 1
ATOM 9268 N N . TYR B 2 1 ? 164.663 98.024 -1.351 1.00 90.06 13 TYR B N 1
ATOM 9269 C CA . TYR B 2 1 ? 163.282 98.042 -1.849 1.00 88.75 13 TYR B CA 1
ATOM 9270 C C . TYR B 2 1 ? 163.201 98.533 -3.291 1.00 89.32 13 TYR B C 1
ATOM 9271 O O . TYR B 2 1 ? 162.226 99.164 -3.699 1.00 88.96 13 TYR B O 1
ATOM 9288 N N . SER B 2 2 ? 164.267 98.226 -4.033 1.00 90.84 14 SER B N 1
ATOM 9289 C CA . SER B 2 2 ? 164.357 98.447 -5.465 1.00 91.20 14 SER B CA 1
ATOM 9290 C C . SER B 2 2 ? 163.531 97.391 -6.187 1.00 91.00 14 SER B C 1
ATOM 9291 O O . SER B 2 2 ? 163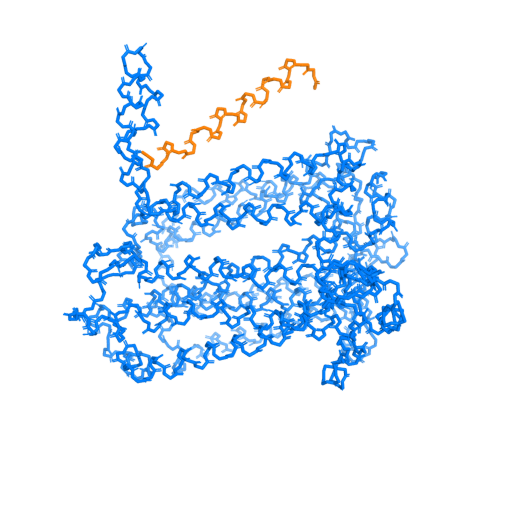.146 96.382 -5.596 1.00 90.87 14 SER B O 1
ATOM 9299 N N . PRO B 2 3 ? 163.253 97.587 -7.476 1.00 98.86 15 PRO B N 1
ATOM 9300 C CA . PRO B 2 3 ? 162.479 96.571 -8.213 1.00 97.20 15 PRO B CA 1
ATOM 9301 C C . PRO B 2 3 ? 163.081 95.173 -8.143 1.00 95.51 15 PRO B C 1
ATOM 9302 O O . PRO B 2 3 ? 162.336 94.194 -8.031 1.00 94.59 15 PRO B O 1
ATOM 9313 N N . THR B 2 4 ? 164.415 95.055 -8.193 1.00 91.69 16 THR B N 1
ATOM 9314 C CA . THR B 2 4 ? 165.053 93.740 -8.210 1.00 92.02 16 THR B CA 1
ATOM 9315 C C . THR B 2 4 ? 165.008 93.088 -6.831 1.00 91.04 16 THR B C 1
ATOM 9316 O O . THR B 2 4 ? 164.728 91.889 -6.712 1.00 90.56 16 THR B O 1
ATOM 9327 N N . PHE B 2 5 ? 165.288 93.859 -5.780 1.00 90.88 17 PHE B N 1
ATOM 9328 C CA . PHE B 2 5 ? 165.056 93.388 -4.420 1.00 89.95 17 PHE B CA 1
ATOM 9329 C C . PHE B 2 5 ? 163.622 92.874 -4.241 1.00 88.48 17 PHE B C 1
ATOM 9330 O O . PHE B 2 5 ? 163.404 91.794 -3.679 1.00 87.94 17 PHE B O 1
ATOM 9347 N N . ASN B 2 6 ? 162.632 93.634 -4.731 1.00 87.97 18 ASN B N 1
ATOM 9348 C CA . ASN B 2 6 ? 161.231 93.339 -4.429 1.00 86.69 18 ASN B CA 1
ATOM 9349 C C . ASN B 2 6 ? 160.728 92.123 -5.206 1.00 86.48 18 ASN B C 1
ATOM 9350 O O . ASN B 2 6 ? 160.019 91.277 -4.651 1.00 85.64 18 ASN B O 1
ATOM 9361 N N . VAL B 2 7 ? 161.065 92.033 -6.495 1.00 87.37 19 VAL B N 1
ATOM 9362 C CA . VAL B 2 7 ? 160.743 90.839 -7.275 1.00 87.46 19 VAL B CA 1
ATOM 9363 C C . VAL B 2 7 ? 161.423 89.612 -6.670 1.00 87.59 19 VAL B C 1
ATOM 9364 O O . VAL B 2 7 ? 160.796 88.557 -6.503 1.00 87.05 19 VAL B O 1
ATOM 9377 N N . ALA B 2 8 ? 162.713 89.733 -6.321 1.00 88.45 20 ALA B N 1
ATOM 9378 C CA . ALA B 2 8 ? 163.435 88.619 -5.714 1.00 88.79 20 ALA B CA 1
ATOM 9379 C C . ALA B 2 8 ? 162.715 88.101 -4.475 1.00 87.62 20 ALA B C 1
ATOM 9380 O O . ALA B 2 8 ? 162.491 86.895 -4.330 1.00 87.49 20 ALA B O 1
ATOM 9387 N N . HIS B 2 9 ? 162.328 89.002 -3.574 1.00 86.89 21 HIS B N 1
ATOM 9388 C CA . HIS B 2 9 ? 161.711 88.569 -2.324 1.00 85.99 21 HIS B CA 1
ATOM 9389 C C . HIS B 2 9 ? 160.293 88.046 -2.528 1.00 85.01 21 HIS B C 1
ATOM 9390 O O . HIS B 2 9 ? 159.883 87.118 -1.822 1.00 84.60 21 HIS B O 1
ATOM 9404 N N . ILE B 2 10 ? 159.546 88.616 -3.482 1.00 84.79 22 ILE B N 1
ATOM 9405 C CA . ILE B 2 10 ? 158.245 88.056 -3.871 1.00 84.12 22 ILE B CA 1
ATOM 9406 C C . ILE B 2 10 ? 158.416 86.614 -4.347 1.00 84.55 22 ILE B C 1
ATOM 9407 O O . ILE B 2 10 ? 157.695 85.707 -3.915 1.00 84.07 22 ILE B O 1
ATOM 9423 N N . LEU B 2 11 ? 159.366 86.388 -5.261 1.00 85.60 23 LEU B N 1
ATOM 9424 C CA . LEU B 2 11 ? 159.629 85.035 -5.733 1.00 86.24 23 LEU B CA 1
ATOM 9425 C C . LEU B 2 11 ? 160.022 84.108 -4.587 1.00 86.20 23 LEU B C 1
ATOM 9426 O O . LEU B 2 11 ? 159.689 82.918 -4.616 1.00 86.30 23 LEU B O 1
ATOM 9442 N N . ALA B 2 12 ? 160.691 84.638 -3.558 1.00 86.15 24 ALA B N 1
ATOM 9443 C CA . ALA B 2 12 ? 161.039 83.823 -2.394 1.00 86.23 24 ALA B CA 1
ATOM 9444 C C . ALA B 2 12 ? 159.784 83.341 -1.657 1.00 85.65 24 ALA B C 1
ATOM 9445 O O . ALA B 2 12 ? 159.684 82.163 -1.291 1.00 86.77 24 ALA B O 1
ATOM 9452 N N . PHE B 2 13 ? 158.821 84.236 -1.422 1.00 84.27 25 PHE B N 1
ATOM 9453 C CA . PHE B 2 13 ? 157.551 83.830 -0.822 1.00 83.45 25 PHE B CA 1
ATOM 9454 C C . PHE B 2 13 ? 156.854 82.786 -1.686 1.00 83.54 25 PHE B C 1
ATOM 9455 O O . PHE B 2 13 ? 156.351 81.778 -1.172 1.00 83.46 25 PHE B O 1
ATOM 9472 N N . PHE B 2 14 ? 156.825 83.017 -3.005 1.00 83.85 26 PHE B N 1
ATOM 9473 C CA . PHE B 2 14 ? 156.189 82.092 -3.941 1.00 84.13 26 PHE B CA 1
ATOM 9474 C C . PHE B 2 14 ? 156.786 80.690 -3.814 1.00 84.91 26 PHE B C 1
ATOM 9475 O O . PHE B 2 14 ? 156.078 79.722 -3.507 1.00 84.81 26 PHE B O 1
ATOM 9492 N N . PHE B 2 15 ? 158.098 80.565 -4.043 1.00 86.51 27 PHE B N 1
ATOM 9493 C CA . PHE B 2 15 ? 158.734 79.250 -3.993 1.00 89.66 27 PHE B CA 1
ATOM 9494 C C . PHE B 2 15 ? 158.492 78.575 -2.648 1.00 93.78 27 PHE B C 1
ATOM 9495 O O . PHE B 2 15 ? 158.261 77.362 -2.581 1.00 92.52 27 PHE B O 1
ATOM 9512 N N . LEU B 2 16 ? 158.499 79.360 -1.572 1.00 86.05 28 LEU B N 1
ATOM 9513 C CA . LEU B 2 16 ? 158.339 78.813 -0.231 1.00 85.67 28 LEU B CA 1
ATOM 9514 C C . LEU B 2 16 ? 156.935 78.240 -0.022 1.00 85.06 28 LEU B C 1
ATOM 9515 O O . LEU B 2 16 ? 156.779 77.067 0.346 1.00 85.54 28 LEU B O 1
ATOM 9531 N N . PHE B 2 17 ? 155.897 79.056 -0.261 1.00 84.13 29 PHE B N 1
ATOM 9532 C CA . PHE B 2 17 ? 154.528 78.586 -0.062 1.00 83.66 29 PHE B CA 1
ATOM 9533 C C . PHE B 2 17 ? 154.189 77.422 -0.996 1.00 84.29 29 PHE B C 1
ATOM 9534 O O . PHE B 2 17 ? 153.420 76.534 -0.623 1.00 84.38 29 PHE B O 1
ATOM 9551 N N . LEU B 2 18 ? 154.780 77.394 -2.193 1.00 84.87 30 LEU B N 1
ATOM 9552 C CA . LEU B 2 18 ? 154.484 76.355 -3.177 1.00 85.63 30 LEU B CA 1
ATOM 9553 C C . LEU B 2 18 ? 154.806 74.951 -2.675 1.00 86.48 30 LEU B C 1
ATOM 9554 O O . LEU B 2 18 ? 154.261 73.981 -3.212 1.00 87.22 30 LEU B O 1
ATOM 9570 N N . HIS B 2 19 ? 155.701 74.816 -1.689 1.00 86.73 31 HIS B N 1
ATOM 9571 C CA . HIS B 2 19 ? 156.082 73.507 -1.168 1.00 87.71 31 HIS B CA 1
ATOM 9572 C C . HIS B 2 19 ? 155.090 72.960 -0.149 1.00 87.39 31 HIS B C 1
ATOM 9573 O O . HIS B 2 19 ? 155.217 71.789 0.233 1.00 88.30 31 HIS B O 1
ATOM 9587 N N . ILE B 2 20 ? 154.118 73.781 0.293 1.00 77.61 32 ILE B N 1
ATOM 9588 C CA . ILE B 2 20 ? 153.182 73.307 1.332 1.00 77.31 32 ILE B CA 1
ATOM 9589 C C . ILE B 2 20 ? 152.376 72.132 0.831 1.00 77.10 32 ILE B C 1
ATOM 9590 O O . ILE B 2 20 ? 152.265 71.131 1.621 1.00 77.51 32 ILE B O 1
ATOM 9606 N N . PRO B 2 21 ? 151.796 72.090 -0.347 1.00 76.72 33 PRO B N 1
ATOM 9607 C CA . PRO B 2 21 ? 151.001 70.930 -0.750 1.00 76.76 33 PRO B CA 1
ATOM 9608 C C . PRO B 2 21 ? 151.830 69.661 -0.946 1.00 77.54 33 PRO B C 1
ATOM 9609 O O . PRO B 2 21 ? 151.305 68.563 -0.706 1.00 77.88 33 PRO B O 1
ATOM 9620 N N . PHE B 2 22 ? 153.097 69.778 -1.381 1.00 78.00 34 PHE B N 1
ATOM 9621 C CA . PHE B 2 22 ? 153.960 68.603 -1.506 1.00 78.94 34 PHE B CA 1
ATOM 9622 C C . PHE B 2 22 ? 153.995 67.799 -0.217 1.00 79.57 34 PHE B C 1
ATOM 9623 O O . PHE B 2 22 ? 154.028 66.566 -0.254 1.00 80.30 34 PHE B O 1
ATOM 9640 N N . TYR B 2 23 ? 153.947 68.478 0.927 1.00 79.44 35 TYR B N 1
ATOM 9641 C CA . TYR B 2 23 ? 153.986 67.790 2.211 1.00 80.19 35 TYR B CA 1
ATOM 9642 C C . TYR B 2 23 ? 152.831 66.804 2.382 1.00 80.19 35 TYR B C 1
ATOM 9643 O O . TYR B 2 23 ? 152.963 65.820 3.116 1.00 81.18 35 TYR B O 1
ATOM 9661 N N . PHE B 2 24 ? 151.692 67.047 1.730 1.00 79.31 36 PHE B N 1
ATOM 9662 C CA . PHE B 2 24 ? 150.533 66.160 1.834 1.00 79.54 36 PHE B CA 1
ATOM 9663 C C . PHE B 2 24 ? 150.376 65.262 0.613 1.00 80.09 36 PHE B C 1
ATOM 9664 O O . PHE B 2 24 ? 150.268 64.039 0.752 1.00 81.04 36 PHE B O 1
ATOM 9681 N N . VAL B 2 25 ? 150.382 65.840 -0.581 1.00 79.23 37 VAL B N 1
ATOM 9682 C CA . VAL B 2 25 ? 150.248 65.075 -1.810 1.00 79.63 37 VAL B CA 1
ATOM 9683 C C . VAL B 2 25 ? 151.417 64.099 -1.924 1.00 80.65 37 VAL B C 1
ATOM 9684 O O . VAL B 2 25 ? 151.289 63.041 -2.527 1.00 81.40 37 VAL B O 1
#

Sequence (625 aa):
NPRAQVFEYFKLKVPATRGAVLKAHINHLGNVAAMVSFILVHHLSWDPATQGVLWAPATMFYARLYQLGLDAVALSPDALFVARMHLLAAIILWGFGHVKSPAEEKFLEKVTMGKALVAQFHFFALIATLWGLHMAFYGILGPSGKLEPTGLSFDMFGPITPATMAGNHVAFGAVFFLGGIFHYFAGFNTKRFAFFEKDWEAVLSVSCQILAFHFATVVFAMIIWQHPQLGFGFMREYAVSQYAGPELKMIAQSNPGLLVKQAILGHLVMGIMFWIGGVFHGAHFMLRVLNDPKLAEEMKDFKFIKRCYDHEFQKKFLALIMFGAFLPIFVSYGIATHNTIADIHAASKTGLFAHMTYINIGTPLHDAIFGSKGSISEFVAAHAIAGGLHFTMVPMWRMVFFSKVSPWTTKVGMKAKRDGEFPCLGPAYGGTCSISLVDQFYLAIFFSLQVIAPAWFYIDGCWMGSFVAVAAPYNDIYQAALATFNSHNPLHQLSPLTNMGYFSYIIQQTTAMFSRYDGHMIQALLGAHFIWAFTFSMLFQYRGSRDEGAMVLKWAHQQVGVGFAGKMYNRALSLKEGKAIGCFLFFKMTIVCMWALAMVYSPTFNVAHILAFFFLFLHIPFYFV

Organism: NCBI:txid35701

B-factor: mean 53.76, std 18.4, range [20.0, 150.8]

Nearest PDB structures (foldseek):
  5v8k-assembly1_A-2  TM=1.002E+00  e=1.606E-86  Heliomicrobium modesticaldum
  8gwa-assembly1_a  TM=7.471E-01  e=1.436E-20  Chlorobaculum tepidum TLS
  7uea-assembly1_a  TM=7.665E-01  e=1.276E-19  Chlorobaculum tepidum TLS
  6m32-assembly1_A  TM=7.361E-01  e=3.273E-19  Chlorobaculum tepidum TLS
  7vzr-assembly1_A  TM=7.447E-01  e=1.717E-15  Chloracidobacterium thermophilum B

Radius of gyration: 27.31 Å; Cα contacts (8 Å, |Δi|>4): 916; chains: 2; bounding box: 66×64×73 Å

InterPro domains:
  IPR001280 Photosystem I PsaA/PsaB [PF00223] (354-606)
  IPR036408 Photosystem I PsaA/PsaB superfamily [G3DSA:1.20.1130.10] (265-608)
  IPR036408 Photosystem I PsaA/PsaB superfamily [SSF81558] (74-607)

Solvent-accessible surface area: 33376 Å² total; per-residue (Å²): 127,21,129,65,40,28,32,59,97,102,85,134,87,39,49,42,76,130,3,40,56,55,26,39,109,29,31,108,96,0,84,79,12,16,109,32,10,91,6,4,46,98,104,2,12,147,63,31,102,91,49,10,1,6,61,21,51,0,3,43,54,0,0,126,6,22,28,43,20,56,53,0,70,14,68,5,109,50,0,42,134,32,2,150,83,64,79,90,38,0,98,85,46,84,38,127,5,133,81,156,28,85,84,54,53,58,119,25,130,153,43,66,68,10,102,42,74,17,62,89,42,61,112,112,8,90,84,17,40,96,88,0,66,66,5,7,137,150,0,12,11,6,104,80,49,143,86,56,81,17,33,72,34,123,81,152,186,23,114,102,52,47,20,20,38,0,2,65,45,29,38,104,2,52,95,68,99,117,28,0,61,125,47,121,160,59,31,47,106,102,155,187,110,36,30,46,82,130,17,78,3,4,48,69,2,62,65,16,65,94,70,9,131,97,32,46,61,47,12,130,38,10,23,106,76,15,56,43,18,15,6,48,0,13,8,44,60,0,0,60,17,162,48,13,5,75,37,2,72,108,0,1,115,76,17,54,0,1,2,0,5,1,5,0,1,27,59,22,5,93,5,13,61,73,57,0,17,0,18,29,49,13,3,15,16,41,9,44,11,26,70,39,101,92,41,41,102,62,8,76,104,52,56,24,40,66,100,3,102,64,48,105,44,1,98,145,51,12,58,115,17,92,117,20,7,129,85,18,46,130,42,0,67,36,21,2,59,54,0,12,54,1,10,101,60,24,107,37,78,117,61,166,82,20,150,41,107,11,53,89,68,30,19,102,131,91,35,89,110,142,46,27,110,17,14,0,0,30,35,7,2,57,60,5,39,38,0,0,61,57,66,0,36,16,0,6,80,72,1,18,14,25,6,30,12,4,32,81,0,79,169,17,70,52,186,21,12,157,43,3,22,6,25,35,68,24,123,54,156,83,36,7,75,36,24,0,0,18,6,8,44,30,57,0,13,49,47,0,25,62,6,0,25,9,10,1,26,42,10,15,0,1,0,23,0,3,55,24,36,14,18,88,86,20,62,101,31,23,87,63,6,42,61,28,7,70,78,83,22,60,2,66,72,0,1,75,8,36,51,31,0,81,118,22,3,70,106,79,21,35,88,24,1,135,88,61,15,134,15,90,21,27,122,25,26,123,36,5,98,143,68,90,49,125,1,68,42,20,48,119,163,137,56,50,63,56,47,133,34,5,137,100,80,55,155,43,50,83,113,113,60,51,18,144,37,0,110,36,85,76,83,10,26,34,78,83,36,1,34,38,35,0,4,115,48,38,6,49,26,33,15,52,26,10,59,0,14,4,7,13,161,60,109,110,88,55,89,51,84,114,83,55,122,110,114,132,126,67,106,93,48,69,149,60,32

Secondary structure (DSSP, 8-state):
-GGGSS-GGGTTTS--SHHHHHHHHHHHHHHHHHHHHHHTTSSS-S-HHHH-S-STTHHHHHHHHHHTTS--STT-HHHHHHHHHHHHHHHHHHHHHTS--HHHHHHHTT--HHHHHHHHHHHHHHHHHHHHHHHHHT-EE-TTSSEE-------TTS---HHHHHHHHHHHHHHHHHHHHHHHHHTT-STTTGGGGG-HHHHHHHHHHHHHHHHHHHHHHHHH---TTTSTTHHHHHHHSTTS-HHHHHHHHH-TTHHHHHHHHHHHHHHHHHHHHHHHHHHHHHHHHHH-SSTTTTTTTSHHHHHTT-HHHHHHHHHHHHHHHHHHHHHHHHHHHHHHHHHHTTT-SSSTTTTPPPP----HHHHHHH-----HHHHHHHHHHHHHHHHHHHHHHHHHHSSS--HHHHHTT-S----S------SGGG--TT-SHHHHHHHHHHHTHHHHHHHHHHHTT---S-SSPPPGGGHHHHHHHHHHHHHH-GGGGT----S--HHHHHHHHHHHHTTSGGGHHHHHHHHHHHHHHHHHHHHSS-HHHHHHHHHHHHHHHHHHT-HHHHGGGSSPPPHHHHHHHHHHHHHHHHHHHHHHHHH-/--HHHHHHHHHHHHHHHHTTGGGT-